Protein AF-A0A7C5BP68-F1 (afdb_monomer)

Radius of gyration: 33.27 Å; Cα contacts (8 Å, |Δi|>4): 444; chains: 1; bounding box: 84×77×88 Å

Solvent-accessible surface area (backbone atoms only — not comparable to full-atom values): 24774 Å² total; per-residue (Å²): 110,30,68,68,45,62,76,36,94,87,56,53,74,66,56,35,16,51,16,41,7,49,48,62,24,45,62,60,47,53,52,51,51,52,51,49,57,42,31,34,84,91,24,55,42,42,75,70,66,66,46,56,66,71,57,38,48,54,53,32,55,48,48,62,56,46,50,73,45,42,44,60,27,42,22,51,36,33,28,27,66,72,46,71,86,47,101,53,29,68,60,56,31,42,52,34,52,42,53,37,33,52,53,48,32,52,48,46,42,55,40,45,32,72,87,83,15,73,44,32,59,64,43,64,77,46,64,86,42,70,71,40,71,42,44,68,57,54,38,47,52,62,41,44,50,39,53,50,37,43,48,33,36,72,75,64,41,46,70,61,21,53,52,53,48,53,49,52,52,51,52,52,48,52,55,50,54,46,53,50,50,49,54,52,51,54,46,50,49,55,52,51,52,52,51,51,53,52,51,53,53,52,49,49,51,53,51,50,56,52,46,59,69,59,50,83,66,72,92,71,91,80,83,91,80,81,83,81,70,70,70,65,70,61,60,53,58,47,52,50,46,35,53,54,50,55,44,50,50,50,51,52,53,52,50,50,68,61,51,58,78,55,52,71,74,52,47,72,44,52,71,46,59,76,52,71,45,84,39,76,57,95,87,39,84,39,81,48,68,36,22,56,54,34,56,51,49,33,52,49,50,49,51,50,44,52,55,48,58,74,50,37,63,54,51,51,60,40,76,54,67,90,83,57,95,68,49,73,67,56,50,51,52,51,47,52,53,52,44,51,49,52,52,49,52,46,48,52,53,34,35,44,46,74,66,43,51,67,73,62,51,47,55,54,53,49,52,51,51,52,55,50,48,64,73,41,42,66,62,49,47,11,35,54,33,23,52,47,43,70,72,73,47,82,61,52,78,68,34,41,35,35,48,82,93,49,54,30,32,30,69,44,82,45,60,48,33,32,35,29,33,27,95,85,70,48,80,43,80,41,54,22,37,52,70,73,78,46,75,66,45,61,63,38,76,91,48,81,78,71,82,86,127

pLDDT: mean 77.69, std 13.09, range [37.34, 96.19]

Sequence (453 aa):
MGGLIVFNDQSTNFSHSVAHGLWSASVPLLLMQFFYQLFKPAGVVCNLFNWNEQRVQLIYRQLKWLRFIIIPGIFTIGTLVENASSKHSDSLGRISLIIIMMALLYALHSFSHPKKGLAKDFYQIEPDNWISRLRYIWYGILVSTPLLIIGFAIAGYYQSALELENKLIILLRLIFFSVLFHEIVMRGMILANRQLALQNARQKRKQHEQAEAKDNNISTNINPEEELILDIPKINEQNRKLLSATIIAILLVGSWLTLHDILPAFSIFNKVVLWQHMTLIDGKETLQAITLVNVFFSMIYLALMLVFTNNFSGLIDLLFVGRHSMTAGGRYALVQLTRYIVIAISFIAIANELGGSWSQVQWLVAALSVGLGFGLQEIFANMVSGIILLFERPIRVGDTVTIGDVSGKVCRIQMRATTITDWDQKELVVPNKTFITEKLVNWTLTDTITRMV

Structure (mmCIF, N/CA/C/O backbone):
data_AF-A0A7C5BP68-F1
#
_entry.id   AF-A0A7C5BP68-F1
#
loop_
_atom_site.group_PDB
_atom_site.id
_atom_site.type_symbol
_atom_site.label_atom_id
_atom_site.label_alt_id
_atom_site.label_comp_id
_atom_site.label_asym_id
_atom_site.label_entity_id
_atom_site.label_seq_id
_atom_site.pdbx_PDB_ins_code
_atom_site.Cartn_x
_atom_site.Cartn_y
_atom_site.Cartn_z
_atom_site.occupancy
_atom_site.B_iso_or_equiv
_atom_site.auth_seq_id
_atom_site.auth_comp_id
_atom_site.auth_asym_id
_atom_site.auth_atom_id
_atom_site.pdbx_PDB_model_num
ATOM 1 N N . MET A 1 1 ? 37.232 -6.284 -4.345 1.00 58.88 1 MET A N 1
ATOM 2 C CA . MET A 1 1 ? 38.107 -6.008 -5.504 1.00 58.88 1 MET A CA 1
ATOM 3 C C . MET A 1 1 ? 37.565 -4.873 -6.366 1.00 58.88 1 MET A C 1
ATOM 5 O O . MET A 1 1 ? 38.162 -3.816 -6.299 1.00 58.88 1 MET A O 1
ATOM 9 N N . GLY A 1 2 ? 36.429 -5.011 -7.071 1.00 60.31 2 GLY A N 1
ATOM 10 C CA . GLY A 1 2 ? 35.884 -3.936 -7.931 1.00 60.31 2 GLY A CA 1
ATOM 11 C C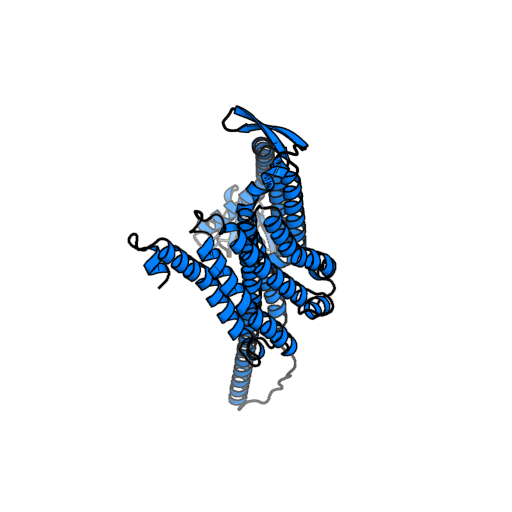 . GLY A 1 2 ? 35.693 -2.582 -7.228 1.00 60.31 2 GLY A C 1
ATOM 12 O O . GLY A 1 2 ? 36.267 -1.593 -7.657 1.00 60.31 2 GLY A O 1
ATOM 13 N N . GLY A 1 3 ? 35.008 -2.545 -6.078 1.00 62.12 3 GLY A N 1
ATOM 14 C CA . GLY A 1 3 ? 34.820 -1.291 -5.327 1.00 62.12 3 GLY A CA 1
ATOM 15 C C . GLY A 1 3 ? 36.128 -0.611 -4.895 1.00 62.12 3 GLY A C 1
ATOM 16 O O . GLY A 1 3 ? 36.232 0.602 -4.966 1.00 62.12 3 GLY A O 1
ATOM 17 N N . LEU A 1 4 ? 37.164 -1.379 -4.537 1.00 66.00 4 LEU A N 1
ATOM 18 C CA . LEU A 1 4 ? 38.468 -0.825 -4.135 1.00 66.00 4 LEU A CA 1
ATOM 19 C C . LEU A 1 4 ? 39.219 -0.150 -5.295 1.00 66.00 4 LEU A C 1
ATOM 21 O O . LEU A 1 4 ? 40.055 0.708 -5.047 1.00 66.00 4 LEU A O 1
ATOM 25 N N . ILE A 1 5 ? 38.936 -0.544 -6.540 1.00 63.34 5 ILE A N 1
ATOM 26 C CA . ILE A 1 5 ? 39.538 0.042 -7.746 1.00 63.34 5 ILE A CA 1
ATOM 27 C C . ILE A 1 5 ? 38.719 1.253 -8.216 1.00 63.34 5 ILE A C 1
ATOM 29 O O . ILE A 1 5 ? 39.304 2.240 -8.638 1.00 63.34 5 ILE A O 1
ATOM 33 N N . VAL A 1 6 ? 37.387 1.221 -8.072 1.00 62.41 6 VAL A N 1
ATOM 34 C CA . VAL A 1 6 ? 36.500 2.354 -8.409 1.00 62.41 6 VAL A CA 1
ATOM 35 C C . VAL A 1 6 ? 36.792 3.591 -7.551 1.00 62.41 6 VAL A C 1
ATOM 37 O O . VAL A 1 6 ? 36.757 4.696 -8.072 1.00 62.41 6 VAL A O 1
ATOM 40 N N . PHE A 1 7 ? 37.121 3.421 -6.266 1.00 65.69 7 PHE A N 1
ATOM 41 C CA . PHE A 1 7 ? 37.446 4.537 -5.361 1.00 65.69 7 PHE A CA 1
ATOM 42 C C . PHE A 1 7 ? 38.911 5.008 -5.428 1.00 65.69 7 PHE A C 1
ATOM 44 O O . PHE A 1 7 ? 39.315 5.836 -4.615 1.00 65.69 7 PHE A O 1
ATOM 51 N N . ASN A 1 8 ? 39.724 4.466 -6.340 1.00 69.31 8 ASN A N 1
ATOM 52 C CA . ASN A 1 8 ? 41.131 4.833 -6.472 1.00 69.31 8 ASN A CA 1
ATOM 53 C C . ASN A 1 8 ? 41.362 5.682 -7.732 1.00 69.31 8 ASN A C 1
ATOM 55 O O . ASN A 1 8 ? 41.485 5.133 -8.824 1.00 69.31 8 ASN A O 1
ATOM 59 N N . ASP A 1 9 ? 41.498 6.999 -7.555 1.00 60.62 9 ASP A N 1
ATOM 60 C CA . ASP A 1 9 ? 41.682 7.995 -8.630 1.00 60.62 9 ASP A CA 1
ATOM 61 C C . ASP A 1 9 ? 42.957 7.810 -9.482 1.00 60.62 9 ASP A C 1
ATOM 63 O O . ASP A 1 9 ? 43.126 8.477 -10.499 1.00 60.62 9 ASP A O 1
ATOM 67 N N . GLN A 1 10 ? 43.881 6.921 -9.094 1.00 65.06 10 GLN A N 1
ATOM 68 C CA . GLN A 1 10 ? 45.131 6.674 -9.831 1.00 65.06 10 GLN A CA 1
ATOM 69 C C . GLN A 1 10 ? 45.065 5.501 -10.825 1.00 65.06 10 GLN A C 1
ATOM 71 O O . GLN A 1 10 ? 46.088 5.134 -11.410 1.00 65.06 10 GLN A O 1
ATOM 76 N N . SER A 1 11 ? 43.906 4.861 -11.009 1.00 62.09 11 SER A N 1
ATOM 77 C CA . SER A 1 11 ? 43.798 3.677 -11.867 1.00 62.09 11 SER A CA 1
ATOM 78 C C . SER A 1 11 ? 43.494 4.033 -13.334 1.00 62.09 11 SER A C 1
ATOM 80 O O . SER A 1 11 ? 42.863 5.040 -13.637 1.00 62.09 11 SER A O 1
ATOM 82 N N . THR A 1 12 ? 43.986 3.233 -14.288 1.00 73.06 12 THR A N 1
ATOM 83 C CA . THR A 1 12 ? 43.762 3.505 -15.724 1.00 73.06 12 THR A CA 1
ATOM 84 C C . THR A 1 12 ? 42.272 3.417 -16.095 1.00 73.06 12 THR A C 1
ATOM 86 O O . THR A 1 12 ? 41.547 2.609 -15.516 1.00 73.06 12 THR A O 1
ATOM 89 N N . ASN A 1 13 ? 41.817 4.163 -17.113 1.00 72.38 13 ASN A N 1
ATOM 90 C CA . ASN A 1 13 ? 40.413 4.152 -17.581 1.00 72.38 13 ASN A CA 1
ATOM 91 C C . ASN A 1 13 ? 39.871 2.737 -17.872 1.00 72.38 13 ASN A C 1
ATOM 93 O O . ASN A 1 13 ? 38.697 2.445 -17.642 1.00 72.38 13 ASN A O 1
ATOM 97 N N . PHE A 1 14 ? 40.737 1.832 -18.344 1.00 76.44 14 PHE A N 1
ATOM 98 C CA . PHE A 1 14 ? 40.394 0.424 -18.548 1.00 76.44 14 PHE A CA 1
ATOM 99 C C . PHE A 1 14 ? 40.154 -0.314 -17.221 1.00 76.44 14 PHE A C 1
ATOM 101 O O . PHE A 1 14 ? 39.175 -1.048 -17.094 1.00 76.44 14 PHE A O 1
ATOM 108 N N . SER A 1 15 ? 41.010 -0.096 -16.220 1.00 78.19 15 SER A N 1
ATOM 109 C CA . SER A 1 15 ? 40.858 -0.677 -14.881 1.00 78.19 15 SER A CA 1
ATOM 110 C C . SER A 1 15 ? 39.573 -0.210 -14.194 1.00 78.19 15 SER A C 1
ATOM 112 O O . SER A 1 15 ? 38.884 -1.048 -13.612 1.00 78.19 15 SER A O 1
ATOM 114 N N . HIS A 1 16 ? 39.215 1.075 -14.313 1.00 77.56 16 HIS A N 1
ATOM 115 C CA . HIS A 1 16 ? 37.933 1.604 -13.825 1.00 77.56 16 HIS A CA 1
ATOM 116 C C . HIS A 1 16 ? 36.744 0.926 -14.510 1.00 77.56 16 HIS A C 1
ATOM 118 O O . HIS A 1 16 ? 35.902 0.343 -13.829 1.00 77.56 16 HIS A O 1
ATOM 124 N N . SER A 1 17 ? 36.761 0.860 -15.845 1.00 76.88 17 SER A N 1
ATOM 125 C CA . SER A 1 17 ? 35.699 0.219 -16.631 1.00 76.88 17 SER A CA 1
ATOM 126 C C . SER A 1 17 ? 35.488 -1.248 -16.227 1.00 76.88 17 SER A C 1
ATOM 128 O O . SER A 1 17 ? 34.365 -1.692 -15.982 1.00 76.88 17 SER A O 1
ATOM 130 N N . VAL A 1 18 ? 36.571 -2.023 -16.094 1.00 81.44 18 VAL A N 1
ATOM 131 C CA . VAL A 1 18 ? 36.510 -3.424 -15.638 1.00 81.44 18 VAL A CA 1
ATOM 132 C C . VAL A 1 18 ? 35.991 -3.519 -14.201 1.00 81.44 18 VAL A C 1
ATOM 134 O O . VAL A 1 18 ? 35.200 -4.412 -13.883 1.00 81.44 18 VAL A O 1
ATOM 137 N N . ALA A 1 19 ? 36.395 -2.599 -13.327 1.00 81.88 19 ALA A N 1
ATOM 138 C CA . ALA A 1 19 ? 35.939 -2.556 -11.946 1.00 81.88 19 ALA A CA 1
ATOM 139 C C . ALA A 1 19 ? 34.437 -2.242 -11.834 1.00 81.88 19 ALA A C 1
ATOM 141 O O . ALA A 1 19 ? 33.744 -2.898 -11.049 1.00 81.88 19 ALA A O 1
ATOM 142 N N . HIS A 1 20 ? 33.916 -1.329 -12.657 1.00 79.25 20 HIS A N 1
ATOM 143 C CA . HIS A 1 20 ? 32.491 -1.016 -12.748 1.00 79.25 20 HIS A CA 1
ATOM 144 C C . HIS A 1 20 ? 31.677 -2.183 -13.335 1.00 79.25 20 HIS A C 1
ATOM 146 O O . HIS A 1 20 ? 30.616 -2.538 -12.810 1.00 79.25 20 HIS A O 1
ATOM 152 N N . GLY A 1 21 ? 32.205 -2.880 -14.348 1.00 82.50 21 GLY A N 1
ATOM 153 C CA . GLY A 1 21 ? 31.634 -4.139 -14.843 1.00 82.50 21 GLY A CA 1
ATOM 154 C C . GLY A 1 21 ? 31.532 -5.215 -13.755 1.00 82.50 21 GLY A C 1
ATOM 155 O O . GLY A 1 21 ? 30.490 -5.850 -13.589 1.00 82.50 21 GLY A O 1
ATOM 156 N N . LEU A 1 22 ? 32.586 -5.399 -12.953 1.00 84.44 22 LEU A N 1
ATOM 157 C CA . LEU A 1 22 ? 32.566 -6.333 -11.818 1.00 84.44 22 LEU A CA 1
ATOM 158 C C . LEU A 1 22 ? 31.566 -5.907 -10.735 1.00 84.44 22 LEU A C 1
ATOM 160 O O . LEU A 1 22 ? 30.887 -6.757 -10.156 1.00 84.44 22 LEU A O 1
ATOM 164 N N . TRP A 1 23 ? 31.476 -4.607 -10.450 1.00 83.94 23 TRP A N 1
ATOM 165 C CA . TRP A 1 23 ? 30.552 -4.067 -9.456 1.00 83.94 23 TRP A CA 1
ATOM 166 C C . TRP A 1 23 ? 29.093 -4.263 -9.880 1.00 83.94 23 TRP A C 1
ATOM 168 O O . TRP A 1 23 ? 28.311 -4.850 -9.131 1.00 83.94 23 TRP A O 1
ATOM 178 N N . SER A 1 24 ? 28.744 -3.865 -11.102 1.00 79.88 24 SER A N 1
ATOM 179 C CA . SER A 1 24 ? 27.394 -4.011 -11.664 1.00 79.88 24 SER A CA 1
ATOM 180 C C . SER A 1 24 ? 26.941 -5.474 -11.765 1.00 79.88 24 SER A C 1
ATOM 182 O O . SER A 1 24 ? 25.778 -5.772 -11.493 1.00 79.88 24 SER A O 1
ATOM 184 N N . ALA A 1 25 ? 27.853 -6.409 -12.057 1.00 85.50 25 ALA A N 1
ATOM 185 C CA . ALA A 1 25 ? 27.549 -7.840 -12.116 1.00 85.50 25 ALA A CA 1
ATOM 186 C C . ALA A 1 25 ? 27.425 -8.519 -10.734 1.00 85.50 25 ALA A C 1
ATOM 188 O O . ALA A 1 25 ? 26.823 -9.590 -10.634 1.00 85.50 25 ALA A O 1
ATOM 189 N N . SER A 1 26 ? 27.948 -7.915 -9.661 1.00 85.44 26 SER A N 1
ATOM 190 C CA . SER A 1 26 ? 28.046 -8.552 -8.337 1.00 85.44 26 SER A CA 1
ATOM 191 C C . SER A 1 26 ? 26.689 -8.852 -7.683 1.00 85.44 26 SER A C 1
ATOM 193 O O . SER A 1 26 ? 26.429 -9.993 -7.292 1.00 85.44 26 SER A O 1
ATOM 195 N N . VAL A 1 27 ? 25.793 -7.862 -7.605 1.00 84.81 27 VAL A N 1
ATOM 196 C CA . VAL A 1 27 ? 24.452 -8.015 -7.012 1.00 84.81 27 VAL A CA 1
ATOM 197 C C . VAL A 1 27 ? 23.578 -8.979 -7.831 1.00 84.81 27 VAL A C 1
ATOM 199 O O . VAL A 1 27 ? 23.008 -9.899 -7.237 1.00 84.81 27 VAL A O 1
ATOM 202 N N . PRO A 1 28 ? 23.485 -8.865 -9.175 1.00 84.56 28 PRO A N 1
ATOM 203 C CA . PRO A 1 28 ? 22.807 -9.861 -10.003 1.00 84.56 28 PRO A CA 1
ATOM 204 C C . PRO A 1 28 ? 23.369 -11.276 -9.837 1.00 84.56 28 PRO A C 1
ATOM 206 O O . PRO A 1 28 ? 22.586 -12.222 -9.783 1.00 84.56 28 PRO A O 1
ATOM 209 N N . LEU A 1 29 ? 24.694 -11.435 -9.728 1.00 87.50 29 LEU A N 1
ATOM 210 C CA . LEU A 1 29 ? 25.336 -12.735 -9.522 1.00 87.50 29 LEU A CA 1
ATOM 211 C C . LEU A 1 29 ? 24.949 -13.338 -8.175 1.00 87.50 29 LEU A C 1
ATOM 213 O O . LEU A 1 29 ? 24.555 -14.503 -8.136 1.00 87.50 29 LEU A O 1
ATOM 217 N N . LEU A 1 30 ? 25.018 -12.558 -7.091 1.00 87.94 30 LEU A N 1
ATOM 218 C CA . LEU A 1 30 ? 24.631 -13.007 -5.752 1.00 87.94 30 LEU A CA 1
ATOM 219 C C . LEU A 1 30 ? 23.171 -13.465 -5.747 1.00 87.94 30 LEU A C 1
ATOM 221 O O . LEU A 1 30 ? 22.879 -14.581 -5.322 1.00 87.94 30 LEU A O 1
ATOM 225 N N . LEU A 1 31 ? 22.269 -12.644 -6.289 1.00 84.69 31 LEU A N 1
ATOM 226 C CA . LEU A 1 31 ? 20.847 -12.971 -6.378 1.00 84.69 31 LEU A CA 1
ATOM 227 C C . LEU A 1 31 ? 20.600 -14.225 -7.226 1.00 84.69 31 LEU A C 1
ATOM 229 O O . LEU A 1 31 ? 19.899 -15.134 -6.788 1.00 84.69 31 LEU A O 1
ATOM 233 N N . MET A 1 32 ? 21.218 -14.324 -8.405 1.00 84.94 32 MET A N 1
ATOM 234 C CA . MET A 1 32 ? 21.100 -15.509 -9.259 1.00 84.94 32 MET A CA 1
ATOM 235 C C . MET A 1 32 ? 21.636 -16.768 -8.580 1.00 84.94 32 MET A C 1
ATOM 237 O O . MET A 1 32 ? 21.024 -17.827 -8.691 1.00 84.94 32 MET A O 1
ATOM 241 N N . GLN A 1 33 ? 22.752 -16.670 -7.856 1.00 86.81 33 GLN A N 1
ATOM 242 C CA . GLN A 1 33 ? 23.334 -17.796 -7.132 1.00 86.81 33 GLN A CA 1
ATOM 243 C C . GLN A 1 33 ? 22.461 -18.216 -5.943 1.00 86.81 33 GLN A C 1
ATOM 245 O O . GLN A 1 33 ? 22.266 -19.413 -5.727 1.00 86.81 33 GLN A O 1
ATOM 250 N N . PHE A 1 34 ? 21.895 -17.250 -5.215 1.00 86.25 34 PHE A N 1
ATOM 251 C CA . PHE A 1 34 ? 20.920 -17.497 -4.157 1.00 86.25 34 PHE A CA 1
ATOM 252 C C . PHE A 1 34 ? 19.710 -18.264 -4.704 1.00 86.25 34 PHE A C 1
ATOM 254 O O . PHE A 1 34 ? 19.376 -19.328 -4.184 1.00 86.25 34 PHE A O 1
ATOM 261 N N . PHE A 1 35 ? 19.112 -17.805 -5.809 1.00 82.75 35 PHE A N 1
ATOM 262 C CA . PHE A 1 35 ? 17.966 -18.492 -6.410 1.00 82.75 35 PHE A CA 1
ATOM 263 C C . PHE A 1 35 ? 18.332 -19.857 -7.004 1.00 82.75 35 PHE A C 1
ATOM 265 O O . PHE A 1 35 ? 17.587 -20.822 -6.837 1.00 82.75 35 PHE A O 1
ATOM 272 N N . TYR A 1 36 ? 19.495 -19.981 -7.643 1.00 85.81 36 TYR A N 1
ATOM 273 C CA . TYR A 1 36 ? 19.984 -21.258 -8.163 1.00 85.81 36 TYR A CA 1
ATOM 274 C C . TYR A 1 36 ? 20.121 -22.313 -7.055 1.00 85.81 36 TYR A C 1
ATOM 276 O O . TYR A 1 36 ? 19.735 -23.467 -7.248 1.00 85.81 36 TYR A O 1
ATOM 284 N N . GLN A 1 37 ? 20.631 -21.917 -5.885 1.00 84.81 37 GLN A N 1
ATOM 285 C CA . GLN A 1 37 ? 20.755 -22.806 -4.732 1.00 84.81 37 GLN A CA 1
ATOM 286 C C . GLN A 1 37 ? 19.390 -23.123 -4.105 1.00 84.81 37 GLN A C 1
ATOM 288 O O . GLN A 1 37 ? 19.148 -24.260 -3.697 1.00 84.81 37 GLN A O 1
ATOM 293 N N . LEU A 1 38 ? 18.492 -22.137 -4.062 1.00 82.88 38 LEU A N 1
ATOM 294 C CA . LEU A 1 38 ? 17.148 -22.269 -3.508 1.00 82.88 38 LEU A CA 1
ATOM 295 C C . LEU A 1 38 ? 16.307 -23.305 -4.280 1.00 82.88 38 LEU A C 1
ATOM 297 O O . LEU A 1 38 ? 15.653 -24.147 -3.664 1.00 82.88 38 LEU A O 1
ATOM 301 N N . PHE A 1 39 ? 16.389 -23.300 -5.616 1.00 82.25 39 PHE A N 1
ATOM 302 C CA . PHE A 1 39 ? 15.659 -24.215 -6.507 1.00 82.25 39 PHE A CA 1
ATOM 303 C C . PHE A 1 39 ? 16.428 -25.482 -6.897 1.00 82.25 39 PHE A C 1
ATOM 305 O O . PHE A 1 39 ? 16.031 -26.175 -7.833 1.00 82.25 39 PHE A O 1
ATOM 312 N N . LYS A 1 40 ? 17.528 -25.821 -6.219 1.00 84.69 40 LYS A N 1
ATOM 313 C CA . LYS A 1 40 ? 18.227 -27.082 -6.493 1.00 84.69 40 LYS A CA 1
ATOM 314 C C . LYS A 1 40 ? 17.253 -28.269 -6.307 1.00 84.69 40 LYS A C 1
ATOM 316 O O . LYS A 1 40 ? 16.502 -28.266 -5.328 1.00 84.69 40 LYS A O 1
ATOM 321 N N . PRO A 1 41 ? 17.242 -29.280 -7.202 1.00 78.31 41 PRO A N 1
ATOM 322 C CA . PRO A 1 41 ? 16.427 -30.483 -7.017 1.00 78.31 41 PRO A CA 1
ATOM 323 C C . PRO A 1 41 ? 16.712 -31.130 -5.653 1.00 78.31 41 PRO A C 1
ATOM 325 O O . PRO A 1 41 ? 17.875 -31.191 -5.250 1.00 78.31 41 PRO A O 1
ATOM 328 N N . ALA A 1 42 ? 15.663 -31.551 -4.937 1.00 75.25 42 ALA A N 1
ATOM 329 C CA . ALA A 1 42 ? 15.723 -32.016 -3.540 1.00 75.25 42 ALA A CA 1
ATOM 330 C C . ALA A 1 42 ? 16.297 -30.994 -2.524 1.00 75.25 42 ALA A C 1
ATOM 332 O O . ALA A 1 42 ? 16.721 -31.352 -1.426 1.00 75.25 42 ALA A O 1
ATOM 333 N N . GLY A 1 43 ? 16.327 -29.710 -2.891 1.00 74.19 43 GLY A N 1
ATOM 334 C CA . GLY A 1 43 ? 16.796 -28.611 -2.052 1.00 74.19 43 GLY A CA 1
ATOM 335 C C . GLY A 1 43 ? 15.724 -28.041 -1.123 1.00 74.19 43 GLY A C 1
ATOM 336 O O . GLY A 1 43 ? 14.673 -28.639 -0.880 1.00 74.19 43 GLY A O 1
ATOM 337 N N . VAL A 1 44 ? 15.990 -26.830 -0.622 1.00 77.31 44 VAL A N 1
ATOM 338 C CA . VAL A 1 44 ? 15.149 -26.140 0.370 1.00 77.31 44 VAL A CA 1
ATOM 339 C C . VAL A 1 44 ? 13.706 -26.013 -0.112 1.00 77.31 44 VAL A C 1
ATOM 341 O O . VAL A 1 44 ? 12.794 -26.279 0.657 1.00 77.31 44 VAL A O 1
ATOM 344 N N . VAL A 1 45 ? 13.466 -25.682 -1.383 1.00 74.81 45 VAL A N 1
ATOM 345 C CA . VAL A 1 45 ? 12.096 -25.438 -1.867 1.00 74.81 45 VAL A CA 1
ATOM 346 C C . VAL A 1 45 ? 11.233 -26.702 -1.929 1.00 74.81 45 VAL A C 1
ATOM 348 O O . VAL A 1 45 ? 10.049 -26.646 -1.601 1.00 74.81 45 VAL A O 1
ATOM 351 N N . CYS A 1 46 ? 11.815 -27.853 -2.273 1.00 74.69 46 CYS A N 1
ATOM 352 C CA . CYS A 1 46 ? 11.076 -29.119 -2.277 1.00 74.69 46 CYS A CA 1
ATOM 353 C C . CYS A 1 46 ? 10.763 -29.569 -0.840 1.00 74.69 46 CYS A C 1
ATOM 355 O O . CYS A 1 46 ? 9.620 -29.893 -0.530 1.00 74.69 46 CYS A O 1
ATOM 357 N N . ASN A 1 47 ? 11.755 -29.507 0.056 1.00 72.94 47 ASN A N 1
ATOM 358 C CA . ASN A 1 47 ? 11.634 -30.054 1.412 1.00 72.94 47 ASN A CA 1
ATOM 359 C C . ASN A 1 47 ? 10.896 -29.112 2.381 1.00 72.94 47 ASN A C 1
ATOM 361 O O . ASN A 1 47 ? 10.134 -29.556 3.242 1.00 72.94 47 ASN A O 1
ATOM 365 N N . LEU A 1 48 ? 11.126 -27.801 2.263 1.00 72.00 48 LEU A N 1
ATOM 366 C CA . LEU A 1 48 ? 10.555 -26.791 3.154 1.00 72.00 48 LEU A CA 1
ATOM 367 C C . LEU A 1 48 ? 9.204 -26.272 2.659 1.00 72.00 48 LEU A C 1
ATOM 369 O O . LEU A 1 48 ? 8.333 -26.038 3.489 1.00 72.00 48 LEU A O 1
ATOM 373 N N . PHE A 1 49 ? 8.995 -26.108 1.348 1.00 67.75 49 PHE A N 1
ATOM 374 C CA . PHE A 1 49 ? 7.757 -25.524 0.805 1.00 67.75 49 PHE A CA 1
ATOM 375 C C . PHE A 1 49 ? 6.828 -26.542 0.127 1.00 67.75 49 PHE A C 1
ATOM 377 O O . PHE A 1 49 ? 5.727 -26.176 -0.267 1.00 67.75 49 PHE A O 1
ATOM 384 N N . ASN A 1 50 ? 7.207 -27.825 0.036 1.00 69.12 50 ASN A N 1
ATOM 385 C CA . ASN A 1 50 ? 6.426 -28.881 -0.635 1.00 69.12 50 ASN A CA 1
ATOM 386 C C . ASN A 1 50 ? 6.025 -28.518 -2.080 1.00 69.12 50 ASN A C 1
ATOM 388 O O . ASN A 1 50 ? 4.960 -28.909 -2.567 1.00 69.12 50 ASN A O 1
ATOM 392 N N . TRP A 1 51 ? 6.851 -27.739 -2.780 1.00 70.75 51 TRP A N 1
ATOM 393 C CA . TRP A 1 51 ? 6.603 -27.458 -4.190 1.00 70.75 51 TRP A CA 1
ATOM 394 C C . TRP A 1 51 ? 6.752 -28.739 -5.016 1.00 70.75 51 TRP A C 1
ATOM 396 O O . TRP A 1 51 ? 7.567 -29.602 -4.703 1.00 70.75 51 TRP A O 1
ATOM 406 N N . ASN A 1 52 ? 5.969 -28.852 -6.094 1.00 77.62 52 ASN A N 1
ATOM 407 C CA . ASN A 1 52 ? 6.052 -30.007 -6.997 1.00 77.62 52 ASN A CA 1
ATOM 408 C C . ASN A 1 52 ? 7.465 -30.070 -7.603 1.00 77.62 52 ASN A C 1
ATOM 410 O O . ASN A 1 52 ? 7.941 -29.070 -8.149 1.00 77.62 52 ASN A O 1
ATOM 414 N N . GLU A 1 53 ? 8.109 -31.234 -7.555 1.00 78.19 53 GLU A N 1
ATOM 415 C CA . GLU A 1 53 ? 9.452 -31.445 -8.103 1.00 78.19 53 GLU A CA 1
ATOM 416 C C . GLU A 1 53 ? 9.546 -31.053 -9.582 1.00 78.19 53 GLU A C 1
ATOM 418 O O . GLU A 1 53 ? 10.533 -30.447 -10.002 1.00 78.19 53 GLU A O 1
ATOM 423 N N . GLN A 1 54 ? 8.483 -31.293 -10.358 1.00 76.50 54 GLN A N 1
ATOM 424 C CA . GLN A 1 54 ? 8.414 -30.884 -11.763 1.00 76.50 54 GLN A CA 1
ATOM 425 C C . GLN A 1 54 ? 8.512 -29.356 -11.922 1.00 76.50 54 GLN A C 1
ATOM 427 O O . GLN A 1 54 ? 9.191 -28.867 -12.825 1.00 76.50 54 GLN A O 1
ATOM 432 N N . ARG A 1 55 ? 7.890 -28.583 -11.015 1.00 73.19 55 ARG A N 1
ATOM 433 C CA . ARG A 1 55 ? 7.941 -27.109 -11.018 1.00 73.19 55 ARG A CA 1
ATOM 434 C C . ARG A 1 55 ? 9.352 -26.615 -10.702 1.00 73.19 55 ARG A C 1
ATOM 436 O O . ARG A 1 55 ? 9.896 -25.773 -11.415 1.00 73.19 55 ARG A O 1
ATOM 443 N N . VAL A 1 56 ? 9.970 -27.185 -9.672 1.00 79.88 56 VAL A N 1
ATOM 444 C CA . VAL A 1 56 ? 11.323 -26.807 -9.244 1.00 79.88 56 VAL A CA 1
ATOM 445 C C . VAL A 1 56 ? 12.359 -27.136 -10.322 1.00 79.88 56 VAL A C 1
ATOM 447 O O . VAL A 1 56 ? 13.210 -26.300 -10.616 1.00 79.88 56 VAL A O 1
ATOM 450 N N . GLN A 1 57 ? 12.252 -28.290 -10.989 1.00 81.25 57 GLN A N 1
ATOM 451 C CA . GLN A 1 57 ? 13.159 -28.662 -12.081 1.00 81.25 57 GLN A CA 1
ATOM 452 C C . GLN A 1 57 ? 13.076 -27.715 -13.287 1.00 81.25 57 GLN A C 1
ATOM 454 O O . GLN A 1 57 ? 14.110 -27.372 -13.868 1.00 81.25 57 GLN A O 1
ATOM 459 N N . LEU A 1 58 ? 11.873 -27.263 -13.662 1.00 79.62 58 LEU A N 1
ATOM 460 C CA . LEU A 1 58 ? 11.702 -26.303 -14.757 1.00 79.62 58 LEU A CA 1
ATOM 461 C C . LEU A 1 58 ? 12.360 -24.954 -14.438 1.00 79.62 58 LEU A C 1
ATOM 463 O O . LEU A 1 58 ? 13.115 -24.445 -15.270 1.00 79.62 58 LEU A O 1
ATOM 467 N N . ILE A 1 59 ? 12.135 -24.421 -13.230 1.00 79.69 59 ILE A N 1
ATOM 468 C CA . ILE A 1 59 ? 12.760 -23.174 -12.754 1.00 79.69 59 ILE A CA 1
ATOM 469 C C . ILE A 1 59 ? 14.280 -23.330 -12.716 1.00 79.69 59 ILE A C 1
ATOM 471 O O . ILE A 1 59 ? 15.012 -22.519 -13.280 1.00 79.69 59 ILE A O 1
ATOM 475 N N . TYR A 1 60 ? 14.768 -24.411 -12.111 1.00 85.38 60 TYR A N 1
ATOM 476 C CA . TYR A 1 60 ? 16.193 -24.687 -11.987 1.00 85.38 60 TYR A CA 1
ATOM 477 C C . TYR A 1 60 ? 16.899 -24.742 -13.346 1.00 85.38 60 TYR A C 1
ATOM 479 O O . TYR A 1 60 ? 17.963 -24.144 -13.519 1.00 85.38 60 TYR A O 1
ATOM 487 N N . ARG A 1 61 ? 16.298 -25.410 -14.341 1.00 85.19 61 ARG A N 1
ATOM 488 C CA . ARG A 1 61 ? 16.854 -25.490 -15.699 1.00 85.19 61 ARG A CA 1
ATOM 489 C C . ARG A 1 61 ? 16.953 -24.113 -16.356 1.00 85.19 61 ARG A C 1
ATOM 491 O O . ARG A 1 61 ? 17.969 -23.829 -16.989 1.00 85.19 61 ARG A O 1
ATOM 498 N N . GLN A 1 62 ? 15.933 -23.271 -16.190 1.00 84.12 62 GLN A N 1
ATOM 499 C CA . GLN A 1 62 ? 15.945 -21.904 -16.711 1.00 84.12 62 GLN A CA 1
ATOM 500 C C . GLN A 1 62 ? 17.025 -21.060 -16.027 1.00 84.12 62 GLN A C 1
ATOM 502 O O . GLN A 1 62 ? 17.860 -20.486 -16.720 1.00 84.12 62 GLN A O 1
ATOM 507 N N . LEU A 1 63 ? 17.087 -21.052 -14.690 1.00 85.00 63 LEU A N 1
ATOM 508 C CA . LEU A 1 63 ? 18.096 -20.294 -13.940 1.00 85.00 63 LEU A CA 1
ATOM 509 C C . LEU A 1 63 ? 19.526 -20.736 -14.268 1.00 85.00 63 LEU A C 1
ATOM 511 O O . LEU A 1 63 ? 20.416 -19.895 -14.397 1.00 85.00 63 LEU A O 1
ATOM 515 N N . LYS A 1 64 ? 19.751 -22.048 -14.429 1.00 87.56 64 LYS A N 1
ATOM 516 C CA . LYS A 1 64 ? 21.074 -22.610 -14.724 1.00 87.56 64 LYS A CA 1
ATOM 517 C C . LYS A 1 64 ? 21.663 -22.024 -16.002 1.00 87.56 64 LYS A C 1
ATOM 519 O O . LYS A 1 64 ? 22.815 -21.607 -15.985 1.00 87.56 64 LYS A O 1
ATOM 524 N N . TRP A 1 65 ? 20.901 -22.011 -17.094 1.00 88.12 65 TRP A N 1
ATOM 525 C CA . TRP A 1 65 ? 21.377 -21.480 -18.374 1.00 88.12 65 TRP A CA 1
ATOM 526 C C . TRP A 1 65 ? 21.377 -19.948 -18.395 1.00 88.12 65 TRP A C 1
ATOM 528 O O . TRP A 1 65 ? 22.347 -19.338 -18.837 1.00 88.12 65 TRP A O 1
ATOM 538 N N . LEU A 1 66 ? 20.345 -19.322 -17.827 1.00 86.38 66 LEU A N 1
ATOM 539 C CA . LEU A 1 66 ? 20.180 -17.870 -17.803 1.00 86.38 66 LEU A CA 1
ATOM 540 C C . LEU A 1 66 ? 21.324 -17.162 -17.052 1.00 86.38 66 LEU A C 1
ATOM 542 O O . LEU A 1 66 ? 21.772 -16.104 -17.488 1.00 86.38 66 LEU A O 1
ATOM 546 N N . ARG A 1 67 ? 21.901 -17.782 -16.010 1.00 86.56 67 ARG A N 1
ATOM 547 C CA . ARG A 1 67 ? 23.114 -17.281 -15.331 1.00 86.56 67 ARG A CA 1
ATOM 548 C C . ARG A 1 67 ? 24.304 -17.107 -16.279 1.00 86.56 67 ARG A C 1
ATOM 550 O O . ARG A 1 67 ? 25.040 -16.134 -16.149 1.00 86.56 67 ARG A O 1
ATOM 557 N N . PHE A 1 68 ? 24.508 -18.037 -17.212 1.00 88.44 68 PHE A N 1
ATOM 558 C CA . PHE A 1 68 ? 25.642 -17.986 -18.142 1.00 88.44 68 PHE A CA 1
ATOM 559 C C . PHE A 1 68 ? 25.481 -16.923 -19.231 1.00 88.44 68 PHE A C 1
ATOM 561 O O . PHE A 1 68 ? 26.455 -16.617 -19.907 1.00 88.44 68 PHE A O 1
ATOM 568 N N . ILE A 1 69 ? 24.288 -16.343 -19.379 1.00 88.12 69 ILE A N 1
ATOM 569 C CA . ILE A 1 69 ? 24.023 -15.285 -20.357 1.00 88.12 69 ILE A CA 1
ATOM 570 C C . ILE A 1 69 ? 23.920 -13.925 -19.680 1.00 88.12 69 ILE A C 1
ATOM 572 O O . ILE A 1 69 ? 24.596 -12.986 -20.088 1.00 88.12 69 ILE A O 1
ATOM 576 N N . ILE A 1 70 ? 23.124 -13.820 -18.614 1.00 86.00 70 ILE A N 1
ATOM 577 C CA . ILE A 1 70 ? 22.870 -12.535 -17.957 1.00 86.00 70 ILE A CA 1
ATOM 578 C C . ILE A 1 70 ? 24.128 -11.998 -17.274 1.00 86.00 70 ILE A C 1
ATOM 580 O O . ILE A 1 70 ? 24.396 -10.807 -17.367 1.00 86.00 70 ILE A O 1
ATOM 584 N N . ILE A 1 71 ? 24.922 -12.842 -16.606 1.00 87.62 71 ILE A N 1
ATOM 585 C CA . ILE A 1 71 ? 26.082 -12.356 -15.845 1.00 87.62 71 ILE A CA 1
ATOM 586 C C . ILE A 1 71 ? 27.186 -11.806 -16.763 1.00 87.62 71 ILE A C 1
ATOM 588 O O . ILE A 1 71 ? 27.606 -10.670 -16.534 1.00 87.62 71 ILE A O 1
ATOM 592 N N . PRO A 1 72 ? 27.630 -12.519 -17.821 1.00 88.69 72 PRO A N 1
ATOM 593 C CA . PRO A 1 72 ? 28.564 -11.935 -18.783 1.00 88.69 72 PRO A CA 1
ATOM 594 C C . PRO A 1 72 ? 27.962 -10.733 -19.514 1.00 88.69 72 PRO A C 1
ATOM 596 O O . PRO A 1 72 ? 28.664 -9.756 -19.758 1.00 88.69 72 PRO A O 1
ATOM 599 N N . GLY A 1 73 ? 26.659 -10.772 -19.807 1.00 84.81 73 GLY A N 1
ATOM 600 C CA . GLY A 1 73 ? 25.950 -9.666 -20.436 1.00 84.81 73 GLY A CA 1
ATOM 601 C C . GLY A 1 73 ? 26.021 -8.375 -19.612 1.00 84.81 73 GLY A C 1
ATOM 602 O O . GLY A 1 73 ? 26.545 -7.370 -20.084 1.00 84.81 73 GLY A O 1
ATOM 603 N N . ILE A 1 74 ? 25.605 -8.421 -18.344 1.00 85.44 74 ILE A N 1
ATOM 604 C CA . ILE A 1 74 ? 25.673 -7.274 -17.424 1.00 85.44 74 ILE A CA 1
ATOM 605 C C . ILE A 1 74 ? 27.116 -6.804 -17.237 1.00 85.44 74 ILE A C 1
ATOM 607 O O . ILE A 1 74 ? 27.363 -5.603 -17.248 1.00 85.44 74 ILE A O 1
ATOM 611 N N . PHE A 1 75 ? 28.072 -7.730 -17.108 1.00 86.25 75 PHE A N 1
ATOM 612 C CA . PHE A 1 75 ? 29.487 -7.376 -17.010 1.00 86.25 75 PHE A CA 1
ATOM 613 C C . PHE A 1 75 ? 29.941 -6.569 -18.233 1.00 86.25 75 PHE A C 1
ATOM 615 O O . PHE A 1 75 ? 30.472 -5.474 -18.074 1.00 86.25 75 PHE A O 1
ATOM 622 N N . THR A 1 76 ? 29.676 -7.062 -19.449 1.00 84.31 76 THR A N 1
ATOM 623 C CA . THR A 1 76 ? 30.052 -6.350 -20.682 1.00 84.31 76 THR A CA 1
ATOM 624 C C . THR A 1 76 ? 29.402 -4.970 -20.760 1.00 84.31 76 THR A C 1
ATOM 626 O O . THR A 1 76 ? 30.117 -3.990 -20.957 1.00 84.31 76 THR A O 1
ATOM 629 N N . ILE A 1 77 ? 28.094 -4.859 -20.506 1.00 84.50 77 ILE A N 1
ATOM 630 C CA . ILE A 1 77 ? 27.381 -3.573 -20.459 1.00 84.50 77 ILE A CA 1
ATOM 631 C C . ILE A 1 77 ? 28.043 -2.633 -19.443 1.00 84.50 77 ILE A C 1
ATOM 633 O O . ILE A 1 77 ? 28.413 -1.515 -19.793 1.00 84.50 77 ILE A O 1
ATOM 637 N N . GLY A 1 78 ? 28.276 -3.102 -18.215 1.00 80.31 78 GLY A N 1
ATOM 638 C CA . GLY A 1 78 ? 28.885 -2.313 -17.148 1.00 80.31 78 GLY A CA 1
ATOM 639 C C . GLY A 1 78 ? 30.299 -1.830 -17.470 1.00 80.31 78 GLY A C 1
ATOM 640 O O . GLY A 1 78 ? 30.642 -0.716 -17.084 1.00 80.31 78 GLY A O 1
ATOM 641 N N . THR A 1 79 ? 31.090 -2.615 -18.213 1.00 78.81 79 THR A N 1
ATOM 642 C CA . THR A 1 79 ? 32.420 -2.192 -18.690 1.00 78.81 79 THR A CA 1
ATOM 643 C C . THR A 1 79 ? 32.378 -1.195 -19.850 1.00 78.81 79 THR A C 1
ATOM 645 O O . THR A 1 79 ? 33.295 -0.397 -20.010 1.00 78.81 79 THR A O 1
ATOM 648 N N . LEU A 1 80 ? 31.336 -1.238 -20.683 1.00 77.75 80 LEU A N 1
ATOM 649 C CA . LEU A 1 80 ? 31.241 -0.439 -21.909 1.00 77.75 80 LEU A CA 1
ATOM 650 C C . LEU A 1 80 ? 30.593 0.932 -21.677 1.00 77.75 80 LEU A C 1
ATOM 652 O O . LEU A 1 80 ? 30.865 1.856 -22.439 1.00 77.75 80 LEU A O 1
ATOM 656 N N . VAL A 1 81 ? 29.774 1.076 -20.630 1.00 69.69 81 VAL A N 1
ATOM 657 C CA . VAL A 1 81 ? 29.072 2.329 -20.295 1.00 69.69 81 VAL A CA 1
ATOM 658 C C . VAL A 1 81 ? 30.032 3.444 -19.855 1.00 69.69 81 VAL A C 1
ATOM 660 O O . VAL A 1 81 ? 29.813 4.599 -20.204 1.00 69.69 81 VAL A O 1
ATOM 663 N N . GLU A 1 82 ? 31.109 3.121 -19.135 1.00 65.75 82 GLU A N 1
ATOM 664 C CA . GLU A 1 82 ? 32.065 4.119 -18.620 1.00 65.75 82 GLU A CA 1
ATOM 665 C C . GLU A 1 82 ? 33.075 4.575 -19.691 1.00 65.75 82 GLU A C 1
ATOM 667 O O . GLU A 1 82 ? 33.553 5.707 -19.686 1.00 65.75 82 GLU A O 1
ATOM 672 N N . ASN A 1 83 ? 33.329 3.727 -20.692 1.00 61.97 83 ASN A N 1
ATOM 673 C CA . ASN A 1 83 ? 34.287 3.974 -21.771 1.00 61.97 83 ASN A CA 1
ATOM 674 C C . ASN A 1 83 ? 33.629 4.662 -22.992 1.00 61.97 83 ASN A C 1
ATOM 676 O O . ASN A 1 83 ? 33.865 4.294 -24.150 1.00 61.97 83 ASN A O 1
ATOM 680 N N . ALA A 1 84 ? 32.787 5.671 -22.731 1.00 54.31 84 ALA A N 1
ATOM 681 C CA . ALA A 1 84 ? 31.967 6.405 -23.709 1.00 54.31 84 ALA A CA 1
ATOM 682 C C . ALA A 1 84 ? 32.761 7.164 -24.803 1.00 54.31 84 ALA A C 1
ATOM 684 O O . ALA A 1 84 ? 32.179 7.821 -25.662 1.00 54.31 84 ALA A O 1
ATOM 685 N N . SER A 1 85 ? 34.093 7.082 -24.796 1.00 52.03 85 SER A N 1
ATOM 686 C CA . SER A 1 85 ? 35.002 7.714 -25.758 1.00 52.03 85 SER A CA 1
ATOM 687 C C . SER A 1 85 ? 35.329 6.845 -26.983 1.00 52.03 85 SER A C 1
ATOM 689 O O . SER A 1 85 ? 35.917 7.344 -27.944 1.00 52.03 85 SER A O 1
ATOM 691 N N . SER A 1 86 ? 34.939 5.563 -27.007 1.00 58.06 86 SER A N 1
ATOM 692 C CA . SER A 1 86 ? 35.143 4.697 -28.178 1.00 58.06 86 SER A CA 1
ATOM 693 C C . SER A 1 86 ? 33.916 4.697 -29.099 1.00 58.06 86 SER A C 1
ATOM 695 O O . SER A 1 86 ? 32.796 4.447 -28.670 1.00 58.06 86 SER A O 1
ATOM 697 N N . LYS A 1 87 ? 34.116 4.901 -30.407 1.00 58.34 87 LYS A N 1
ATOM 698 C CA . LYS A 1 87 ? 33.056 4.899 -31.444 1.00 58.34 87 LYS A CA 1
ATOM 699 C C . LYS A 1 87 ? 32.208 3.610 -31.506 1.00 58.34 87 LYS A C 1
ATOM 701 O O . LYS A 1 87 ? 31.280 3.539 -32.310 1.00 58.34 87 LYS A O 1
ATOM 706 N N . HIS A 1 88 ? 32.563 2.563 -30.758 1.00 63.09 88 HIS A N 1
ATOM 707 C CA . HIS A 1 88 ? 31.969 1.222 -30.820 1.00 63.09 88 HIS A CA 1
ATOM 708 C C . HIS A 1 88 ? 31.481 0.699 -29.455 1.00 63.09 88 HIS A C 1
ATOM 710 O O . HIS A 1 88 ? 30.963 -0.416 -29.395 1.00 63.09 88 HIS A O 1
ATOM 716 N N . SER A 1 89 ? 31.600 1.468 -28.365 1.00 67.38 89 SER A N 1
ATOM 717 C CA . SER A 1 89 ? 31.100 1.032 -27.050 1.00 67.38 89 SER A CA 1
ATOM 718 C C . SER A 1 89 ? 29.582 0.825 -27.060 1.00 67.38 89 SER A C 1
ATOM 720 O O . SER A 1 89 ? 29.080 -0.182 -26.556 1.00 67.38 89 SER A O 1
ATOM 722 N N . ASP A 1 90 ? 28.863 1.724 -27.731 1.00 71.12 90 ASP A N 1
ATOM 723 C CA . ASP A 1 90 ? 27.407 1.675 -27.855 1.00 71.12 90 ASP A CA 1
ATOM 724 C C . ASP A 1 90 ? 26.910 0.473 -28.666 1.00 71.12 90 ASP A C 1
ATOM 726 O O . ASP A 1 90 ? 25.867 -0.093 -28.348 1.00 71.12 90 ASP A O 1
ATOM 730 N N . SER A 1 91 ? 27.624 0.053 -29.715 1.00 80.69 91 SER A N 1
ATOM 731 C CA . SER A 1 91 ? 27.180 -1.061 -30.564 1.00 80.69 91 SER A CA 1
ATOM 732 C C . SER A 1 91 ? 27.359 -2.413 -29.873 1.00 80.69 91 SER A C 1
ATOM 734 O O . SER A 1 91 ? 26.444 -3.237 -29.896 1.00 80.69 91 SER A O 1
ATOM 736 N N . LEU A 1 92 ? 28.492 -2.625 -29.198 1.00 82.44 92 LEU A N 1
ATOM 737 C CA . LEU A 1 92 ? 28.752 -3.833 -28.406 1.00 82.44 92 LEU A CA 1
ATOM 738 C C . LEU A 1 92 ? 27.809 -3.943 -27.198 1.00 82.44 92 LEU A C 1
ATOM 740 O O . LEU A 1 92 ? 27.257 -5.017 -26.949 1.00 82.44 92 LEU A O 1
ATOM 744 N N . GLY A 1 93 ? 27.564 -2.832 -26.497 1.00 83.38 93 GLY A N 1
ATOM 745 C CA . GLY A 1 93 ? 26.610 -2.778 -25.389 1.00 83.38 93 GLY A CA 1
ATOM 746 C C . GLY A 1 93 ? 25.178 -3.119 -25.820 1.00 83.38 93 GLY A C 1
ATOM 747 O O . GLY A 1 93 ? 24.517 -3.937 -25.180 1.00 83.38 93 GLY A O 1
ATOM 748 N N . ARG A 1 94 ? 24.721 -2.588 -26.965 1.00 86.94 94 ARG A N 1
ATOM 749 C CA . ARG A 1 94 ? 23.400 -2.907 -27.544 1.00 86.94 94 ARG A CA 1
ATOM 750 C C . ARG A 1 94 ? 23.243 -4.385 -27.868 1.00 86.94 94 ARG A C 1
ATOM 752 O O . ARG A 1 94 ? 22.209 -4.963 -27.549 1.00 86.94 94 ARG A O 1
ATOM 759 N N . ILE A 1 95 ? 24.250 -5.002 -28.489 1.00 88.81 95 ILE A N 1
ATOM 760 C CA . ILE A 1 95 ? 24.214 -6.436 -28.811 1.00 88.81 95 ILE A CA 1
ATOM 761 C C . ILE A 1 95 ? 24.087 -7.255 -27.524 1.00 88.81 95 ILE A C 1
ATOM 763 O O . ILE A 1 95 ? 23.255 -8.159 -27.455 1.00 88.81 95 ILE A O 1
ATOM 767 N N . SER A 1 96 ? 24.860 -6.906 -26.493 1.00 88.81 96 SER A N 1
ATOM 768 C CA . SER A 1 96 ? 24.792 -7.572 -25.192 1.00 88.81 96 SER A CA 1
ATOM 769 C C . SER A 1 96 ? 23.405 -7.447 -24.553 1.00 88.81 96 SER A C 1
ATOM 771 O O . SER A 1 96 ? 22.803 -8.458 -24.188 1.00 88.81 96 SER A O 1
ATOM 773 N N . LEU A 1 97 ? 22.834 -6.239 -24.529 1.00 89.81 97 LEU A N 1
ATOM 774 C CA . LEU A 1 97 ? 21.475 -5.994 -24.038 1.00 89.81 97 LEU A CA 1
ATOM 775 C C . LEU A 1 97 ? 20.438 -6.819 -24.808 1.00 89.81 97 LEU A C 1
ATOM 777 O O . LEU A 1 97 ? 19.589 -7.467 -24.198 1.00 89.81 97 LEU A O 1
ATOM 781 N N . ILE A 1 98 ? 20.518 -6.860 -26.141 1.00 90.69 98 ILE A N 1
ATOM 782 C CA . ILE A 1 98 ? 19.591 -7.640 -26.974 1.00 90.69 98 ILE A CA 1
ATOM 783 C C . ILE A 1 98 ? 19.692 -9.137 -26.646 1.00 90.69 98 ILE A C 1
ATOM 785 O O . ILE A 1 98 ? 18.665 -9.802 -26.515 1.00 90.69 98 ILE A O 1
ATOM 789 N N . ILE A 1 99 ? 20.902 -9.670 -26.445 1.00 91.75 99 ILE A N 1
ATOM 790 C CA . ILE A 1 99 ? 21.112 -11.070 -26.042 1.00 91.75 99 ILE A CA 1
ATOM 791 C C . ILE A 1 99 ? 20.477 -11.351 -24.670 1.00 91.75 99 ILE A C 1
ATOM 793 O O . ILE A 1 99 ? 19.761 -12.346 -24.522 1.00 91.75 99 ILE A O 1
ATOM 797 N N . ILE A 1 100 ? 20.689 -10.472 -23.683 1.00 90.06 100 ILE A N 1
ATOM 798 C CA . ILE A 1 100 ? 20.084 -10.592 -22.346 1.00 90.06 100 ILE A CA 1
ATOM 799 C C . ILE A 1 100 ? 18.556 -10.566 -22.453 1.00 90.06 100 ILE A C 1
ATOM 801 O O . ILE A 1 100 ? 17.885 -11.429 -21.885 1.00 90.06 100 ILE A O 1
ATOM 805 N N . MET A 1 101 ? 17.996 -9.623 -23.214 1.00 92.31 101 MET A N 1
ATOM 806 C CA . MET A 1 101 ? 16.550 -9.477 -23.385 1.00 92.31 101 MET A CA 1
ATOM 807 C C . MET A 1 101 ? 15.923 -10.646 -24.142 1.00 92.31 101 MET A C 1
ATOM 809 O O . MET A 1 101 ? 14.835 -11.073 -23.771 1.00 92.31 101 MET A O 1
ATOM 813 N N . MET A 1 102 ? 16.598 -11.231 -25.135 1.00 91.38 102 MET A N 1
ATOM 814 C CA . MET A 1 102 ? 16.126 -12.455 -25.796 1.00 91.38 102 MET A CA 1
ATOM 815 C C . MET A 1 102 ? 16.119 -13.657 -24.842 1.00 91.38 102 MET A C 1
ATOM 817 O O . MET A 1 102 ? 15.157 -14.428 -24.822 1.00 91.38 102 MET A O 1
ATOM 821 N N . ALA A 1 103 ? 17.157 -13.810 -24.014 1.00 89.06 103 ALA A N 1
ATOM 822 C CA . ALA A 1 103 ? 17.201 -14.865 -23.004 1.00 89.06 103 ALA A CA 1
ATOM 823 C C . ALA A 1 103 ? 16.105 -14.682 -21.940 1.00 89.06 103 ALA A C 1
ATOM 825 O O . ALA A 1 103 ? 15.443 -15.649 -21.550 1.00 89.06 103 ALA A O 1
ATOM 826 N N . LEU A 1 104 ? 15.874 -13.438 -21.509 1.00 87.00 104 LEU A N 1
ATOM 827 C CA . LEU A 1 104 ? 14.830 -13.081 -20.555 1.00 87.00 104 LEU A CA 1
ATOM 828 C C . LEU A 1 104 ? 13.429 -13.272 -21.157 1.00 87.00 104 LEU A C 1
ATOM 830 O O . LEU A 1 104 ? 12.569 -13.850 -20.502 1.00 87.00 104 LEU A O 1
ATOM 834 N N . LEU A 1 105 ? 13.216 -12.899 -22.422 1.00 89.94 105 LEU A N 1
ATOM 835 C CA . LEU A 1 105 ? 11.985 -13.146 -23.179 1.00 89.94 105 LEU A CA 1
ATOM 836 C C . LEU A 1 105 ? 11.644 -14.638 -23.218 1.00 89.94 105 LEU A C 1
ATOM 838 O O . LEU A 1 105 ? 10.516 -15.020 -22.910 1.00 89.94 105 LEU A O 1
ATOM 842 N N . TYR A 1 106 ? 12.618 -15.490 -23.550 1.00 88.50 106 TYR A N 1
ATOM 843 C CA . TYR A 1 106 ? 12.426 -16.940 -23.570 1.00 88.50 106 TYR A CA 1
ATOM 844 C C . TYR A 1 106 ? 12.091 -17.497 -22.178 1.00 88.50 106 TYR A C 1
ATOM 846 O O . TYR A 1 106 ? 11.165 -18.302 -22.035 1.00 88.50 106 TYR A O 1
ATOM 854 N N . ALA A 1 107 ? 12.798 -17.047 -21.137 1.00 84.06 107 ALA A N 1
ATOM 855 C CA . ALA A 1 107 ? 12.533 -17.463 -19.762 1.00 84.06 107 ALA A CA 1
ATOM 856 C C . ALA A 1 107 ? 11.133 -17.038 -19.292 1.00 84.06 107 ALA A C 1
ATOM 858 O O . ALA A 1 107 ? 10.374 -17.869 -18.792 1.00 84.06 107 ALA A O 1
ATOM 859 N N . LEU A 1 108 ? 10.754 -15.778 -19.519 1.00 82.31 108 LEU A N 1
ATOM 860 C CA . LEU A 1 108 ? 9.450 -15.226 -19.153 1.00 82.31 108 LEU A CA 1
ATOM 861 C C . LEU A 1 108 ? 8.304 -15.869 -19.932 1.00 82.31 108 LEU A C 1
ATOM 863 O O . LEU A 1 108 ? 7.269 -16.184 -19.340 1.00 82.31 108 LEU A O 1
ATOM 867 N N . HIS A 1 109 ? 8.502 -16.129 -21.226 1.00 83.62 109 HIS A N 1
ATOM 868 C CA . HIS A 1 109 ? 7.573 -16.895 -22.048 1.00 83.62 109 HIS A CA 1
ATOM 869 C C . HIS A 1 109 ? 7.373 -18.296 -21.467 1.00 83.62 109 HIS A C 1
ATOM 871 O O . HIS A 1 109 ? 6.244 -18.703 -21.197 1.00 83.62 109 HIS A O 1
ATOM 877 N N . SER A 1 110 ? 8.463 -19.020 -21.206 1.00 78.38 110 SER A N 1
ATOM 878 C CA . SER A 1 110 ? 8.389 -20.378 -20.671 1.00 78.38 110 SER A CA 1
ATOM 879 C C . SER A 1 110 ? 7.811 -20.430 -19.250 1.00 78.38 110 SER A C 1
ATOM 881 O O . SER A 1 110 ? 7.188 -21.432 -18.900 1.00 78.38 110 SER A O 1
ATOM 883 N N . PHE A 1 111 ? 7.994 -19.388 -18.436 1.00 72.75 111 PHE A N 1
ATOM 884 C CA . PHE A 1 111 ? 7.423 -19.280 -17.091 1.00 72.75 111 PHE A CA 1
ATOM 885 C C . PHE A 1 111 ? 5.917 -18.969 -17.127 1.00 72.75 111 PHE A C 1
ATOM 887 O O . PHE A 1 111 ? 5.123 -19.646 -16.470 1.00 72.75 111 PHE A O 1
ATOM 894 N N . SER A 1 112 ? 5.522 -17.987 -17.942 1.00 68.56 112 SER A N 1
ATOM 895 C CA . SER A 1 112 ? 4.183 -17.380 -17.934 1.00 68.56 112 SER A CA 1
ATOM 896 C C . SER A 1 112 ? 3.195 -18.034 -18.903 1.00 68.56 112 SER A C 1
ATOM 898 O O . SER A 1 112 ? 2.025 -17.658 -18.932 1.00 68.56 112 SER A O 1
ATOM 900 N N . HIS A 1 113 ? 3.631 -18.998 -19.724 1.00 72.38 113 HIS A N 1
ATOM 901 C CA . HIS A 1 113 ? 2.768 -19.607 -20.734 1.00 72.38 113 HIS A CA 1
ATOM 902 C C . HIS A 1 113 ? 1.55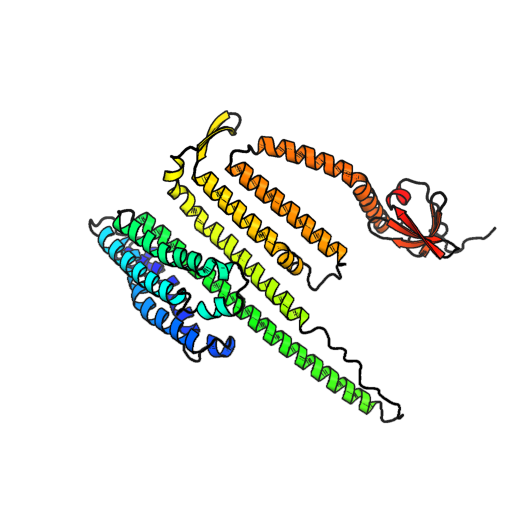1 -20.324 -20.100 1.00 72.38 113 HIS A C 1
ATOM 904 O O . HIS A 1 113 ? 1.727 -21.335 -19.411 1.00 72.38 113 HIS A O 1
ATOM 910 N N . PRO A 1 114 ? 0.302 -19.914 -20.398 1.00 61.12 114 PRO A N 1
ATOM 911 C CA . PRO A 1 114 ? -0.890 -20.339 -19.651 1.00 61.12 114 PRO A CA 1
ATOM 912 C C . PRO A 1 114 ? -1.252 -21.829 -19.786 1.00 61.12 114 PRO A C 1
ATOM 914 O O . PRO A 1 114 ? -2.034 -22.341 -18.992 1.00 61.12 114 PRO A O 1
ATOM 917 N N . LYS A 1 115 ? -0.703 -22.546 -20.780 1.00 60.06 115 LYS A N 1
ATOM 918 C CA . LYS A 1 115 ? -0.989 -23.981 -21.014 1.00 60.06 115 LYS A CA 1
ATOM 919 C C . LYS A 1 115 ? 0.160 -24.940 -20.675 1.00 60.06 115 LYS A C 1
ATOM 921 O O . LYS A 1 115 ? -0.077 -26.139 -20.561 1.00 60.06 115 LYS A O 1
ATOM 926 N N . LYS A 1 116 ? 1.398 -24.443 -20.577 1.00 60.25 116 LYS A N 1
ATOM 927 C CA . LYS A 1 116 ? 2.622 -25.272 -20.466 1.00 60.25 116 LYS A CA 1
ATOM 928 C C . LYS A 1 116 ? 3.621 -24.765 -19.414 1.00 60.25 116 LYS A C 1
ATOM 930 O O . LYS A 1 116 ? 4.574 -25.475 -19.118 1.00 60.25 116 LYS A O 1
ATOM 935 N N . GLY A 1 117 ? 3.428 -23.551 -18.898 1.00 59.69 117 GLY A N 1
ATOM 936 C CA . GLY A 1 117 ? 4.317 -22.907 -17.937 1.00 59.69 117 GLY A CA 1
ATOM 937 C C . GLY A 1 117 ? 3.922 -23.160 -16.484 1.00 59.69 117 GLY A C 1
ATOM 938 O O . GLY A 1 117 ? 2.896 -23.772 -16.187 1.00 59.69 117 GLY A O 1
ATOM 939 N N . LEU A 1 118 ? 4.740 -22.630 -15.577 1.00 58.81 118 LEU A N 1
ATOM 940 C CA . LEU A 1 118 ? 4.588 -22.731 -14.120 1.00 58.81 118 LEU A CA 1
ATOM 941 C C . LEU A 1 118 ? 3.292 -22.099 -13.597 1.00 58.81 118 LEU A C 1
ATOM 943 O O . LEU A 1 118 ? 2.776 -22.514 -12.562 1.00 58.81 118 LEU A O 1
ATOM 947 N N . ALA A 1 119 ? 2.738 -21.139 -14.338 1.00 58.16 119 ALA A N 1
ATOM 948 C CA . ALA A 1 119 ? 1.477 -20.486 -14.007 1.00 58.16 119 ALA A CA 1
ATOM 949 C C . ALA A 1 119 ? 0.231 -21.358 -14.273 1.00 58.16 119 ALA A C 1
ATOM 951 O O . ALA A 1 119 ? -0.858 -21.005 -13.824 1.00 58.16 119 ALA A O 1
ATOM 952 N N . LYS A 1 120 ? 0.361 -22.499 -14.974 1.00 62.88 120 LYS A N 1
ATOM 953 C CA . LYS A 1 120 ? -0.767 -23.396 -15.290 1.00 62.88 120 LYS A CA 1
ATOM 954 C C . LYS A 1 120 ? -1.520 -23.828 -14.029 1.00 62.88 120 LYS A C 1
ATOM 956 O O . LYS A 1 120 ? -2.741 -23.726 -13.998 1.00 62.88 120 LYS A O 1
ATOM 961 N N . ASP A 1 121 ? -0.792 -24.252 -13.000 1.00 57.22 121 ASP A N 1
ATOM 962 C CA . ASP A 1 121 ? -1.391 -24.740 -11.755 1.00 57.22 121 ASP A CA 1
ATOM 963 C C . ASP A 1 121 ? -2.033 -23.587 -10.966 1.00 57.22 121 ASP A C 1
ATOM 965 O O . ASP A 1 121 ? -3.134 -23.736 -10.448 1.00 57.22 121 ASP A O 1
ATOM 969 N N . PHE A 1 122 ? -1.415 -22.398 -10.959 1.00 59.50 122 PHE A N 1
ATOM 970 C CA . PHE A 1 122 ? -1.985 -21.199 -10.325 1.00 59.50 122 PHE A CA 1
ATOM 971 C C . PHE A 1 122 ? -3.332 -20.794 -10.938 1.00 59.50 122 PHE A C 1
ATOM 973 O O . PHE A 1 122 ? -4.259 -20.451 -10.211 1.00 59.50 122 PHE A O 1
ATOM 980 N N . TYR A 1 123 ? -3.469 -20.880 -12.264 1.00 58.41 123 TYR A N 1
ATOM 981 C CA . TYR A 1 123 ? -4.726 -20.570 -12.950 1.00 58.41 123 TYR A CA 1
ATOM 982 C C . TYR A 1 123 ? -5.793 -21.666 -12.824 1.00 58.41 123 TYR A C 1
ATOM 984 O O . TYR A 1 123 ? -6.956 -21.408 -13.131 1.00 58.41 123 TYR A O 1
ATOM 992 N N . GLN A 1 124 ? -5.412 -22.882 -12.424 1.00 60.44 124 GLN A N 1
ATOM 993 C CA . GLN A 1 124 ? -6.322 -24.023 -12.285 1.00 60.44 124 GLN A CA 1
ATOM 994 C C . GLN A 1 124 ? -6.846 -24.204 -10.856 1.00 60.44 124 GLN A C 1
ATOM 996 O O . GLN A 1 124 ? -7.939 -24.735 -10.694 1.00 60.44 124 GLN A O 1
ATOM 1001 N N . ILE A 1 125 ? -6.102 -23.751 -9.841 1.00 56.72 125 ILE A N 1
ATOM 1002 C CA . ILE A 1 125 ? -6.484 -23.894 -8.427 1.00 56.72 125 ILE A CA 1
ATOM 1003 C C . ILE A 1 125 ? -7.639 -22.946 -8.051 1.00 56.72 125 ILE A C 1
ATOM 1005 O O . ILE A 1 125 ? -8.545 -23.363 -7.338 1.00 56.72 125 ILE A O 1
ATOM 1009 N N . GLU A 1 126 ? -7.662 -21.713 -8.572 1.00 56.28 126 GLU A N 1
ATOM 1010 C CA . GLU A 1 126 ? -8.712 -20.712 -8.299 1.00 56.28 126 GLU A CA 1
ATOM 1011 C C . GLU A 1 126 ? -9.174 -20.018 -9.606 1.00 56.28 126 GLU A C 1
ATOM 1013 O O . GLU A 1 126 ? -8.641 -18.969 -9.997 1.00 56.28 126 GLU A O 1
ATOM 1018 N N . PRO A 1 127 ? -10.160 -20.597 -10.325 1.00 56.81 127 PRO A N 1
ATOM 1019 C CA . PRO A 1 127 ? -10.610 -20.096 -11.630 1.00 56.81 127 PRO A CA 1
ATOM 1020 C C . PRO A 1 127 ? -11.371 -18.759 -11.569 1.00 56.81 127 PRO A C 1
ATOM 1022 O O . PRO A 1 127 ? -11.389 -18.027 -12.560 1.00 56.81 127 PRO A O 1
ATOM 1025 N N . ASP A 1 128 ? -11.955 -18.405 -10.420 1.00 53.75 128 ASP A N 1
ATOM 1026 C CA . ASP A 1 128 ? -12.772 -17.192 -10.265 1.00 53.75 128 ASP A CA 1
ATOM 1027 C C . ASP A 1 128 ? -11.994 -15.918 -9.915 1.00 53.75 128 ASP A C 1
ATOM 1029 O O . ASP A 1 128 ? -12.564 -14.826 -9.883 1.00 53.75 128 ASP A O 1
ATOM 1033 N N . ASN A 1 129 ? -10.681 -16.016 -9.708 1.00 60.53 129 ASN A N 1
ATOM 1034 C CA . ASN A 1 129 ? -9.863 -14.854 -9.386 1.00 60.53 129 ASN A CA 1
ATOM 1035 C C . ASN A 1 129 ? -9.630 -13.969 -10.633 1.00 60.53 129 ASN A C 1
ATOM 1037 O O . ASN A 1 129 ? -9.350 -14.469 -11.728 1.00 60.53 129 ASN A O 1
ATOM 1041 N N . TRP A 1 130 ? -9.698 -12.639 -10.486 1.00 56.38 130 TRP A N 1
ATOM 1042 C CA . TRP A 1 130 ? -9.542 -11.666 -11.589 1.00 56.38 130 TRP A CA 1
ATOM 1043 C C . TRP A 1 130 ? -8.229 -11.869 -12.366 1.00 56.38 130 TRP A C 1
ATOM 1045 O O . TRP A 1 130 ? -8.183 -11.774 -13.593 1.00 56.38 130 TRP A O 1
ATOM 1055 N N . ILE A 1 131 ? -7.162 -12.223 -11.649 1.00 59.69 131 ILE A N 1
ATOM 1056 C CA . ILE A 1 131 ? -5.828 -12.492 -12.202 1.00 59.69 131 ILE A CA 1
ATOM 1057 C C . ILE A 1 131 ? -5.853 -13.691 -13.169 1.00 59.69 131 ILE A C 1
ATOM 1059 O O . ILE A 1 131 ? -5.176 -13.665 -14.199 1.00 59.69 131 ILE A O 1
ATOM 1063 N N . SER A 1 132 ? -6.680 -14.703 -12.887 1.00 63.31 132 SER A N 1
ATOM 1064 C CA . SER A 1 132 ? -6.863 -15.890 -13.731 1.00 63.31 132 SER A CA 1
ATOM 1065 C C . SER A 1 132 ? -7.678 -15.592 -14.989 1.00 63.31 132 SER A C 1
ATOM 1067 O O . SER A 1 132 ? -7.361 -16.106 -16.066 1.00 63.31 132 SER A O 1
ATOM 1069 N N . ARG A 1 133 ? -8.680 -14.708 -14.893 1.00 67.00 133 ARG A N 1
ATOM 1070 C CA . ARG A 1 133 ? -9.488 -14.272 -16.047 1.00 67.00 133 ARG A CA 1
ATOM 1071 C C . ARG A 1 133 ? -8.659 -13.464 -17.050 1.00 67.00 133 ARG A C 1
ATOM 1073 O O . ARG A 1 133 ? -8.770 -13.684 -18.253 1.00 67.00 133 ARG A O 1
ATOM 1080 N N . LEU A 1 134 ? -7.754 -12.610 -16.568 1.00 70.69 134 LEU A N 1
ATOM 1081 C CA . LEU A 1 134 ? -6.851 -11.809 -17.407 1.00 70.69 134 LEU A CA 1
ATOM 1082 C C . LEU A 1 134 ? -5.532 -12.518 -17.777 1.00 70.69 134 LEU A C 1
ATOM 1084 O O . LEU A 1 134 ? -4.593 -11.866 -18.232 1.00 70.69 134 LEU A O 1
ATOM 1088 N N . ARG A 1 135 ? -5.433 -13.849 -17.645 1.00 73.12 135 ARG A N 1
ATOM 1089 C CA . ARG A 1 135 ? -4.182 -14.605 -17.882 1.00 73.12 135 ARG A CA 1
ATOM 1090 C C . ARG A 1 135 ? -3.491 -14.304 -19.218 1.00 73.12 135 ARG A C 1
ATOM 1092 O O . ARG A 1 135 ? -2.268 -14.242 -19.279 1.00 73.12 135 ARG A O 1
ATOM 1099 N N . TYR A 1 136 ? -4.261 -14.096 -20.288 1.00 76.56 136 TYR A N 1
ATOM 1100 C CA . TYR A 1 136 ? -3.710 -13.799 -21.614 1.00 76.56 136 TYR A CA 1
ATOM 1101 C C . TYR A 1 136 ? -3.174 -12.368 -21.719 1.00 76.56 136 TYR A C 1
ATOM 1103 O O . TYR A 1 136 ? -2.177 -12.151 -22.400 1.00 76.56 136 TYR A O 1
ATOM 1111 N N . ILE A 1 137 ? -3.795 -11.420 -21.010 1.00 77.12 137 ILE A N 1
ATOM 1112 C CA . ILE A 1 137 ? -3.352 -10.023 -20.950 1.00 77.12 137 ILE A CA 1
ATOM 1113 C C . ILE A 1 137 ? -2.041 -9.940 -20.168 1.00 77.12 137 ILE A C 1
ATOM 1115 O O . ILE A 1 137 ? -1.075 -9.371 -20.665 1.00 77.12 137 ILE A O 1
ATOM 1119 N N . TRP A 1 138 ? -1.963 -10.590 -19.003 1.00 73.56 138 TRP A N 1
ATOM 1120 C CA . TRP A 1 138 ? -0.728 -10.654 -18.216 1.00 73.56 138 TRP A CA 1
ATOM 1121 C C . TRP A 1 138 ? 0.413 -11.308 -18.987 1.00 73.56 138 TRP A C 1
ATOM 1123 O O . TRP A 1 138 ? 1.503 -10.749 -19.050 1.00 73.56 138 TRP A O 1
ATOM 1133 N N . TYR A 1 139 ? 0.154 -12.446 -19.634 1.00 80.06 139 TYR A N 1
ATOM 1134 C CA . TYR A 1 139 ? 1.130 -13.093 -20.508 1.00 80.06 139 TYR A CA 1
ATOM 1135 C C . TYR A 1 139 ? 1.593 -12.161 -21.643 1.00 80.06 139 TYR A C 1
ATOM 1137 O O . TYR A 1 139 ? 2.792 -12.054 -21.893 1.00 80.06 139 TYR A O 1
ATOM 1145 N N . GLY A 1 140 ? 0.662 -11.451 -22.289 1.00 82.06 140 GLY A N 1
ATOM 1146 C CA . GLY A 1 140 ? 0.967 -10.473 -23.331 1.00 82.06 140 GLY A CA 1
ATOM 1147 C C . GLY A 1 140 ? 1.881 -9.355 -22.833 1.00 82.06 140 GLY A C 1
ATOM 1148 O O . GLY A 1 140 ? 2.924 -9.114 -23.431 1.00 82.06 140 GLY A O 1
ATOM 1149 N N . ILE A 1 141 ? 1.548 -8.734 -21.699 1.00 81.75 141 ILE A N 1
ATOM 1150 C CA . ILE A 1 141 ? 2.344 -7.664 -21.078 1.00 81.75 141 ILE A CA 1
ATOM 1151 C C . ILE A 1 141 ? 3.761 -8.161 -20.762 1.00 81.75 141 ILE A C 1
ATOM 1153 O O . ILE A 1 141 ? 4.752 -7.538 -21.149 1.00 81.75 141 ILE A O 1
ATOM 1157 N N . LEU A 1 142 ? 3.868 -9.320 -20.117 1.00 83.19 142 LEU A N 1
ATOM 1158 C CA . LEU A 1 142 ? 5.129 -9.866 -19.615 1.00 83.19 142 LEU A CA 1
ATOM 1159 C C . LEU A 1 142 ? 6.080 -10.292 -20.753 1.00 83.19 142 LEU A C 1
ATOM 1161 O O . LEU A 1 142 ? 7.293 -10.156 -20.638 1.00 83.19 142 LEU A O 1
ATOM 1165 N N . VAL A 1 143 ? 5.538 -10.751 -21.885 1.00 86.06 143 VAL A N 1
ATOM 1166 C CA . VAL A 1 143 ? 6.318 -11.084 -23.092 1.00 86.06 143 VAL A CA 1
ATOM 1167 C C . VAL A 1 143 ? 6.594 -9.846 -23.956 1.00 86.06 143 VAL A C 1
ATOM 1169 O O . VAL A 1 143 ? 7.656 -9.741 -24.563 1.00 86.06 143 VAL A O 1
ATOM 1172 N N . SER A 1 144 ? 5.676 -8.878 -24.004 1.00 85.56 144 SER A N 1
ATOM 1173 C CA . SER A 1 144 ? 5.860 -7.647 -24.786 1.00 85.56 144 SER A CA 1
ATOM 1174 C C . SER A 1 144 ? 6.929 -6.722 -24.205 1.00 85.56 144 SER A C 1
ATOM 1176 O O . SER A 1 144 ? 7.581 -5.999 -24.950 1.00 85.56 144 SER A O 1
ATOM 1178 N N . THR A 1 145 ? 7.147 -6.756 -22.889 1.00 86.50 145 THR A N 1
ATOM 1179 C CA . THR A 1 145 ? 8.053 -5.831 -22.195 1.00 86.50 145 THR A CA 1
ATOM 1180 C C . THR A 1 145 ? 9.516 -5.994 -22.632 1.00 86.50 145 THR A C 1
ATOM 1182 O O . THR A 1 145 ? 10.094 -4.999 -23.068 1.00 86.50 145 THR A O 1
ATOM 1185 N N . PRO A 1 146 ? 10.119 -7.202 -22.661 1.00 90.19 146 PRO A N 1
ATOM 1186 C CA . PRO A 1 146 ? 11.455 -7.385 -23.235 1.00 90.19 146 PRO A CA 1
ATOM 1187 C C . PRO A 1 146 ? 11.519 -7.046 -24.729 1.00 90.19 146 PRO A C 1
ATOM 1189 O O . PRO A 1 146 ? 12.527 -6.524 -25.198 1.00 90.19 146 PRO A O 1
ATOM 1192 N N . LEU A 1 147 ? 10.446 -7.317 -25.482 1.00 91.44 147 LEU A N 1
ATOM 1193 C CA . LEU A 1 147 ? 10.386 -7.020 -26.915 1.00 91.44 147 LEU A CA 1
ATOM 1194 C C . LEU A 1 147 ? 10.423 -5.509 -27.180 1.00 91.44 147 LEU A C 1
ATOM 1196 O O . LEU A 1 147 ? 11.131 -5.057 -28.077 1.00 91.44 147 LEU A O 1
ATOM 1200 N N . LEU A 1 148 ? 9.705 -4.726 -26.371 1.00 89.56 148 LEU A N 1
ATOM 1201 C CA . LEU A 1 148 ? 9.743 -3.268 -26.424 1.00 89.56 148 LEU A CA 1
ATOM 1202 C C . LEU A 1 148 ? 11.151 -2.749 -26.124 1.00 89.56 148 LEU A C 1
ATOM 1204 O O . LEU A 1 148 ? 11.655 -1.925 -26.881 1.00 89.56 148 LEU A O 1
ATOM 1208 N N . ILE A 1 149 ? 11.819 -3.273 -25.092 1.00 89.12 149 ILE A N 1
ATOM 1209 C CA . ILE A 1 149 ? 13.194 -2.878 -24.735 1.00 89.12 149 ILE A CA 1
ATOM 1210 C C . ILE A 1 149 ? 14.172 -3.164 -25.885 1.00 89.12 149 ILE A C 1
ATOM 1212 O O . ILE A 1 149 ? 14.981 -2.303 -26.235 1.00 89.12 149 ILE A O 1
ATOM 1216 N N . ILE A 1 150 ? 14.060 -4.332 -26.528 1.00 90.62 150 ILE A N 1
ATOM 1217 C CA . ILE A 1 150 ? 14.827 -4.657 -27.743 1.00 90.62 150 ILE A CA 1
ATOM 1218 C C . ILE A 1 150 ? 14.541 -3.631 -28.849 1.00 90.62 150 ILE A C 1
ATOM 1220 O O . ILE A 1 150 ? 15.471 -3.144 -29.490 1.00 90.62 150 ILE A O 1
ATOM 1224 N N . GLY A 1 151 ? 13.273 -3.260 -29.044 1.00 88.38 151 GLY A N 1
ATOM 1225 C CA . GLY A 1 151 ? 12.865 -2.227 -29.996 1.00 88.38 151 GLY A CA 1
ATOM 1226 C C . GLY A 1 151 ? 13.543 -0.877 -29.741 1.00 88.38 151 GLY A C 1
ATOM 1227 O O . GLY A 1 151 ? 14.089 -0.291 -30.674 1.00 88.38 151 GLY A O 1
ATOM 1228 N N . PHE A 1 152 ? 13.594 -0.420 -28.485 1.00 86.56 152 PHE A N 1
ATOM 1229 C CA . PHE A 1 152 ? 14.310 0.805 -28.101 1.00 86.56 152 PHE A CA 1
ATOM 1230 C C . PHE A 1 152 ? 15.813 0.713 -28.403 1.00 86.56 152 PHE A C 1
ATOM 1232 O O . PHE A 1 152 ? 16.388 1.658 -28.949 1.00 86.56 152 PHE A O 1
ATOM 1239 N N . ALA A 1 153 ? 16.444 -0.429 -28.114 1.00 87.44 153 ALA A N 1
ATOM 1240 C CA . ALA A 1 153 ? 17.863 -0.639 -28.393 1.00 87.44 153 ALA A CA 1
ATOM 1241 C C . ALA A 1 153 ? 18.181 -0.599 -29.901 1.00 87.44 153 ALA A C 1
ATOM 1243 O O . ALA A 1 153 ? 19.176 0.012 -30.302 1.00 87.44 153 ALA A O 1
ATOM 1244 N N . ILE A 1 154 ? 17.325 -1.198 -30.740 1.00 89.00 154 ILE A N 1
ATOM 1245 C CA . ILE A 1 154 ? 17.466 -1.201 -32.207 1.00 89.00 154 ILE A CA 1
ATOM 1246 C C . ILE A 1 154 ? 17.204 0.192 -32.792 1.00 89.00 154 ILE A C 1
ATOM 1248 O O . ILE A 1 154 ? 17.947 0.638 -33.663 1.00 89.00 154 ILE A O 1
ATOM 1252 N N . ALA A 1 155 ? 16.196 0.905 -32.284 1.00 86.38 155 ALA A N 1
ATOM 1253 C CA . ALA A 1 155 ? 15.840 2.256 -32.725 1.00 86.38 155 ALA A CA 1
ATOM 1254 C C . ALA A 1 155 ? 16.892 3.325 -32.367 1.00 86.38 155 ALA A C 1
ATOM 1256 O O . ALA A 1 155 ? 16.783 4.470 -32.796 1.00 86.38 155 ALA A O 1
ATOM 1257 N N . GLY A 1 156 ? 17.922 2.963 -31.598 1.00 83.62 156 GLY A N 1
ATOM 1258 C CA . GLY A 1 156 ? 19.028 3.847 -31.242 1.00 83.62 156 GLY A CA 1
ATOM 1259 C C . GLY A 1 156 ? 18.915 4.490 -29.862 1.00 83.62 156 GLY A C 1
ATOM 1260 O O . GLY A 1 156 ? 19.863 5.138 -29.425 1.00 83.62 156 GLY A O 1
ATOM 1261 N N . TYR A 1 157 ? 17.825 4.241 -29.136 1.00 84.31 157 TYR A N 1
ATOM 1262 C CA . TYR A 1 157 ? 17.587 4.727 -27.776 1.00 84.31 157 TYR A CA 1
ATOM 1263 C C . TYR A 1 157 ? 18.224 3.801 -26.726 1.00 84.31 157 TYR A C 1
ATOM 1265 O O . TYR A 1 157 ? 17.554 3.287 -25.831 1.00 84.31 157 TYR A O 1
ATOM 1273 N N . TYR A 1 158 ? 19.532 3.559 -26.844 1.00 85.06 158 TYR A N 1
ATOM 1274 C CA . TYR A 1 158 ? 20.246 2.587 -26.006 1.00 85.06 158 TYR A CA 1
ATOM 1275 C C . TYR A 1 158 ? 20.208 2.923 -24.509 1.00 85.06 158 TYR A C 1
ATOM 1277 O O . TYR A 1 158 ? 19.947 2.039 -23.699 1.00 85.06 158 TYR A O 1
ATOM 1285 N N . GLN A 1 159 ? 20.389 4.194 -24.139 1.00 82.50 159 GLN A N 1
ATOM 1286 C CA . GLN A 1 159 ? 20.324 4.618 -22.735 1.00 82.50 159 GLN A CA 1
ATOM 1287 C C . GLN A 1 159 ? 18.929 4.401 -22.133 1.00 82.50 159 GLN A C 1
ATOM 1289 O O . GLN A 1 159 ? 18.801 3.853 -21.042 1.00 82.50 159 GLN A O 1
ATOM 1294 N N . SER A 1 160 ? 17.871 4.724 -22.882 1.00 84.50 160 SER A N 1
ATOM 1295 C CA . SER A 1 160 ? 16.494 4.446 -22.456 1.00 84.50 160 SER A CA 1
ATOM 1296 C C . SER A 1 160 ? 16.235 2.942 -22.330 1.00 84.50 160 SER A C 1
ATOM 1298 O O . SER A 1 160 ? 15.569 2.509 -21.396 1.00 84.50 160 SER A O 1
ATOM 1300 N N . ALA A 1 161 ? 16.788 2.127 -23.236 1.00 87.19 161 ALA A N 1
ATOM 1301 C CA . ALA A 1 161 ? 16.677 0.674 -23.153 1.00 87.19 161 ALA A CA 1
ATOM 1302 C C . ALA A 1 161 ? 17.346 0.111 -21.884 1.00 87.19 161 ALA A C 1
ATOM 1304 O O . ALA A 1 161 ? 16.750 -0.744 -21.232 1.00 87.19 161 ALA A O 1
ATOM 1305 N N . LEU A 1 162 ? 18.528 0.613 -21.503 1.00 85.94 162 LEU A N 1
ATOM 1306 C CA . LEU A 1 162 ? 19.213 0.239 -20.256 1.00 85.94 162 LEU A CA 1
ATOM 1307 C C . LEU A 1 162 ? 18.409 0.627 -19.011 1.00 85.94 162 LEU A C 1
ATOM 1309 O O . LEU A 1 162 ? 18.328 -0.134 -18.044 1.00 85.94 162 LEU A O 1
ATOM 1313 N N . GLU A 1 163 ? 17.787 1.803 -19.027 1.00 84.38 163 GLU A N 1
ATOM 1314 C CA . GLU A 1 163 ? 16.953 2.250 -17.916 1.00 84.38 163 GLU A CA 1
ATOM 1315 C C . GLU A 1 163 ? 15.706 1.368 -17.763 1.00 84.38 163 GLU A C 1
ATOM 1317 O O . GLU A 1 163 ? 15.429 0.872 -16.667 1.00 84.38 163 GLU A O 1
ATOM 1322 N N . LEU A 1 164 ? 14.999 1.080 -18.863 1.00 87.12 164 LEU A N 1
ATOM 1323 C CA . LEU A 1 164 ? 13.856 0.163 -18.852 1.00 87.12 164 LEU A CA 1
ATOM 1324 C C . LEU A 1 164 ? 14.263 -1.263 -18.447 1.00 87.12 164 LEU A C 1
ATOM 1326 O O . LEU A 1 164 ? 13.528 -1.909 -17.697 1.00 87.12 164 LEU A O 1
ATOM 1330 N N . GLU A 1 165 ? 15.421 -1.753 -18.900 1.00 88.12 165 GLU A N 1
ATOM 1331 C CA . GLU A 1 165 ? 15.981 -3.040 -18.472 1.00 88.12 165 GLU A CA 1
ATOM 1332 C C . GLU A 1 165 ? 16.138 -3.082 -16.950 1.00 88.12 165 GLU A C 1
ATOM 1334 O O . GLU A 1 165 ? 15.629 -3.997 -16.295 1.00 88.12 165 GLU A O 1
ATOM 1339 N N . ASN A 1 166 ? 16.820 -2.092 -16.370 1.00 85.81 166 ASN A N 1
ATOM 1340 C CA . ASN A 1 166 ? 17.076 -2.058 -14.934 1.00 85.81 166 ASN A CA 1
ATOM 1341 C C . ASN A 1 166 ? 15.762 -2.074 -14.137 1.00 85.81 166 ASN A C 1
ATOM 1343 O O . ASN A 1 166 ? 15.617 -2.795 -13.147 1.00 85.81 166 ASN A O 1
ATOM 1347 N N . LYS A 1 167 ? 14.759 -1.335 -14.611 1.00 86.94 167 LYS A N 1
ATOM 1348 C CA . LYS A 1 167 ? 13.440 -1.243 -13.978 1.00 86.94 167 LYS A CA 1
ATOM 1349 C C . LYS A 1 167 ? 12.665 -2.558 -14.093 1.00 86.94 167 LYS A C 1
ATOM 1351 O O . LYS A 1 167 ? 12.116 -3.019 -13.092 1.00 86.94 167 LYS A O 1
ATOM 1356 N N . LEU A 1 168 ? 12.713 -3.231 -15.247 1.00 87.88 168 LEU A N 1
ATOM 1357 C CA . LEU A 1 168 ? 12.167 -4.582 -15.420 1.00 87.88 168 LEU A CA 1
ATOM 1358 C C . LEU A 1 168 ? 12.813 -5.573 -14.443 1.00 87.88 168 LEU A C 1
ATOM 1360 O O . LEU A 1 168 ? 12.115 -6.350 -13.790 1.00 87.88 168 LEU A O 1
ATOM 1364 N N . ILE A 1 169 ? 14.137 -5.522 -14.291 1.00 85.75 169 ILE A N 1
ATOM 1365 C CA . ILE A 1 169 ? 14.870 -6.383 -13.359 1.00 85.75 169 ILE A CA 1
ATOM 1366 C C . ILE A 1 169 ? 14.442 -6.118 -11.907 1.00 85.75 169 ILE A C 1
ATOM 1368 O O . ILE A 1 169 ? 14.232 -7.072 -11.152 1.00 85.75 169 ILE A O 1
ATOM 1372 N N . ILE A 1 170 ? 14.295 -4.854 -11.498 1.00 85.19 170 ILE A N 1
ATOM 1373 C CA . ILE A 1 170 ? 13.846 -4.498 -10.143 1.00 85.19 170 ILE A CA 1
ATOM 1374 C C . ILE A 1 170 ? 12.421 -5.009 -9.887 1.00 85.19 170 ILE A C 1
ATOM 1376 O O . ILE A 1 170 ? 12.182 -5.617 -8.843 1.00 85.19 170 ILE A O 1
ATOM 1380 N N . LEU A 1 171 ? 11.496 -4.847 -10.839 1.00 87.62 171 LEU A N 1
ATOM 1381 C CA . LEU A 1 171 ? 10.123 -5.356 -10.721 1.00 87.62 171 LEU A CA 1
ATOM 1382 C C . LEU A 1 171 ? 10.080 -6.882 -10.609 1.00 87.62 171 LEU A C 1
ATOM 1384 O O . LEU A 1 171 ? 9.389 -7.419 -9.744 1.00 87.62 171 LEU A O 1
ATOM 1388 N N . LEU A 1 172 ? 10.851 -7.593 -11.437 1.00 85.69 172 LEU A N 1
ATOM 1389 C CA . LEU A 1 172 ? 10.943 -9.053 -11.367 1.00 85.69 172 LEU A CA 1
ATOM 1390 C C . LEU A 1 172 ? 11.493 -9.516 -10.011 1.00 85.69 172 LEU A C 1
ATOM 1392 O O . LEU A 1 172 ? 10.972 -10.471 -9.433 1.00 85.69 172 LEU A O 1
ATOM 1396 N N . ARG A 1 173 ? 12.501 -8.820 -9.465 1.00 85.56 173 ARG A N 1
ATOM 1397 C CA . ARG A 1 173 ? 13.029 -9.086 -8.115 1.00 85.56 173 ARG A CA 1
ATOM 1398 C C . ARG A 1 173 ? 11.972 -8.834 -7.042 1.00 85.56 173 ARG A C 1
ATOM 1400 O O . ARG A 1 173 ? 11.808 -9.681 -6.171 1.00 85.56 173 ARG A O 1
ATOM 1407 N N . LEU A 1 174 ? 11.249 -7.717 -7.114 1.00 86.56 174 LEU A N 1
ATOM 1408 C CA . LEU A 1 174 ? 10.188 -7.365 -6.169 1.00 86.56 174 LEU A CA 1
ATOM 1409 C C . LEU A 1 174 ? 9.093 -8.440 -6.138 1.00 86.56 174 LEU A C 1
ATOM 1411 O O . LEU A 1 174 ? 8.751 -8.935 -5.065 1.00 86.56 174 LEU A O 1
ATOM 1415 N N . ILE A 1 175 ? 8.597 -8.847 -7.313 1.00 84.44 175 ILE A N 1
ATOM 1416 C CA . ILE A 1 175 ? 7.607 -9.924 -7.453 1.00 84.44 175 ILE A CA 1
ATOM 1417 C C . ILE A 1 175 ? 8.135 -11.204 -6.812 1.00 84.44 175 ILE A C 1
ATOM 1419 O O . ILE A 1 175 ? 7.461 -11.817 -5.985 1.00 84.44 175 ILE A O 1
ATOM 1423 N N . PHE A 1 176 ? 9.360 -11.588 -7.156 1.00 81.75 176 PHE A N 1
ATOM 1424 C CA . PHE A 1 176 ? 9.939 -12.833 -6.688 1.00 81.75 176 PHE A CA 1
ATOM 1425 C C . PHE A 1 176 ? 10.148 -12.859 -5.164 1.00 81.75 176 PHE A C 1
ATOM 1427 O O . PHE A 1 176 ? 9.756 -13.821 -4.503 1.00 81.75 176 PHE A O 1
ATOM 1434 N N . PHE A 1 177 ? 10.720 -11.800 -4.582 1.00 84.19 177 PHE A N 1
ATOM 1435 C CA . PHE A 1 177 ? 10.904 -11.699 -3.131 1.00 84.19 177 PHE A CA 1
ATOM 1436 C C . PHE A 1 177 ? 9.577 -11.656 -2.378 1.00 84.19 177 PHE A C 1
ATOM 1438 O O . PHE A 1 177 ? 9.472 -12.249 -1.307 1.00 84.19 177 PHE A O 1
ATOM 1445 N N . SER A 1 178 ? 8.556 -11.020 -2.951 1.00 81.81 178 SER A N 1
ATOM 1446 C CA . SER A 1 178 ? 7.216 -10.997 -2.369 1.00 81.81 178 SER A CA 1
ATOM 1447 C C . SER A 1 178 ? 6.578 -12.394 -2.343 1.00 81.81 178 SER A C 1
ATOM 1449 O O . SER A 1 178 ? 6.038 -12.812 -1.319 1.00 81.81 178 SER A O 1
ATOM 1451 N N . VAL A 1 179 ? 6.737 -13.181 -3.416 1.00 79.25 179 VAL A N 1
ATOM 1452 C CA . VAL A 1 179 ? 6.299 -14.590 -3.458 1.00 79.25 179 VAL A CA 1
ATOM 1453 C C . VAL A 1 179 ? 7.089 -15.459 -2.476 1.00 79.25 179 VAL A C 1
ATOM 1455 O O . VAL A 1 179 ? 6.507 -16.297 -1.797 1.00 79.25 179 VAL A O 1
ATOM 1458 N N . LEU A 1 180 ? 8.403 -15.268 -2.340 1.00 80.44 180 LEU A N 1
ATOM 1459 C CA . LEU A 1 180 ? 9.162 -15.999 -1.320 1.00 80.44 180 LEU A CA 1
ATOM 1460 C C . LEU A 1 180 ? 8.712 -15.651 0.096 1.00 80.44 180 LEU A C 1
ATOM 1462 O O . LEU A 1 180 ? 8.557 -16.545 0.925 1.00 80.44 180 LEU A O 1
ATOM 1466 N N . PHE A 1 181 ? 8.500 -14.366 0.372 1.00 79.00 181 PHE A N 1
ATOM 1467 C CA . PHE A 1 181 ? 7.998 -13.913 1.660 1.00 79.00 181 PHE A CA 1
ATOM 1468 C C . PHE A 1 181 ? 6.635 -14.546 1.964 1.00 79.00 181 PHE A C 1
ATOM 1470 O O . PHE A 1 181 ? 6.440 -15.059 3.066 1.00 79.00 181 PHE A O 1
ATOM 1477 N N . HIS A 1 182 ? 5.746 -14.616 0.964 1.00 80.25 182 HIS A N 1
ATOM 1478 C CA . HIS A 1 182 ? 4.478 -15.339 1.058 1.00 80.25 182 HIS A CA 1
ATOM 1479 C C . HIS A 1 182 ? 4.688 -16.779 1.542 1.00 80.25 182 HIS A C 1
ATOM 1481 O O . HIS A 1 182 ? 4.148 -17.190 2.567 1.00 80.25 182 HIS A O 1
ATOM 1487 N N . GLU A 1 183 ? 5.506 -17.550 0.827 1.00 74.31 183 GLU A N 1
ATOM 1488 C CA . GLU A 1 183 ? 5.716 -18.971 1.113 1.00 74.31 183 GLU A CA 1
ATOM 1489 C C . GLU A 1 183 ? 6.375 -19.204 2.481 1.00 74.31 183 GLU A C 1
ATOM 1491 O O . GLU A 1 183 ? 6.002 -20.133 3.203 1.00 74.31 183 GLU A O 1
ATOM 1496 N N . ILE A 1 184 ? 7.312 -18.336 2.879 1.00 77.81 184 ILE A N 1
ATOM 1497 C CA . ILE A 1 184 ? 7.978 -18.394 4.187 1.00 77.81 184 ILE A CA 1
ATOM 1498 C C . ILE A 1 184 ? 6.973 -18.186 5.314 1.00 77.81 184 ILE A C 1
ATOM 1500 O O . ILE A 1 184 ? 6.927 -18.993 6.246 1.00 77.81 184 ILE A O 1
ATOM 1504 N N . VAL A 1 185 ? 6.149 -17.141 5.233 1.00 72.88 185 VAL A N 1
ATOM 1505 C CA . VAL A 1 185 ? 5.170 -16.856 6.285 1.00 72.88 185 VAL A CA 1
ATOM 1506 C C . VAL A 1 185 ? 4.080 -17.924 6.305 1.00 72.88 185 VAL A C 1
ATOM 1508 O O . VAL A 1 185 ? 3.745 -18.419 7.380 1.00 72.88 185 VAL A O 1
ATOM 1511 N N . MET A 1 186 ? 3.593 -18.371 5.142 1.00 71.75 186 MET A N 1
ATOM 1512 C CA . MET A 1 186 ? 2.654 -19.495 5.048 1.00 71.75 186 MET A CA 1
ATOM 1513 C C . MET A 1 186 ? 3.186 -20.746 5.743 1.00 71.75 186 MET A C 1
ATOM 1515 O O . MET A 1 186 ? 2.482 -21.364 6.545 1.00 71.75 186 MET A O 1
ATOM 1519 N N . ARG A 1 187 ? 4.443 -21.119 5.481 1.00 73.44 187 ARG A N 1
ATOM 1520 C CA . ARG A 1 187 ? 5.058 -22.285 6.119 1.00 73.44 187 ARG A CA 1
ATOM 1521 C C . ARG A 1 187 ? 5.266 -22.069 7.616 1.00 73.44 187 ARG A C 1
ATOM 1523 O O . ARG A 1 187 ? 5.006 -22.991 8.389 1.00 73.44 187 ARG A O 1
ATOM 1530 N N . GLY A 1 188 ? 5.682 -20.870 8.023 1.00 70.50 188 GLY A N 1
ATOM 1531 C CA . GLY A 1 188 ? 5.799 -20.479 9.428 1.00 70.50 188 GLY A CA 1
ATOM 1532 C C . GLY A 1 188 ? 4.478 -20.647 10.180 1.00 70.50 188 GLY A C 1
ATOM 1533 O O . GLY A 1 188 ? 4.458 -21.247 11.253 1.00 70.50 188 GLY A O 1
ATOM 1534 N N . MET A 1 189 ? 3.362 -20.233 9.577 1.00 69.56 189 MET A N 1
ATOM 1535 C CA . MET A 1 189 ? 2.024 -20.404 10.151 1.00 69.56 189 MET A CA 1
ATOM 1536 C C . MET A 1 189 ? 1.610 -21.874 10.254 1.00 69.56 189 MET A C 1
ATOM 1538 O O . MET A 1 189 ? 1.096 -22.294 11.288 1.00 69.56 189 MET A O 1
ATOM 1542 N N . ILE A 1 190 ? 1.880 -22.689 9.229 1.00 72.00 190 ILE A N 1
ATOM 1543 C CA . ILE A 1 190 ? 1.600 -24.135 9.275 1.00 72.00 190 ILE A CA 1
ATOM 1544 C C . ILE A 1 190 ? 2.387 -24.808 10.411 1.00 72.00 190 ILE A C 1
ATOM 1546 O O . ILE A 1 190 ? 1.849 -25.659 11.122 1.00 72.00 190 ILE A O 1
ATOM 1550 N N . LEU A 1 191 ? 3.654 -24.430 10.601 1.00 76.19 191 LEU A N 1
ATOM 1551 C CA . LEU A 1 191 ? 4.497 -24.951 11.679 1.00 76.19 191 LEU A CA 1
ATOM 1552 C C . LEU A 1 191 ? 4.013 -24.492 13.061 1.00 76.19 191 LEU A C 1
ATOM 1554 O O . LEU A 1 191 ? 3.912 -25.324 13.962 1.00 76.19 191 LEU A O 1
ATOM 1558 N N . ALA A 1 192 ? 3.652 -23.215 13.213 1.00 70.62 192 ALA A N 1
ATOM 1559 C CA . ALA A 1 192 ? 3.093 -22.676 14.452 1.00 70.62 192 ALA A CA 1
ATOM 1560 C C . ALA A 1 192 ? 1.778 -23.377 14.832 1.00 70.62 192 ALA A C 1
ATOM 1562 O O . ALA A 1 192 ? 1.611 -23.810 15.971 1.00 70.62 192 ALA A O 1
ATOM 1563 N N . ASN A 1 193 ? 0.888 -23.602 13.861 1.00 70.31 193 ASN A N 1
ATOM 1564 C CA . ASN A 1 193 ? -0.360 -24.340 14.072 1.00 70.31 193 ASN A CA 1
ATOM 1565 C C . ASN A 1 193 ? -0.106 -25.786 14.519 1.00 70.31 193 ASN A C 1
ATOM 1567 O O . ASN A 1 193 ? -0.757 -26.272 15.444 1.00 70.31 193 ASN A O 1
ATOM 1571 N N . ARG A 1 194 ? 0.869 -26.477 13.911 1.00 75.19 194 ARG A N 1
ATOM 1572 C CA . ARG A 1 194 ? 1.266 -27.830 14.342 1.00 75.19 194 ARG A CA 1
ATOM 1573 C C . ARG A 1 194 ? 1.805 -27.840 15.773 1.00 75.19 194 ARG A C 1
ATOM 1575 O O . ARG A 1 194 ? 1.491 -28.756 16.528 1.00 75.19 194 ARG A O 1
ATOM 1582 N N . GLN A 1 195 ? 2.593 -26.838 16.159 1.00 75.94 195 GLN A N 1
ATOM 1583 C CA . GLN A 1 195 ? 3.117 -26.725 17.523 1.00 75.94 195 GLN A CA 1
ATOM 1584 C C . GLN A 1 195 ? 2.005 -26.476 18.548 1.00 75.94 195 GLN A C 1
ATOM 1586 O O . GLN A 1 195 ? 1.981 -27.152 19.576 1.00 75.94 195 GLN A O 1
ATOM 1591 N N . LEU A 1 196 ? 1.060 -25.580 18.251 1.00 74.69 196 LEU A N 1
ATOM 1592 C CA . LEU A 1 196 ? -0.106 -25.329 19.104 1.00 74.69 196 LEU A CA 1
ATOM 1593 C C . LEU A 1 196 ? -0.970 -26.586 19.263 1.00 74.69 196 LEU A C 1
ATOM 1595 O O . LEU A 1 196 ? -1.344 -26.941 20.379 1.00 74.69 196 LEU A O 1
ATOM 1599 N N . ALA A 1 197 ? -1.214 -27.325 18.176 1.00 73.62 197 ALA A N 1
ATOM 1600 C CA . ALA A 1 197 ? -1.946 -28.590 18.233 1.00 73.62 197 ALA A CA 1
ATOM 1601 C C . ALA A 1 197 ? -1.254 -29.623 19.144 1.00 73.62 197 ALA A C 1
ATOM 1603 O O . ALA A 1 197 ? -1.913 -30.285 19.948 1.00 73.62 197 ALA A O 1
ATOM 1604 N N . LEU A 1 198 ? 0.079 -29.727 19.076 1.00 78.19 198 LEU A N 1
ATOM 1605 C CA . LEU A 1 198 ? 0.859 -30.610 19.950 1.00 78.19 198 LEU A CA 1
ATOM 1606 C C . LEU A 1 198 ? 0.828 -30.165 21.419 1.00 78.19 198 LEU A C 1
ATOM 1608 O O . LEU A 1 198 ? 0.754 -31.013 22.309 1.00 78.19 198 LEU A O 1
ATOM 1612 N N . GLN A 1 199 ? 0.880 -28.859 21.692 1.00 75.75 199 GLN A N 1
ATOM 1613 C CA . GLN A 1 199 ? 0.769 -28.322 23.053 1.00 75.75 199 GLN A CA 1
ATOM 1614 C C . GLN A 1 199 ? -0.610 -28.612 23.655 1.00 75.75 199 GLN A C 1
ATOM 1616 O O . GLN A 1 199 ? -0.681 -29.125 24.774 1.00 75.75 199 GLN A O 1
ATOM 1621 N N . ASN A 1 200 ? -1.678 -28.401 22.885 1.00 75.75 200 ASN A N 1
ATOM 1622 C CA . ASN A 1 200 ? -3.046 -28.712 23.295 1.00 75.75 200 ASN A CA 1
ATOM 1623 C C . ASN A 1 200 ? -3.224 -30.217 23.563 1.00 75.75 200 ASN A C 1
ATOM 1625 O O . ASN A 1 200 ? -3.797 -30.602 24.579 1.00 75.75 200 ASN A O 1
ATOM 1629 N N . ALA A 1 201 ? -2.672 -31.088 22.709 1.00 75.81 201 ALA A N 1
ATOM 1630 C CA . ALA A 1 201 ? -2.709 -32.538 22.920 1.00 75.81 201 ALA A CA 1
ATOM 1631 C C . ALA A 1 201 ? -1.963 -32.971 24.199 1.00 75.81 201 ALA A C 1
ATOM 1633 O O . ALA A 1 201 ? -2.428 -33.851 24.922 1.00 75.81 201 ALA A O 1
ATOM 1634 N N . ARG A 1 202 ? -0.823 -32.338 24.518 1.00 78.69 202 ARG A N 1
ATOM 1635 C CA . ARG A 1 202 ? -0.087 -32.583 25.773 1.00 78.69 202 ARG A CA 1
ATOM 1636 C C . ARG A 1 202 ? -0.851 -32.090 27.001 1.00 78.69 202 ARG A C 1
ATOM 1638 O O . ARG A 1 202 ? -0.834 -32.775 28.018 1.00 78.69 202 ARG A O 1
ATOM 1645 N N . GLN A 1 203 ? -1.513 -30.935 26.921 1.00 77.75 203 GLN A N 1
ATOM 1646 C CA . GLN A 1 203 ? -2.369 -30.444 28.004 1.00 77.75 203 GLN A CA 1
ATOM 1647 C C . GLN A 1 203 ? -3.551 -31.383 28.256 1.00 77.75 203 GLN A C 1
ATOM 1649 O O . GLN A 1 203 ? -3.795 -31.709 29.412 1.00 77.75 203 GLN A O 1
ATOM 1654 N N . LYS A 1 204 ? -4.200 -31.899 27.201 1.00 75.06 204 LYS A N 1
ATOM 1655 C CA . LYS A 1 204 ? -5.249 -32.926 27.331 1.00 75.06 204 LYS A CA 1
ATOM 1656 C C . LYS A 1 204 ? -4.747 -34.175 28.057 1.00 75.06 204 LYS A C 1
ATOM 1658 O O . LYS A 1 204 ? -5.404 -34.628 28.983 1.00 75.06 204 LYS A O 1
ATOM 1663 N N . ARG A 1 205 ? -3.569 -34.701 27.692 1.00 76.75 205 ARG A N 1
ATOM 1664 C CA . ARG A 1 205 ? -2.977 -35.864 28.385 1.00 76.75 205 ARG A CA 1
ATOM 1665 C C . ARG A 1 205 ? -2.722 -35.587 29.865 1.00 76.75 205 ARG A C 1
ATOM 1667 O O . ARG A 1 205 ? -3.112 -36.393 30.691 1.00 76.75 205 ARG A O 1
ATOM 1674 N N . LYS A 1 206 ? -2.163 -34.420 30.206 1.00 81.12 206 LYS A N 1
ATOM 1675 C CA . LYS A 1 206 ? -1.953 -34.024 31.609 1.00 81.12 206 LYS A CA 1
ATOM 1676 C C . LYS A 1 206 ? -3.261 -33.844 32.379 1.00 81.12 206 LYS A C 1
ATOM 1678 O O . LYS A 1 206 ? -3.306 -34.177 33.554 1.00 81.12 206 LYS A O 1
ATOM 1683 N N . GLN A 1 207 ? -4.304 -33.309 31.744 1.00 75.75 207 GLN A N 1
ATOM 1684 C CA . GLN A 1 207 ? -5.632 -33.193 32.352 1.00 75.75 207 GLN A CA 1
ATOM 1685 C C . GLN A 1 207 ? -6.263 -34.569 32.582 1.00 75.75 207 GLN A C 1
ATOM 1687 O O . GLN A 1 207 ? -6.818 -34.780 33.650 1.00 75.75 207 GLN A O 1
ATOM 1692 N N . HIS A 1 208 ? -6.120 -35.504 31.638 1.00 70.62 208 HIS A N 1
ATOM 1693 C CA . HIS A 1 208 ? -6.548 -36.896 31.811 1.00 70.62 208 HIS A CA 1
ATOM 1694 C C . HIS A 1 208 ? -5.765 -37.609 32.920 1.00 70.62 208 HIS A C 1
ATOM 1696 O O . HIS A 1 208 ? -6.385 -38.177 33.804 1.00 70.62 208 HIS A O 1
ATOM 1702 N N . GLU A 1 209 ? -4.434 -37.504 32.953 1.00 74.75 209 GLU A N 1
ATOM 1703 C CA . GLU A 1 209 ? -3.600 -38.083 34.021 1.00 74.75 209 GLU A CA 1
ATOM 1704 C C . GLU A 1 209 ? -3.926 -37.474 35.400 1.00 74.75 209 GLU A C 1
ATOM 1706 O O . GLU A 1 209 ? -3.933 -38.174 36.408 1.00 74.75 209 GLU A O 1
ATOM 1711 N N . GLN A 1 210 ? -4.228 -36.170 35.468 1.00 69.00 210 GLN A N 1
ATOM 1712 C CA . GLN A 1 210 ? -4.659 -35.503 36.704 1.00 69.00 210 GLN A CA 1
ATOM 1713 C C . GLN A 1 210 ? -6.099 -35.839 37.100 1.00 69.00 210 GLN A C 1
ATOM 1715 O O . GLN A 1 210 ? -6.401 -35.831 38.293 1.00 69.00 210 GLN A O 1
ATOM 1720 N N . ALA A 1 211 ? -6.980 -36.095 36.132 1.00 66.50 211 ALA A N 1
ATOM 1721 C CA . ALA A 1 211 ? -8.331 -36.576 36.379 1.00 66.50 211 ALA A CA 1
ATOM 1722 C C . ALA A 1 211 ? -8.275 -38.010 36.914 1.00 66.50 211 ALA A C 1
ATOM 1724 O O . ALA A 1 211 ? -8.767 -38.235 38.007 1.00 66.50 211 ALA A O 1
ATOM 1725 N N . GLU A 1 212 ? -7.557 -38.924 36.256 1.00 64.50 212 GLU A N 1
ATOM 1726 C CA . GLU A 1 212 ? -7.345 -40.307 36.714 1.00 64.50 212 GLU A CA 1
ATOM 1727 C C . GLU A 1 212 ? -6.652 -40.374 38.087 1.00 64.50 212 GLU A C 1
ATOM 1729 O O . GLU A 1 212 ? -7.029 -41.179 38.933 1.00 64.50 212 GLU A O 1
ATOM 1734 N N . ALA A 1 213 ? -5.693 -39.484 38.372 1.00 64.25 213 ALA A N 1
ATOM 1735 C CA . ALA A 1 213 ? -5.067 -39.399 39.695 1.00 64.25 213 ALA A CA 1
ATOM 1736 C C . ALA A 1 213 ? -6.003 -38.845 40.790 1.00 64.25 213 ALA A C 1
ATOM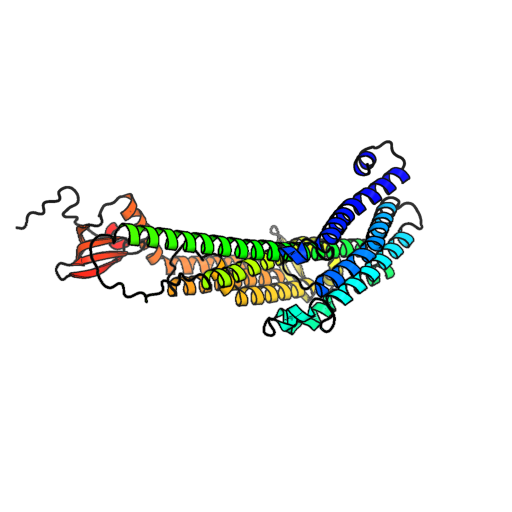 1738 O O . ALA A 1 213 ? -5.798 -39.135 41.970 1.00 64.25 213 ALA A O 1
ATOM 1739 N N . LYS A 1 214 ? -7.014 -38.044 40.424 1.00 56.44 214 LYS A N 1
ATOM 1740 C CA . LYS A 1 214 ? -8.056 -37.555 41.343 1.00 56.44 214 LYS A CA 1
ATOM 1741 C C . LYS A 1 214 ? -9.224 -38.537 41.490 1.00 56.44 214 LYS A C 1
ATOM 1743 O O . LYS A 1 214 ? -9.865 -38.519 42.535 1.00 56.44 214 LYS A O 1
ATOM 1748 N N . ASP A 1 215 ? -9.447 -39.405 40.504 1.00 48.69 215 ASP A N 1
ATOM 1749 C CA . ASP A 1 215 ? -10.571 -40.351 40.435 1.00 48.69 215 ASP A CA 1
ATOM 1750 C C . ASP A 1 215 ? -10.330 -41.678 41.177 1.00 48.69 215 ASP A C 1
ATOM 1752 O O . ASP A 1 215 ? -11.165 -42.578 41.161 1.00 48.69 215 ASP A O 1
ATOM 1756 N N . ASN A 1 216 ? -9.232 -41.791 41.936 1.00 52.53 216 ASN A N 1
ATOM 1757 C CA . ASN A 1 216 ? -9.064 -42.869 42.921 1.00 52.53 216 ASN A CA 1
ATOM 1758 C C . ASN A 1 216 ? -10.060 -42.788 44.097 1.00 52.53 216 ASN A C 1
ATOM 1760 O O . ASN A 1 216 ? -10.004 -43.625 44.993 1.00 52.53 216 ASN A O 1
ATOM 1764 N N . ASN A 1 217 ? -10.980 -41.820 44.103 1.00 48.44 217 ASN A N 1
ATOM 1765 C CA . ASN A 1 217 ? -12.176 -41.839 44.931 1.00 48.44 217 ASN A CA 1
ATOM 1766 C C . ASN A 1 217 ? -13.358 -41.228 44.162 1.00 48.44 217 ASN A C 1
ATOM 1768 O O . ASN A 1 217 ? -13.403 -40.017 43.972 1.00 48.44 217 ASN A O 1
ATOM 1772 N N . ILE A 1 218 ? -14.355 -42.081 43.896 1.00 42.66 218 ILE A N 1
ATOM 1773 C CA . ILE A 1 218 ? -15.736 -41.803 43.454 1.00 42.66 218 ILE A CA 1
ATOM 1774 C C . ILE A 1 218 ? -15.980 -41.949 41.945 1.00 42.66 218 ILE A C 1
ATOM 1776 O O . ILE A 1 218 ? -15.820 -41.039 41.146 1.00 42.66 218 ILE A O 1
ATOM 1780 N N . SER A 1 219 ? -16.557 -43.104 41.611 1.00 48.00 219 SER A N 1
ATOM 1781 C CA . SER A 1 219 ? -17.306 -43.359 40.387 1.00 48.00 219 SER A CA 1
ATOM 1782 C C . SER A 1 219 ? -18.394 -42.305 40.156 1.00 48.00 219 SER A C 1
ATOM 1784 O O . SER A 1 219 ? -19.398 -42.300 40.870 1.00 48.00 219 SER A O 1
ATOM 1786 N N . THR A 1 220 ? -18.264 -41.493 39.107 1.00 37.34 220 THR A N 1
ATOM 1787 C CA . THR A 1 220 ? -19.424 -40.822 38.504 1.00 37.34 220 THR A CA 1
ATOM 1788 C C . THR A 1 220 ? -19.222 -40.573 37.013 1.00 37.34 220 THR A C 1
ATOM 1790 O O . THR A 1 220 ? -18.249 -39.955 36.601 1.00 37.34 220 THR A O 1
ATOM 1793 N N . ASN A 1 221 ? -20.186 -41.076 36.234 1.00 46.00 221 ASN A N 1
ATOM 1794 C CA . ASN A 1 221 ? -20.470 -40.817 34.820 1.00 46.00 221 ASN A CA 1
ATOM 1795 C C . ASN A 1 221 ? -19.786 -39.577 34.225 1.00 46.00 221 ASN A C 1
ATOM 1797 O O . ASN A 1 221 ? -20.200 -38.446 34.480 1.00 46.00 221 ASN A O 1
ATOM 1801 N N . ILE A 1 222 ? -18.833 -39.809 33.326 1.00 40.72 222 ILE A N 1
ATOM 1802 C CA . ILE A 1 222 ? -18.330 -38.789 32.410 1.00 40.72 222 ILE A CA 1
ATOM 1803 C C . ILE A 1 222 ? -18.981 -39.065 31.058 1.00 40.72 222 ILE A C 1
ATOM 1805 O O . ILE A 1 222 ? -18.675 -40.064 30.413 1.00 40.72 222 ILE A O 1
ATOM 1809 N N . ASN A 1 223 ? -19.901 -38.191 30.655 1.00 42.09 223 ASN A N 1
ATOM 1810 C CA . ASN A 1 223 ? -20.437 -38.144 29.300 1.00 42.09 223 ASN A CA 1
ATOM 1811 C C . ASN A 1 223 ? -19.384 -37.445 28.413 1.00 42.09 223 ASN A C 1
ATOM 1813 O O . ASN A 1 223 ? -19.144 -36.254 28.624 1.00 42.09 223 ASN A O 1
ATOM 1817 N N . PRO A 1 224 ? -18.694 -38.134 27.487 1.00 46.78 224 PRO A N 1
ATOM 1818 C CA . PRO A 1 224 ? -17.531 -37.582 26.808 1.00 46.78 224 PRO A CA 1
ATOM 1819 C C . PRO A 1 224 ? -17.893 -37.051 25.419 1.00 46.78 224 PRO A C 1
ATOM 1821 O O . PRO A 1 224 ? -17.238 -37.395 24.447 1.00 46.78 224 PRO A O 1
ATOM 1824 N N . GLU A 1 225 ? -18.924 -36.218 25.296 1.00 43.59 225 GLU A N 1
ATOM 1825 C CA . GLU A 1 225 ? -19.275 -35.603 24.009 1.00 43.59 225 GLU A CA 1
ATOM 1826 C C . GLU A 1 225 ? -19.762 -34.167 24.208 1.00 43.59 225 GLU A C 1
ATOM 1828 O O . GLU A 1 225 ? -20.946 -33.868 24.147 1.00 43.59 225 GLU A O 1
ATOM 1833 N N . GLU A 1 226 ? -18.823 -33.251 24.430 1.00 40.56 226 GLU A N 1
ATOM 1834 C CA . GLU A 1 226 ? -18.965 -31.887 23.919 1.00 40.56 226 GLU A CA 1
ATOM 1835 C C . GLU A 1 226 ? -17.573 -31.390 23.531 1.00 40.56 226 GLU A C 1
ATOM 1837 O O . GLU A 1 226 ? -16.788 -30.831 24.300 1.00 40.56 226 GLU A O 1
ATOM 1842 N N . GLU A 1 227 ? -17.232 -31.746 22.297 1.00 44.03 227 GLU A N 1
ATOM 1843 C CA . GLU A 1 227 ? -16.085 -31.283 21.543 1.00 44.03 227 GLU A CA 1
ATOM 1844 C C . GLU A 1 227 ? -15.976 -29.751 21.606 1.00 44.03 227 GLU A C 1
ATOM 1846 O O . GLU A 1 227 ? -16.536 -29.022 20.788 1.00 44.03 227 GLU A O 1
ATOM 1851 N N . LEU A 1 228 ? -15.148 -29.237 22.519 1.00 46.72 228 LEU A N 1
ATOM 1852 C CA . LEU A 1 228 ? -14.506 -27.943 22.316 1.00 46.72 228 LEU A CA 1
ATOM 1853 C C . LEU A 1 228 ? -13.451 -28.126 21.211 1.00 46.72 228 LEU A C 1
ATOM 1855 O O . LEU A 1 228 ? -12.240 -28.179 21.457 1.00 46.72 228 LEU A O 1
ATOM 1859 N N . ILE A 1 229 ? -13.922 -28.273 19.968 1.00 44.94 229 ILE A N 1
ATOM 1860 C CA . ILE A 1 229 ? -13.143 -27.960 18.775 1.00 44.94 229 ILE A CA 1
ATOM 1861 C C . ILE A 1 229 ? -12.902 -26.458 18.872 1.00 44.94 229 ILE A C 1
ATOM 1863 O O . ILE A 1 229 ? -13.693 -25.634 18.421 1.00 44.94 229 ILE A O 1
ATOM 1867 N N . LEU A 1 230 ? -11.807 -26.085 19.534 1.00 46.47 230 LEU A N 1
ATOM 1868 C CA . LEU A 1 230 ? -11.245 -24.758 19.374 1.00 46.47 230 LEU A CA 1
ATOM 1869 C C . LEU A 1 230 ? -11.115 -24.535 17.858 1.00 46.47 230 LEU A C 1
ATOM 1871 O O . LEU A 1 230 ? -10.565 -25.390 17.165 1.00 46.47 230 LEU A O 1
ATOM 1875 N N . ASP A 1 231 ? -11.667 -23.424 17.378 1.00 48.94 231 ASP A N 1
ATOM 1876 C CA . ASP A 1 231 ? -11.811 -22.949 15.992 1.00 48.94 231 ASP A CA 1
ATOM 1877 C C . ASP A 1 231 ? -10.447 -22.799 15.244 1.00 48.94 231 ASP A C 1
ATOM 1879 O O . ASP A 1 231 ? -10.101 -21.753 14.696 1.00 48.94 231 ASP A O 1
ATOM 1883 N N . ILE A 1 232 ? -9.613 -23.842 15.216 1.00 49.75 232 ILE A N 1
ATOM 1884 C CA . ILE A 1 232 ? -8.289 -23.881 14.574 1.00 49.75 232 ILE A CA 1
ATOM 1885 C C . ILE A 1 232 ? -8.368 -23.705 13.036 1.00 49.75 232 ILE A C 1
ATOM 1887 O O . ILE A 1 232 ? -7.439 -23.112 12.478 1.00 49.75 232 ILE A O 1
ATOM 1891 N N . PRO A 1 233 ? -9.442 -24.107 12.312 1.00 50.59 233 PRO A N 1
ATOM 1892 C CA . PRO A 1 233 ? -9.539 -23.836 10.875 1.00 50.59 233 PRO A CA 1
ATOM 1893 C C . PRO A 1 233 ? -9.729 -22.346 10.537 1.00 50.59 233 PRO A C 1
ATOM 1895 O O . PRO A 1 233 ? -9.166 -21.877 9.546 1.00 50.59 233 PRO A O 1
ATOM 1898 N N . LYS A 1 234 ? -10.465 -21.574 11.358 1.00 48.50 234 LYS A N 1
ATOM 1899 C CA . LYS A 1 234 ? -10.807 -20.167 11.051 1.00 48.50 234 LYS A CA 1
ATOM 1900 C C . LYS A 1 234 ? -9.608 -19.220 11.116 1.00 48.50 234 LYS A C 1
ATOM 1902 O O . LYS A 1 234 ? -9.508 -18.310 10.294 1.00 48.50 234 LYS A O 1
ATOM 1907 N N . ILE A 1 235 ? -8.660 -19.465 12.026 1.00 51.91 235 ILE A N 1
ATOM 1908 C CA . ILE A 1 235 ? -7.416 -18.677 12.133 1.00 51.91 235 ILE A CA 1
ATOM 1909 C C . ILE A 1 235 ? -6.583 -18.796 10.843 1.00 51.91 235 ILE A C 1
ATOM 1911 O O . ILE A 1 235 ? -5.902 -17.852 10.446 1.00 51.91 235 ILE A O 1
ATOM 1915 N N . ASN A 1 236 ? -6.659 -19.931 10.144 1.00 57.31 236 ASN A N 1
ATOM 1916 C CA . ASN A 1 236 ? -5.816 -20.201 8.985 1.00 57.31 236 ASN A CA 1
ATOM 1917 C C . ASN A 1 236 ? -6.315 -19.509 7.702 1.00 57.31 236 ASN A C 1
ATOM 1919 O O . ASN A 1 236 ? -5.509 -18.981 6.940 1.00 57.31 236 ASN A O 1
ATOM 1923 N N . GLU A 1 237 ? -7.628 -19.454 7.458 1.00 60.62 237 GLU A N 1
ATOM 1924 C CA . GLU A 1 237 ? -8.174 -18.762 6.277 1.00 60.62 237 GLU A CA 1
ATOM 1925 C C . GLU A 1 237 ? -8.014 -17.247 6.364 1.00 60.62 237 GLU A C 1
ATOM 1927 O O . GLU A 1 237 ? -7.662 -16.588 5.381 1.00 60.62 237 GLU A O 1
ATOM 1932 N N . GLN A 1 238 ? -8.238 -16.697 7.555 1.00 53.12 238 GLN A N 1
ATOM 1933 C CA . GLN A 1 238 ? -8.132 -15.269 7.787 1.00 53.12 238 GLN A CA 1
ATOM 1934 C C . GLN A 1 238 ? -6.683 -14.802 7.624 1.00 53.12 238 GLN A C 1
ATOM 1936 O O . GLN A 1 238 ? -6.432 -13.902 6.827 1.00 53.12 238 GLN A O 1
ATOM 1941 N N . ASN A 1 239 ? -5.725 -15.507 8.241 1.00 58.44 239 ASN A N 1
ATOM 1942 C CA . ASN A 1 239 ? -4.287 -15.247 8.115 1.00 58.44 239 ASN A CA 1
ATOM 1943 C C . ASN A 1 239 ? -3.757 -15.326 6.672 1.00 58.44 239 ASN A C 1
ATOM 1945 O O . ASN A 1 239 ? -2.894 -14.537 6.283 1.00 58.44 239 ASN A O 1
ATOM 1949 N N . ARG A 1 240 ? -4.302 -16.225 5.842 1.00 65.31 240 ARG A N 1
ATOM 1950 C CA . ARG A 1 240 ? -3.965 -16.299 4.409 1.00 65.31 240 ARG A CA 1
ATOM 1951 C C . ARG A 1 240 ? -4.392 -15.049 3.649 1.00 65.31 240 ARG A C 1
ATOM 1953 O O . ARG A 1 240 ? -3.615 -14.520 2.854 1.00 65.31 240 ARG A O 1
ATOM 1960 N N . LYS A 1 241 ? -5.600 -14.548 3.922 1.00 63.78 241 LYS A N 1
ATOM 1961 C CA . LYS A 1 241 ? -6.074 -13.284 3.343 1.00 63.78 241 LYS A CA 1
ATOM 1962 C C . LYS A 1 241 ? -5.182 -12.120 3.788 1.00 63.78 241 LYS A C 1
ATOM 1964 O O . LYS A 1 241 ? -4.795 -11.327 2.929 1.00 63.78 241 LYS A O 1
ATOM 1969 N N . LEU A 1 242 ? -4.741 -12.094 5.057 1.00 60.12 242 LEU A N 1
ATOM 1970 C CA . LEU A 1 242 ? -3.802 -11.075 5.568 1.00 60.12 242 LEU A CA 1
ATOM 1971 C C . LEU A 1 242 ? -2.525 -10.995 4.742 1.00 60.12 242 LEU A C 1
ATOM 1973 O O . LEU A 1 242 ? -2.069 -9.939 4.294 1.00 60.12 242 LEU A O 1
ATOM 1977 N N . LEU A 1 243 ? -1.942 -12.169 4.560 1.00 66.50 243 LEU A N 1
ATOM 1978 C CA . LEU A 1 243 ? -0.667 -12.329 3.912 1.00 66.50 243 LEU A CA 1
ATOM 1979 C C . LEU A 1 243 ? -0.742 -11.903 2.443 1.00 66.50 243 LEU A C 1
ATOM 1981 O O . LEU A 1 243 ? 0.112 -11.169 1.955 1.00 66.50 243 LEU A O 1
ATOM 1985 N N . SER A 1 244 ? -1.806 -12.311 1.749 1.00 67.81 244 SER A N 1
ATOM 1986 C CA . SER A 1 244 ? -2.003 -11.949 0.346 1.00 67.81 244 SER A CA 1
ATOM 1987 C C . SER A 1 244 ? -2.127 -10.434 0.147 1.00 67.81 244 SER A C 1
ATOM 1989 O O . SER A 1 244 ? -1.542 -9.878 -0.780 1.00 67.81 244 SER A O 1
ATOM 1991 N N . ALA A 1 245 ? -2.825 -9.740 1.046 1.00 66.25 245 ALA A N 1
ATOM 1992 C CA . ALA A 1 245 ? -3.096 -8.321 0.885 1.00 66.25 245 ALA A CA 1
ATOM 1993 C C . ALA A 1 245 ? -1.888 -7.439 1.235 1.00 66.25 245 ALA A C 1
ATOM 1995 O O . ALA A 1 245 ? -1.625 -6.453 0.548 1.00 66.25 245 ALA A O 1
ATOM 1996 N N . THR A 1 246 ? -1.118 -7.819 2.259 1.00 66.19 246 THR A N 1
ATOM 1997 C CA . THR A 1 246 ? 0.165 -7.163 2.574 1.00 66.19 246 THR A CA 1
ATOM 1998 C C . THR A 1 246 ? 1.151 -7.296 1.416 1.00 66.19 246 THR A C 1
ATOM 2000 O O . THR A 1 246 ? 1.812 -6.327 1.053 1.00 66.19 246 THR A O 1
ATOM 2003 N N . ILE A 1 247 ? 1.180 -8.454 0.761 1.00 75.38 247 ILE A N 1
ATOM 2004 C CA . ILE A 1 247 ? 1.974 -8.676 -0.450 1.00 75.38 247 ILE A CA 1
ATOM 2005 C C . ILE A 1 247 ? 1.508 -7.812 -1.615 1.00 75.38 247 ILE A C 1
ATOM 2007 O O . ILE A 1 247 ? 2.341 -7.166 -2.249 1.00 75.38 247 ILE A O 1
ATOM 2011 N N . ILE A 1 248 ? 0.200 -7.737 -1.871 1.00 71.94 248 ILE A N 1
ATOM 2012 C CA . ILE A 1 248 ? -0.350 -6.856 -2.909 1.00 71.94 248 ILE A CA 1
ATOM 2013 C C . ILE A 1 248 ? 0.026 -5.395 -2.629 1.00 71.94 248 ILE A C 1
ATOM 2015 O O . ILE A 1 248 ? 0.465 -4.701 -3.541 1.00 71.94 248 ILE A O 1
ATOM 2019 N N . ALA A 1 249 ? -0.074 -4.934 -1.379 1.00 69.00 249 ALA A N 1
ATOM 2020 C CA . ALA A 1 249 ? 0.316 -3.577 -1.002 1.00 69.00 249 ALA A CA 1
ATOM 2021 C C . ALA A 1 249 ? 1.814 -3.313 -1.243 1.00 69.00 249 ALA A C 1
ATOM 2023 O O . ALA A 1 249 ? 2.163 -2.300 -1.846 1.00 69.00 249 ALA A O 1
ATOM 2024 N N . ILE A 1 250 ? 2.694 -4.242 -0.848 1.00 77.62 250 ILE A N 1
ATOM 2025 C CA . ILE A 1 250 ? 4.142 -4.153 -1.107 1.00 77.62 250 ILE A CA 1
ATOM 2026 C C . ILE A 1 250 ? 4.426 -4.102 -2.612 1.00 77.62 250 ILE A C 1
ATOM 2028 O O . ILE A 1 250 ? 5.257 -3.309 -3.051 1.00 77.62 250 ILE A O 1
ATOM 2032 N N . LEU A 1 251 ? 3.732 -4.917 -3.410 1.00 82.25 251 LEU A N 1
ATOM 2033 C CA . LEU A 1 251 ? 3.889 -4.930 -4.864 1.00 82.25 251 LEU A CA 1
ATOM 2034 C C . LEU A 1 251 ? 3.428 -3.619 -5.499 1.00 82.25 251 LEU A C 1
ATOM 2036 O O . LEU A 1 251 ? 4.127 -3.095 -6.359 1.00 82.25 251 LEU A O 1
ATOM 2040 N N . LEU A 1 252 ? 2.294 -3.070 -5.062 1.00 78.06 252 LEU A N 1
ATOM 2041 C CA . LEU A 1 252 ? 1.765 -1.807 -5.573 1.00 78.06 252 LEU A CA 1
ATOM 2042 C C . LEU A 1 252 ? 2.679 -0.630 -5.229 1.00 78.06 252 LEU A C 1
ATOM 2044 O O . LEU A 1 252 ? 3.074 0.115 -6.123 1.00 78.06 252 LEU A O 1
ATOM 2048 N N . VAL A 1 253 ? 3.058 -0.493 -3.957 1.00 76.56 253 VAL A N 1
ATOM 2049 C CA . VAL A 1 253 ? 3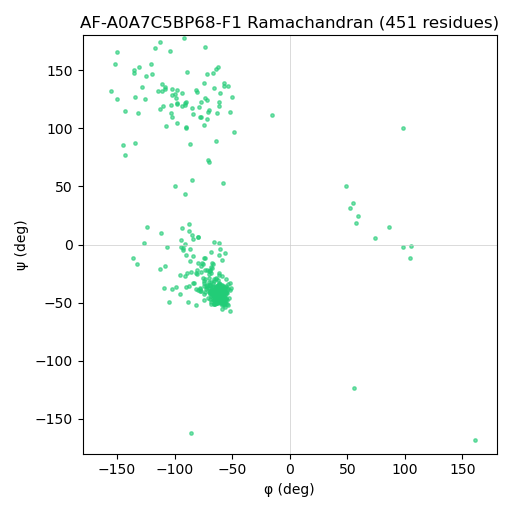.941 0.587 -3.49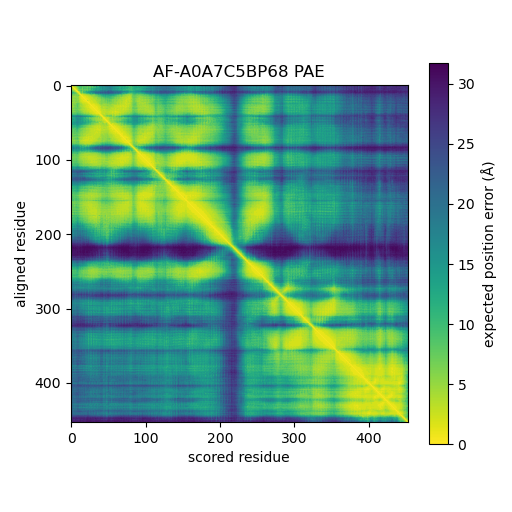4 1.00 76.56 253 VAL A CA 1
ATOM 2050 C C . VAL A 1 253 ? 5.327 0.452 -4.117 1.00 76.56 253 VAL A C 1
ATOM 2052 O O . VAL A 1 253 ? 5.870 1.428 -4.625 1.00 76.56 253 VAL A O 1
ATOM 2055 N N . GLY A 1 254 ? 5.891 -0.758 -4.138 1.00 80.38 254 GLY A N 1
ATOM 2056 C CA . GLY A 1 254 ? 7.189 -1.007 -4.758 1.00 80.38 254 GLY A CA 1
ATOM 2057 C C . GLY A 1 254 ? 7.169 -0.727 -6.261 1.00 80.38 254 GLY A C 1
ATOM 2058 O O . GLY A 1 254 ? 8.058 -0.048 -6.766 1.00 80.38 254 GLY A O 1
ATOM 2059 N N . SER A 1 255 ? 6.126 -1.164 -6.973 1.00 82.25 255 SER A N 1
ATOM 2060 C CA . SER A 1 255 ? 5.961 -0.846 -8.393 1.00 82.25 255 SER A CA 1
ATOM 2061 C C . SER A 1 255 ? 5.854 0.664 -8.611 1.00 82.25 255 SER A C 1
ATOM 2063 O O . SER A 1 255 ? 6.550 1.190 -9.474 1.00 82.25 255 SER A O 1
ATOM 2065 N N . TRP A 1 256 ? 5.058 1.375 -7.806 1.00 79.31 256 TRP A N 1
ATOM 2066 C CA . TRP A 1 256 ? 4.927 2.833 -7.882 1.00 79.31 256 TRP A CA 1
ATOM 2067 C C . TRP A 1 256 ? 6.274 3.548 -7.717 1.00 79.31 256 TRP A C 1
ATOM 2069 O O . TRP A 1 256 ? 6.671 4.318 -8.589 1.00 79.31 256 TRP A O 1
ATOM 2079 N N . LEU A 1 257 ? 7.014 3.228 -6.649 1.00 79.44 257 LEU A N 1
ATOM 2080 C CA . LEU A 1 257 ? 8.327 3.817 -6.369 1.00 79.44 257 LEU A CA 1
ATOM 2081 C C . LEU A 1 257 ? 9.324 3.578 -7.507 1.00 79.44 257 LEU A C 1
ATOM 2083 O O . LEU A 1 257 ? 10.141 4.440 -7.807 1.00 79.44 257 LEU A O 1
ATOM 2087 N N . THR A 1 258 ? 9.262 2.416 -8.158 1.00 83.25 258 THR A N 1
ATOM 2088 C CA . THR A 1 258 ? 10.193 2.090 -9.247 1.00 83.25 258 THR A CA 1
ATOM 2089 C C . THR A 1 258 ? 9.845 2.773 -10.564 1.00 83.25 258 THR A C 1
ATOM 2091 O O . THR A 1 258 ? 10.758 3.226 -11.256 1.00 83.25 258 THR A O 1
ATOM 2094 N N . LEU A 1 259 ? 8.556 2.851 -10.916 1.00 79.88 259 LEU A N 1
ATOM 2095 C CA . LEU A 1 259 ? 8.101 3.411 -12.190 1.00 79.88 259 LEU A CA 1
ATOM 2096 C 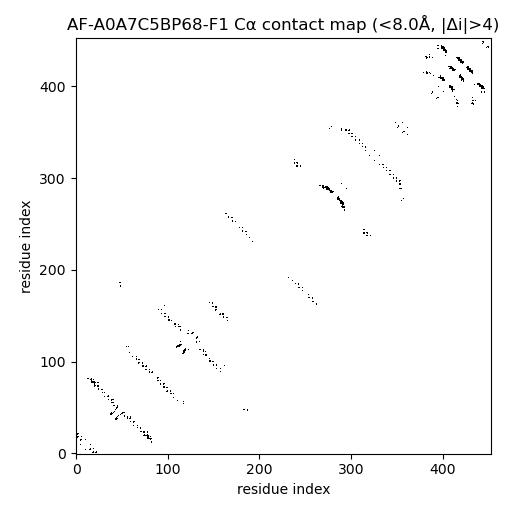C . LEU A 1 259 ? 8.133 4.941 -12.213 1.00 79.88 259 LEU A C 1
ATOM 2098 O O . LEU A 1 259 ? 8.236 5.498 -13.304 1.00 79.88 259 LEU A O 1
ATOM 2102 N N . HIS A 1 260 ? 8.079 5.598 -11.048 1.00 75.38 260 HIS A N 1
ATOM 2103 C CA . HIS A 1 260 ? 8.042 7.057 -10.934 1.00 75.38 260 HIS A CA 1
ATOM 2104 C C . HIS A 1 260 ? 9.162 7.762 -11.726 1.00 75.38 260 HIS A C 1
ATOM 2106 O O . HIS A 1 260 ? 8.914 8.764 -12.393 1.00 75.38 260 HIS A O 1
ATOM 2112 N N . ASP A 1 261 ? 10.374 7.205 -11.737 1.00 70.81 261 ASP A N 1
ATOM 2113 C CA . ASP A 1 261 ? 11.530 7.855 -12.377 1.00 70.81 261 ASP A CA 1
ATOM 2114 C C . ASP A 1 261 ? 11.495 7.819 -13.914 1.00 70.81 261 ASP A C 1
ATOM 2116 O O . ASP A 1 261 ? 12.122 8.651 -14.559 1.00 70.81 261 ASP A O 1
ATOM 2120 N N . ILE A 1 262 ? 10.751 6.883 -14.518 1.00 74.31 262 ILE A N 1
ATOM 2121 C CA . ILE A 1 262 ? 10.645 6.750 -15.986 1.00 74.31 262 ILE A CA 1
ATOM 2122 C C . ILE A 1 262 ? 9.527 7.655 -16.529 1.00 74.31 262 ILE A C 1
ATOM 2124 O O . ILE A 1 262 ? 9.435 7.902 -17.731 1.00 74.31 262 ILE A O 1
ATOM 2128 N N . LEU A 1 263 ? 8.658 8.177 -15.657 1.00 66.62 263 LEU A N 1
ATOM 2129 C CA . LEU A 1 263 ? 7.499 8.978 -16.055 1.00 66.62 263 LEU A CA 1
ATOM 2130 C C . LEU A 1 263 ? 7.865 10.222 -16.885 1.00 66.62 263 LEU A C 1
ATOM 2132 O O . LEU A 1 263 ? 7.194 10.460 -17.893 1.00 66.62 263 LEU A O 1
ATOM 2136 N N . PRO A 1 264 ? 8.944 10.974 -16.580 1.00 66.94 264 PRO A N 1
ATOM 2137 C CA . PRO A 1 264 ? 9.365 12.103 -17.409 1.00 66.94 264 PRO A CA 1
ATOM 2138 C C . PRO A 1 264 ? 9.748 11.708 -18.846 1.00 66.94 264 PRO A C 1
ATOM 2140 O O . PRO A 1 264 ? 9.602 12.515 -19.768 1.00 66.94 264 PRO A O 1
ATOM 2143 N N . ALA A 1 265 ? 10.190 10.466 -19.077 1.00 64.81 265 ALA A N 1
ATOM 2144 C CA . ALA A 1 265 ? 10.550 9.974 -20.409 1.00 64.81 265 ALA A CA 1
ATOM 2145 C C . ALA A 1 265 ? 9.325 9.803 -21.330 1.00 64.81 265 ALA A C 1
ATOM 2147 O O . ALA A 1 265 ? 9.452 9.879 -22.552 1.00 64.81 265 ALA A O 1
ATOM 2148 N N . PHE A 1 266 ? 8.119 9.669 -20.765 1.00 66.50 266 PHE A N 1
ATOM 2149 C CA . PHE A 1 266 ? 6.860 9.675 -21.519 1.00 66.50 266 PHE A CA 1
ATOM 2150 C C . PHE A 1 266 ? 6.386 11.085 -21.906 1.00 66.50 266 PHE A C 1
ATOM 2152 O O . PHE A 1 266 ? 5.325 11.229 -22.513 1.00 66.50 266 PHE A O 1
ATOM 2159 N N . SER A 1 267 ? 7.184 12.129 -21.653 1.00 65.00 267 SER A N 1
ATOM 2160 C CA . SER A 1 267 ? 6.866 13.519 -22.016 1.00 65.00 267 SER A CA 1
ATOM 2161 C C . SER A 1 267 ? 6.636 13.767 -23.512 1.00 65.00 267 SER A C 1
ATOM 2163 O O . SER A 1 267 ? 6.071 14.793 -23.885 1.00 65.00 267 SER A O 1
ATOM 2165 N N . ILE A 1 268 ? 6.985 12.826 -24.396 1.00 64.25 268 ILE A N 1
ATOM 2166 C CA . ILE A 1 268 ? 6.574 12.872 -25.810 1.00 64.25 268 ILE A CA 1
ATOM 2167 C C . ILE A 1 268 ? 5.043 12.891 -25.924 1.00 64.25 268 ILE A C 1
ATOM 2169 O O . ILE A 1 268 ? 4.499 13.633 -26.739 1.00 64.25 268 ILE A O 1
ATOM 2173 N N . PHE A 1 269 ? 4.346 12.144 -25.069 1.00 64.00 269 PHE A N 1
ATOM 2174 C CA . PHE A 1 269 ? 2.888 12.162 -24.989 1.00 64.00 269 PHE A CA 1
ATOM 2175 C C . PHE A 1 269 ? 2.352 13.420 -24.290 1.00 64.00 269 PHE A C 1
ATOM 2177 O O . PHE A 1 269 ? 1.197 13.776 -24.516 1.00 64.00 269 PHE A O 1
ATOM 2184 N N . ASN A 1 270 ? 3.193 14.164 -23.553 1.00 65.06 270 ASN A N 1
ATOM 2185 C CA . ASN A 1 270 ? 2.825 15.491 -23.041 1.00 65.06 270 ASN A CA 1
ATOM 2186 C C . ASN A 1 270 ? 2.644 16.520 -24.170 1.00 65.06 270 ASN A C 1
ATOM 2188 O O . ASN A 1 270 ? 2.029 17.561 -23.964 1.00 65.06 270 ASN A O 1
ATOM 2192 N N . LYS A 1 271 ? 3.153 16.241 -25.380 1.00 68.44 271 LYS A N 1
ATOM 2193 C CA . LYS A 1 271 ? 2.919 17.088 -26.560 1.00 68.44 271 LYS A CA 1
ATOM 2194 C C . LYS A 1 271 ? 1.482 16.985 -27.076 1.00 68.44 271 LYS A C 1
ATOM 2196 O O . LYS A 1 271 ? 1.024 17.896 -27.760 1.00 68.44 271 LYS A O 1
ATOM 2201 N N . VAL A 1 272 ? 0.773 15.897 -26.761 1.00 78.69 272 VAL A N 1
ATOM 2202 C CA . VAL A 1 272 ? -0.644 15.733 -27.105 1.00 78.69 272 VAL A CA 1
ATOM 2203 C C . VAL A 1 272 ? -1.474 16.370 -25.998 1.00 78.69 272 VAL A C 1
ATOM 2205 O O . VAL A 1 272 ? -1.863 15.717 -25.028 1.00 78.69 272 VAL A O 1
ATOM 2208 N N . VAL A 1 273 ? -1.697 17.674 -26.138 1.00 80.88 273 VAL A N 1
ATOM 2209 C CA . VAL A 1 273 ? -2.555 18.451 -25.242 1.00 80.88 273 VAL A CA 1
ATOM 2210 C C . VAL A 1 273 ? -4.012 18.175 -25.597 1.00 80.88 273 VAL A C 1
ATOM 2212 O O . VAL A 1 273 ? -4.419 18.375 -26.738 1.00 80.88 273 VAL A O 1
ATOM 2215 N N . LEU A 1 274 ? -4.787 17.706 -24.624 1.00 82.38 274 LEU A N 1
ATOM 2216 C CA . LEU A 1 274 ? -6.217 17.450 -24.779 1.00 82.38 274 LEU A CA 1
ATOM 2217 C C . LEU A 1 274 ? -7.027 18.712 -24.462 1.00 82.38 274 LEU A C 1
ATOM 2219 O O . LEU A 1 274 ? -7.870 19.119 -25.255 1.00 82.38 274 LEU A O 1
ATOM 2223 N N . TRP A 1 275 ? -6.745 19.353 -23.324 1.00 84.88 275 TRP A N 1
ATOM 2224 C CA . TRP A 1 275 ? -7.289 20.664 -22.959 1.00 84.88 275 TRP A CA 1
ATOM 2225 C C . TRP A 1 275 ? -6.306 21.434 -22.077 1.00 84.88 275 TRP A C 1
ATOM 2227 O O . TRP A 1 275 ? -5.330 20.881 -21.571 1.00 84.88 275 TRP A O 1
ATOM 2237 N N . GLN A 1 276 ? -6.544 22.732 -21.913 1.00 82.12 276 GLN A N 1
ATOM 2238 C CA . GLN A 1 276 ? -5.766 23.606 -21.037 1.00 82.12 276 GLN A CA 1
ATOM 2239 C C . GLN A 1 276 ? -6.686 24.193 -19.976 1.00 82.12 276 GLN A C 1
ATOM 2241 O O . GLN A 1 276 ? -7.862 24.446 -20.238 1.00 82.12 276 GLN A O 1
ATOM 2246 N N . HIS A 1 277 ? -6.146 24.416 -18.786 1.00 76.12 277 HIS A N 1
ATOM 2247 C CA . HIS A 1 277 ? -6.860 25.090 -17.713 1.00 76.12 277 HIS A CA 1
ATOM 2248 C C . HIS A 1 277 ? -5.949 26.118 -17.049 1.00 76.12 277 HIS A C 1
ATOM 2250 O O . HIS A 1 277 ? -4.724 25.974 -17.038 1.00 76.12 277 HIS A O 1
ATOM 2256 N N . MET A 1 278 ? -6.564 27.182 -16.538 1.00 72.38 278 MET A N 1
ATOM 2257 C CA . MET A 1 278 ? -5.852 28.210 -15.792 1.00 72.38 278 MET A CA 1
ATOM 2258 C C . MET A 1 278 ? -5.603 27.699 -14.379 1.00 72.38 278 MET A C 1
ATOM 2260 O O . MET A 1 278 ? -6.548 27.438 -13.632 1.00 72.38 278 MET A O 1
ATOM 2264 N N . THR A 1 279 ? -4.333 27.569 -14.015 1.00 72.19 279 THR A N 1
ATOM 2265 C CA . THR A 1 279 ? -3.921 27.251 -12.650 1.00 72.19 279 THR A CA 1
ATOM 2266 C C . THR A 1 279 ? -3.229 28.442 -12.028 1.00 72.19 279 THR A C 1
ATOM 2268 O O . THR A 1 279 ? -2.413 29.104 -12.664 1.00 72.19 279 THR A O 1
ATOM 2271 N N . LEU A 1 280 ? -3.543 28.703 -10.763 1.00 71.50 280 LEU A N 1
ATOM 2272 C CA . LEU A 1 280 ? -2.854 29.709 -9.971 1.00 71.50 280 LEU A CA 1
ATOM 2273 C C . LEU A 1 280 ? -1.678 29.020 -9.268 1.00 71.50 280 LEU A C 1
ATOM 2275 O O . LEU A 1 280 ? -1.874 28.333 -8.266 1.00 71.50 280 LEU A O 1
ATOM 2279 N N . ILE A 1 281 ? -0.469 29.166 -9.809 1.00 68.94 281 ILE A N 1
ATOM 2280 C CA . ILE A 1 281 ? 0.765 28.659 -9.192 1.00 68.94 281 ILE A CA 1
ATOM 2281 C C . ILE A 1 281 ? 1.553 29.882 -8.723 1.00 68.94 281 ILE A C 1
ATOM 2283 O O . ILE A 1 281 ? 1.885 30.748 -9.530 1.00 68.94 281 ILE A O 1
ATOM 2287 N N . ASP A 1 282 ? 1.810 29.992 -7.416 1.00 66.00 282 ASP A N 1
ATOM 2288 C CA . ASP A 1 282 ? 2.546 31.127 -6.825 1.00 66.00 282 ASP A CA 1
ATOM 2289 C C . ASP A 1 282 ? 1.949 32.515 -7.157 1.00 66.00 282 ASP A C 1
ATOM 2291 O O . ASP A 1 282 ? 2.650 33.503 -7.376 1.00 66.00 282 ASP A O 1
ATOM 2295 N N . GLY A 1 283 ? 0.616 32.604 -7.233 1.00 68.44 283 GLY A N 1
ATOM 2296 C CA . GLY A 1 283 ? -0.080 33.863 -7.526 1.00 68.44 283 GLY A CA 1
ATOM 2297 C C . GLY A 1 283 ? 0.001 34.319 -8.988 1.00 68.44 283 GLY A C 1
ATOM 2298 O O . GLY A 1 283 ? -0.483 35.404 -9.302 1.00 68.44 283 GLY A O 1
ATOM 2299 N N . LYS A 1 284 ? 0.579 33.511 -9.888 1.00 70.62 284 LYS A N 1
ATOM 2300 C CA . LYS A 1 284 ? 0.580 33.755 -11.336 1.00 70.62 284 LYS A CA 1
ATOM 2301 C C . LYS A 1 284 ? -0.348 32.772 -12.036 1.00 70.62 284 LYS A C 1
ATOM 2303 O O . LYS A 1 284 ? -0.307 31.571 -11.776 1.00 70.62 284 LYS A O 1
ATOM 2308 N N . GLU A 1 285 ? -1.169 33.296 -12.939 1.00 76.19 285 GLU A N 1
ATOM 2309 C CA . GLU A 1 285 ? -1.994 32.482 -13.826 1.00 76.19 285 GLU A CA 1
ATOM 2310 C C . GLU A 1 285 ? -1.089 31.817 -14.863 1.00 76.19 285 GLU A C 1
ATOM 2312 O O . GLU A 1 285 ? -0.528 32.468 -15.747 1.00 76.19 285 GLU A O 1
ATOM 2317 N N . THR A 1 286 ? -0.902 30.511 -14.719 1.00 74.81 286 THR A N 1
ATOM 2318 C CA . THR A 1 286 ? -0.175 29.688 -15.678 1.00 74.81 286 THR A CA 1
ATOM 2319 C C . THR A 1 286 ? -1.159 28.761 -16.379 1.00 74.81 286 THR A C 1
ATOM 2321 O O . THR A 1 286 ? -2.004 28.114 -15.758 1.00 74.81 286 THR A O 1
ATOM 2324 N N . LEU A 1 287 ? -1.063 28.714 -17.709 1.00 76.75 287 LEU A N 1
ATOM 2325 C CA . LEU A 1 287 ? -1.810 27.771 -18.535 1.00 76.75 287 LEU A CA 1
ATOM 2326 C C . LEU A 1 287 ? -1.174 26.391 -18.393 1.00 76.75 287 LEU A C 1
ATOM 2328 O O . LEU A 1 287 ? -0.134 26.118 -18.996 1.00 76.75 287 LEU A O 1
ATOM 2332 N N . GLN A 1 288 ? -1.799 25.520 -17.604 1.00 78.88 288 GLN A N 1
ATOM 2333 C CA . GLN A 1 288 ? -1.364 24.138 -17.481 1.00 78.88 288 GLN A CA 1
ATOM 2334 C C . GLN A 1 288 ? -2.149 23.265 -18.464 1.00 78.88 288 GLN A C 1
ATOM 2336 O O . GLN A 1 288 ? -3.382 23.169 -18.435 1.00 78.88 288 GLN A O 1
ATOM 2341 N N . ALA A 1 289 ? -1.409 22.643 -19.377 1.00 80.81 289 ALA A N 1
ATOM 2342 C CA . ALA A 1 289 ? -1.941 21.718 -20.361 1.00 80.81 289 ALA A CA 1
ATOM 2343 C C . ALA A 1 289 ? -2.138 20.332 -19.745 1.00 80.81 289 ALA A C 1
ATOM 2345 O O . ALA A 1 289 ? -1.232 19.797 -19.108 1.00 80.81 289 ALA A O 1
ATOM 2346 N N . ILE A 1 290 ? -3.305 19.744 -19.983 1.00 83.06 290 ILE A N 1
ATOM 2347 C CA . ILE A 1 290 ? -3.606 18.367 -19.612 1.00 83.06 290 ILE A CA 1
ATOM 2348 C C . ILE A 1 290 ? -3.450 17.503 -20.833 1.00 83.06 290 ILE A C 1
ATOM 2350 O O . ILE A 1 290 ? -3.951 17.800 -21.920 1.00 83.06 290 ILE A O 1
ATOM 2354 N N . THR A 1 291 ? -2.691 16.440 -20.643 1.00 85.19 291 THR A N 1
ATOM 2355 C CA . THR A 1 291 ? -2.141 15.655 -21.733 1.00 85.19 291 THR A CA 1
ATOM 2356 C C . THR A 1 291 ? -2.688 14.238 -21.700 1.00 85.19 291 THR A C 1
ATOM 2358 O O . THR A 1 291 ? -3.307 13.806 -20.724 1.00 85.19 291 THR A O 1
ATOM 2361 N N . LEU A 1 292 ? -2.435 13.478 -22.765 1.00 82.19 292 LEU A N 1
ATOM 2362 C CA . LEU A 1 292 ? -2.812 12.063 -22.828 1.00 82.19 292 LEU A CA 1
ATOM 2363 C C . LEU A 1 292 ? -2.234 11.246 -21.653 1.00 82.19 292 LEU A C 1
ATOM 2365 O O . LEU A 1 292 ? -2.850 10.283 -21.200 1.00 82.19 292 LEU A O 1
ATOM 2369 N N . VAL A 1 293 ? -1.078 11.664 -21.128 1.00 79.38 293 VAL A N 1
ATOM 2370 C CA . VAL A 1 293 ? -0.417 11.048 -19.969 1.00 79.38 293 VAL A CA 1
ATOM 2371 C C . VAL A 1 293 ? -1.251 11.207 -18.699 1.00 79.38 293 VAL A C 1
ATOM 2373 O O . VAL A 1 293 ? -1.453 10.230 -17.982 1.00 79.38 293 VAL A O 1
ATOM 2376 N N . ASN A 1 294 ? -1.811 12.392 -18.454 1.00 81.62 294 ASN A N 1
ATOM 2377 C CA . ASN A 1 294 ? -2.679 12.635 -17.299 1.00 81.62 294 ASN A CA 1
ATOM 2378 C C . ASN A 1 294 ? -3.947 11.771 -17.349 1.00 81.62 294 ASN A C 1
ATOM 2380 O O . ASN A 1 294 ? -4.368 11.206 -16.340 1.00 81.62 294 ASN A O 1
ATOM 2384 N N . VAL A 1 295 ? -4.534 11.594 -18.538 1.00 84.50 295 VAL A N 1
ATOM 2385 C CA . VAL A 1 295 ? -5.695 10.707 -18.725 1.00 84.50 295 VAL A CA 1
ATOM 2386 C C . VAL A 1 295 ? -5.323 9.245 -18.482 1.00 84.50 295 VAL A C 1
ATOM 2388 O O . VAL A 1 295 ? -6.069 8.516 -17.827 1.00 84.50 295 VAL A O 1
ATOM 2391 N N . PHE A 1 296 ? -4.153 8.810 -18.950 1.00 81.88 296 PHE A N 1
ATOM 2392 C CA . PHE A 1 296 ? -3.649 7.467 -18.676 1.00 81.88 296 PHE A CA 1
ATOM 2393 C C . PHE A 1 296 ? -3.459 7.219 -17.170 1.00 81.88 296 PHE A C 1
ATOM 2395 O O . PHE A 1 296 ? -3.911 6.193 -16.659 1.00 81.88 296 PHE A O 1
ATOM 2402 N N . PHE A 1 297 ? -2.887 8.175 -16.432 1.00 76.31 297 PHE A N 1
ATOM 2403 C CA . PHE A 1 297 ? -2.775 8.079 -14.972 1.00 76.31 297 PHE A CA 1
ATOM 2404 C C . PHE A 1 297 ? -4.125 8.083 -14.273 1.00 76.31 297 PHE A C 1
ATOM 2406 O O . PHE A 1 297 ? -4.349 7.269 -13.380 1.00 76.31 297 PHE A O 1
ATOM 2413 N N . SER A 1 298 ? -5.055 8.918 -14.730 1.00 84.88 298 SER A N 1
ATOM 2414 C CA . SER A 1 298 ? -6.431 8.928 -14.231 1.00 84.88 298 SER A CA 1
ATOM 2415 C C . SER A 1 298 ? -7.072 7.542 -14.362 1.00 84.88 298 SER A C 1
ATOM 2417 O O . SER A 1 298 ? -7.722 7.058 -13.435 1.00 84.88 298 SER A O 1
ATOM 2419 N N . MET A 1 299 ? -6.825 6.854 -15.481 1.00 83.88 299 MET A N 1
ATOM 2420 C CA . MET A 1 299 ? -7.299 5.490 -15.715 1.00 83.88 299 MET A CA 1
ATOM 2421 C C . MET A 1 299 ? -6.613 4.465 -14.802 1.00 83.88 299 MET A C 1
ATOM 2423 O O . MET A 1 299 ? -7.279 3.563 -14.294 1.00 83.88 299 MET A O 1
ATOM 2427 N N . ILE A 1 300 ? -5.308 4.614 -14.543 1.00 79.12 300 ILE A N 1
ATOM 2428 C CA . ILE A 1 300 ? -4.572 3.777 -13.583 1.00 79.12 300 ILE A CA 1
ATOM 2429 C C . ILE A 1 300 ? -5.110 3.973 -12.165 1.00 79.12 300 ILE A C 1
ATOM 2431 O O . ILE A 1 300 ? -5.388 2.985 -11.487 1.00 79.12 300 ILE A O 1
ATOM 2435 N N . TYR A 1 301 ? -5.289 5.214 -11.710 1.00 82.38 301 TYR A N 1
ATOM 2436 C CA . TYR A 1 301 ? -5.843 5.511 -10.389 1.00 82.38 301 TYR A CA 1
ATOM 2437 C C . TYR A 1 301 ? -7.259 4.962 -10.240 1.00 82.38 301 TYR A C 1
ATOM 2439 O O . TYR A 1 301 ? -7.575 4.378 -9.206 1.00 82.38 301 TYR A O 1
ATOM 2447 N N . LEU A 1 302 ? -8.086 5.056 -11.284 1.00 85.50 302 LEU A N 1
ATOM 2448 C CA . LEU A 1 302 ? -9.423 4.467 -11.304 1.00 85.50 302 LEU A CA 1
ATOM 2449 C C . LEU A 1 302 ? -9.366 2.934 -11.232 1.00 85.50 302 LEU A C 1
ATOM 2451 O O . LEU A 1 302 ? -10.080 2.325 -10.436 1.00 85.50 302 LEU A O 1
ATOM 2455 N N . ALA A 1 303 ? -8.488 2.290 -12.002 1.00 78.94 303 ALA A N 1
ATOM 2456 C CA . ALA A 1 303 ? -8.295 0.843 -11.929 1.00 78.94 303 ALA A CA 1
ATOM 2457 C C . ALA A 1 303 ? -7.818 0.407 -10.533 1.00 78.94 303 ALA A C 1
ATOM 2459 O O . ALA A 1 303 ? -8.354 -0.544 -9.961 1.00 78.94 303 ALA A O 1
ATOM 2460 N N . LEU A 1 304 ? -6.858 1.133 -9.954 1.00 77.25 304 LEU A N 1
ATOM 2461 C CA . LEU A 1 304 ? -6.338 0.884 -8.614 1.00 77.25 304 LEU A CA 1
ATOM 2462 C C . LEU A 1 304 ? -7.426 1.054 -7.549 1.00 77.25 304 LEU A C 1
ATOM 2464 O O . LEU A 1 304 ? -7.571 0.194 -6.685 1.00 77.25 304 LEU A O 1
ATOM 2468 N N . MET A 1 305 ? -8.226 2.115 -7.644 1.00 84.38 305 MET A N 1
ATOM 2469 C CA . MET A 1 305 ? -9.373 2.381 -6.777 1.00 84.38 305 MET A CA 1
ATOM 2470 C C . MET A 1 305 ? -10.388 1.236 -6.825 1.00 84.38 305 MET A C 1
ATOM 2472 O O . MET A 1 305 ? -10.833 0.779 -5.770 1.00 84.38 305 MET A O 1
ATOM 2476 N N . LEU A 1 306 ? -10.750 0.753 -8.020 1.00 81.25 306 LEU A N 1
ATOM 2477 C CA . LEU A 1 306 ? -11.687 -0.363 -8.186 1.00 81.25 306 LEU A CA 1
ATOM 2478 C C . LEU A 1 306 ? -11.133 -1.650 -7.572 1.00 81.25 306 LEU A C 1
ATOM 2480 O O . LEU A 1 306 ? -11.838 -2.335 -6.831 1.00 81.25 306 LEU A O 1
ATOM 2484 N N . VAL A 1 307 ? -9.859 -1.958 -7.831 1.00 72.75 307 VAL A N 1
ATOM 2485 C CA . VAL A 1 307 ? -9.180 -3.119 -7.243 1.00 72.75 307 VAL A CA 1
ATOM 2486 C C . VAL A 1 307 ? -9.142 -3.005 -5.722 1.00 72.75 307 VAL A C 1
ATOM 2488 O O . VAL A 1 307 ? -9.483 -3.966 -5.035 1.00 72.75 307 VAL A O 1
ATOM 2491 N N . PHE A 1 308 ? -8.768 -1.847 -5.181 1.00 73.25 308 PHE A N 1
ATOM 2492 C CA . PHE A 1 308 ? -8.669 -1.646 -3.741 1.00 73.25 308 PHE A CA 1
ATOM 2493 C C . PHE A 1 308 ? -10.042 -1.754 -3.083 1.00 73.25 308 PHE A C 1
ATOM 2495 O O . PHE A 1 308 ? -10.210 -2.552 -2.173 1.00 73.25 308 PHE A O 1
ATOM 2502 N N . THR A 1 309 ? -11.042 -1.036 -3.600 1.00 79.00 309 THR A N 1
ATOM 2503 C CA . THR A 1 309 ? -12.414 -1.000 -3.073 1.00 79.00 309 THR A CA 1
ATOM 2504 C C . THR A 1 309 ? -13.080 -2.374 -3.077 1.00 79.00 309 THR A C 1
ATOM 2506 O O . THR A 1 309 ? -13.726 -2.743 -2.097 1.00 79.00 309 THR A O 1
ATOM 2509 N N . ASN A 1 310 ? -12.900 -3.153 -4.147 1.00 71.94 310 ASN A N 1
ATOM 2510 C CA . ASN A 1 310 ? -13.505 -4.481 -4.258 1.00 71.94 310 ASN A CA 1
ATOM 2511 C C . ASN A 1 310 ? -12.818 -5.517 -3.359 1.00 71.94 310 ASN A C 1
ATOM 2513 O O . ASN A 1 310 ? -13.475 -6.430 -2.868 1.00 71.94 310 ASN A O 1
ATOM 2517 N N . ASN A 1 311 ? -11.519 -5.359 -3.095 1.00 65.62 311 ASN A N 1
ATOM 2518 C CA . ASN A 1 311 ? -10.763 -6.260 -2.220 1.00 65.62 311 ASN A CA 1
ATOM 2519 C C . ASN A 1 311 ? -10.685 -5.762 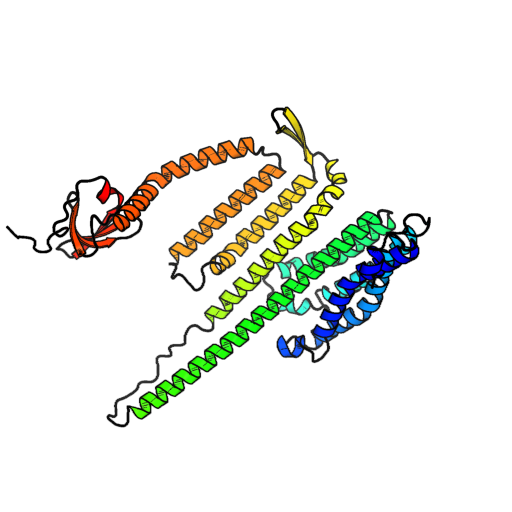-0.763 1.00 65.62 311 ASN A C 1
ATOM 2521 O O . ASN A 1 311 ? -10.148 -6.451 0.107 1.00 65.62 311 ASN A O 1
ATOM 2525 N N . PHE A 1 312 ? -11.255 -4.589 -0.471 1.00 69.50 312 PHE A N 1
ATOM 2526 C CA . PHE A 1 312 ? -11.088 -3.882 0.796 1.00 69.50 312 PHE A CA 1
ATOM 2527 C C . PHE A 1 312 ? -11.704 -4.600 2.002 1.00 69.50 312 PHE A C 1
ATOM 2529 O O . PHE A 1 312 ? -11.152 -4.553 3.100 1.00 69.50 312 PHE A O 1
ATOM 2536 N N . SER A 1 313 ? -12.814 -5.322 1.812 1.00 61.88 313 SER A N 1
ATOM 2537 C CA . SER A 1 313 ? -13.406 -6.132 2.888 1.00 61.88 313 SER A CA 1
ATOM 2538 C C . SER A 1 313 ? -12.388 -7.124 3.457 1.00 61.88 313 SER A C 1
ATOM 2540 O O . SER A 1 313 ? -12.342 -7.318 4.666 1.00 61.88 313 SER A O 1
ATOM 2542 N N . GLY A 1 314 ? -11.518 -7.688 2.610 1.00 62.75 314 GLY A N 1
ATOM 2543 C CA . GLY A 1 314 ? -10.433 -8.564 3.051 1.00 62.75 314 GLY A CA 1
ATOM 2544 C C . GLY A 1 314 ? -9.324 -7.842 3.828 1.00 62.75 314 GLY A C 1
ATOM 2545 O O . GLY A 1 314 ? -8.636 -8.489 4.608 1.00 62.75 314 GLY A O 1
ATOM 2546 N N . LEU A 1 315 ? -9.165 -6.521 3.650 1.00 57.91 315 LEU A N 1
ATOM 2547 C CA . LEU A 1 315 ? -8.161 -5.676 4.317 1.00 57.91 315 LEU A CA 1
ATOM 2548 C C . LEU A 1 315 ? -8.583 -5.215 5.727 1.00 57.91 315 LEU A C 1
ATOM 2550 O O . LEU A 1 315 ? -7.753 -5.082 6.623 1.00 57.91 315 LEU A O 1
ATOM 2554 N N . ILE A 1 316 ? -9.872 -4.980 5.968 1.00 64.75 316 ILE A N 1
ATOM 2555 C CA . ILE A 1 316 ? -10.378 -4.662 7.321 1.00 64.75 316 ILE A CA 1
ATOM 2556 C C . ILE A 1 316 ? -10.497 -5.915 8.170 1.00 64.75 316 ILE A C 1
ATOM 2558 O O . ILE A 1 316 ? -10.092 -5.924 9.334 1.00 64.75 316 ILE A O 1
ATOM 2562 N N . ASP A 1 317 ? -10.919 -7.004 7.533 1.00 60.44 317 ASP A N 1
ATOM 2563 C CA . ASP A 1 317 ? -10.740 -8.351 8.057 1.00 60.44 317 ASP A CA 1
ATOM 2564 C C . ASP A 1 317 ? -9.266 -8.689 8.243 1.00 60.44 317 ASP A C 1
ATOM 2566 O O . ASP A 1 317 ? -8.976 -9.775 8.718 1.00 60.44 317 ASP A O 1
ATOM 2570 N N . LEU A 1 318 ? -8.345 -7.802 7.851 1.00 50.38 318 LEU A N 1
ATOM 2571 C CA . LEU A 1 318 ? -6.924 -7.955 8.067 1.00 50.38 318 LEU A CA 1
ATOM 2572 C C . LEU A 1 318 ? -6.343 -7.133 9.201 1.00 50.38 318 LEU A C 1
ATOM 2574 O O . LEU A 1 318 ? -5.508 -7.633 9.950 1.00 50.38 318 LEU A O 1
ATOM 2578 N N . LEU A 1 319 ? -6.813 -5.906 9.377 1.00 54.19 319 LEU A N 1
ATOM 2579 C CA . LEU A 1 319 ? -6.314 -5.008 10.416 1.00 54.19 319 LEU A CA 1
ATOM 2580 C C . LEU A 1 319 ? -6.920 -5.278 11.803 1.00 54.19 319 LEU A C 1
ATOM 2582 O O . LEU A 1 319 ? -6.295 -4.957 12.809 1.00 54.19 319 LEU A O 1
ATOM 2586 N N . PHE A 1 320 ? -8.117 -5.873 11.876 1.00 60.72 320 PHE A N 1
ATOM 2587 C CA . PHE A 1 320 ? -8.894 -5.968 13.125 1.00 60.72 320 PHE A CA 1
ATOM 2588 C C . PHE A 1 320 ? -9.027 -7.389 13.687 1.00 60.72 320 PHE A C 1
ATOM 2590 O O . PHE A 1 320 ? -9.779 -7.628 14.633 1.00 60.72 320 PHE A O 1
ATOM 2597 N N . VAL A 1 321 ? -8.282 -8.345 13.137 1.00 49.94 321 VAL A N 1
ATOM 2598 C CA . VAL A 1 321 ? -8.382 -9.752 13.529 1.00 49.94 321 VAL A CA 1
ATOM 2599 C C . VAL A 1 321 ? -7.438 -10.081 14.659 1.00 49.94 321 VAL A C 1
ATOM 2601 O O . VAL A 1 321 ? -6.225 -9.940 14.550 1.00 49.94 321 VAL A O 1
ATOM 2604 N N . GLY A 1 322 ? -8.025 -10.572 15.746 1.00 55.94 322 GLY A N 1
ATOM 2605 C CA . GLY A 1 322 ? -7.301 -11.239 16.821 1.00 55.94 322 GLY A CA 1
ATOM 2606 C C . GLY A 1 322 ? -7.125 -10.434 18.106 1.00 55.94 322 GLY A C 1
ATOM 2607 O O . GLY A 1 322 ? -6.560 -10.979 19.049 1.00 55.94 322 GLY A O 1
ATOM 2608 N N . ARG A 1 323 ? -7.593 -9.178 18.199 1.00 49.16 323 ARG A N 1
ATOM 2609 C CA . ARG A 1 323 ? -7.439 -8.389 19.446 1.00 49.16 323 ARG A CA 1
ATOM 2610 C C . ARG A 1 323 ? -8.689 -7.670 19.956 1.00 49.16 323 ARG A C 1
ATOM 2612 O O . ARG A 1 323 ? -8.727 -7.346 21.137 1.00 49.16 323 ARG A O 1
ATOM 2619 N N . HIS A 1 324 ? -9.725 -7.487 19.134 1.00 54.56 324 HIS A N 1
ATOM 2620 C CA . HIS A 1 324 ? -10.973 -6.850 19.562 1.00 54.56 324 HIS A CA 1
ATOM 2621 C C . HIS A 1 324 ? -12.192 -7.634 19.067 1.00 54.56 324 HIS A C 1
ATOM 2623 O O . HIS A 1 324 ? -12.324 -7.902 17.875 1.00 54.56 324 HIS A O 1
ATOM 2629 N N . SER A 1 325 ? -13.095 -7.993 19.984 1.00 58.69 325 SER A N 1
ATOM 2630 C CA . SER A 1 325 ? -14.416 -8.564 19.695 1.00 58.69 325 SER A CA 1
ATOM 2631 C C . SER A 1 325 ? -15.319 -7.495 19.072 1.00 58.69 325 SER A C 1
ATOM 2633 O O . SER A 1 325 ? -16.230 -6.957 19.698 1.00 58.69 325 SER A O 1
ATOM 2635 N N . MET A 1 326 ? -15.027 -7.123 17.827 1.00 67.06 326 MET A N 1
ATOM 2636 C CA . MET A 1 326 ? -15.817 -6.133 17.109 1.00 67.06 326 MET A CA 1
ATOM 2637 C C . MET A 1 326 ? -17.146 -6.764 16.692 1.00 67.06 326 MET A C 1
ATOM 2639 O O . MET A 1 326 ? -17.177 -7.825 16.068 1.00 67.06 326 MET A O 1
ATOM 2643 N N . THR A 1 327 ? -18.256 -6.123 17.052 1.00 76.94 327 THR A N 1
ATOM 2644 C CA . THR A 1 327 ? -19.592 -6.584 16.661 1.00 76.94 327 THR A CA 1
ATOM 2645 C C . THR A 1 327 ? -19.738 -6.554 15.136 1.00 76.94 327 THR A C 1
ATOM 2647 O O . THR A 1 327 ? -19.099 -5.745 14.457 1.00 76.94 327 THR A O 1
ATOM 2650 N N . ALA A 1 328 ? -20.602 -7.409 14.576 1.00 75.44 328 ALA A N 1
ATOM 2651 C CA . ALA A 1 328 ? -20.840 -7.462 13.128 1.00 75.44 328 ALA A CA 1
ATOM 2652 C C . ALA A 1 328 ? -21.219 -6.083 12.545 1.00 75.44 328 ALA A C 1
ATOM 2654 O O . ALA A 1 328 ? -20.728 -5.702 11.482 1.00 75.44 328 ALA A O 1
ATOM 2655 N N . GLY A 1 329 ? -22.008 -5.298 13.289 1.00 78.81 329 GLY A N 1
ATOM 2656 C CA . GLY A 1 329 ? -22.361 -3.924 12.923 1.00 78.81 329 GLY A CA 1
ATOM 2657 C C . GLY A 1 329 ? -21.166 -2.963 12.918 1.00 78.81 329 GLY A C 1
ATOM 2658 O O . GLY A 1 329 ? -21.014 -2.191 11.974 1.00 78.81 329 GLY A O 1
ATOM 2659 N N . GLY A 1 330 ? -20.276 -3.039 13.917 1.00 80.62 330 GLY A N 1
ATOM 2660 C CA . GLY A 1 330 ? -19.063 -2.213 13.965 1.00 80.62 330 GLY A CA 1
ATOM 2661 C C . GLY A 1 330 ? -18.096 -2.520 12.820 1.00 80.62 330 GLY A C 1
ATOM 2662 O O . GLY A 1 330 ? -17.548 -1.607 12.205 1.00 80.62 330 GLY A O 1
ATOM 2663 N N . ARG A 1 331 ? -17.948 -3.802 12.469 1.00 76.56 331 ARG A N 1
ATOM 2664 C CA . ARG A 1 331 ? -17.143 -4.238 11.318 1.00 76.56 331 ARG A CA 1
ATOM 2665 C C . ARG A 1 331 ? -17.706 -3.723 9.999 1.00 76.56 331 ARG A C 1
ATOM 2667 O O . ARG A 1 331 ? -16.951 -3.175 9.201 1.00 76.56 331 ARG A O 1
ATOM 2674 N N . TYR A 1 332 ? -19.014 -3.853 9.788 1.00 80.56 332 TYR A N 1
ATOM 2675 C CA . TYR A 1 332 ? -19.665 -3.327 8.590 1.00 80.56 332 TYR A CA 1
ATOM 2676 C C . TYR A 1 332 ? -19.485 -1.807 8.464 1.00 80.56 332 TYR A C 1
ATOM 2678 O O . TYR A 1 332 ? -19.070 -1.319 7.413 1.00 80.56 332 TYR A O 1
ATOM 2686 N N . ALA A 1 333 ? -19.718 -1.066 9.552 1.00 84.19 333 ALA A N 1
ATOM 2687 C CA . ALA A 1 333 ? -19.545 0.384 9.573 1.00 84.19 333 ALA A CA 1
ATOM 2688 C C . ALA A 1 333 ? -18.103 0.798 9.239 1.00 84.19 333 ALA A C 1
ATOM 2690 O O . ALA A 1 333 ? -17.894 1.714 8.448 1.00 84.19 333 ALA A O 1
ATOM 2691 N N . LEU A 1 334 ? -17.111 0.093 9.786 1.00 82.56 334 LEU A N 1
ATOM 2692 C CA . LEU A 1 334 ? -15.700 0.361 9.526 1.00 82.56 334 LEU A CA 1
ATOM 2693 C C . LEU A 1 334 ? -15.317 0.107 8.059 1.00 82.56 334 LEU A C 1
ATOM 2695 O O . LEU A 1 334 ? -14.692 0.965 7.437 1.00 82.56 334 LEU A O 1
ATOM 2699 N N . VAL A 1 335 ? -15.727 -1.035 7.488 1.00 81.62 335 VAL A N 1
ATOM 2700 C CA . VAL A 1 335 ? -15.508 -1.346 6.062 1.00 81.62 335 VAL A CA 1
ATOM 2701 C C . VAL A 1 335 ? -16.092 -0.246 5.182 1.00 81.62 335 VAL A C 1
ATOM 2703 O O . VAL A 1 335 ? -15.425 0.228 4.262 1.00 81.62 335 VAL A O 1
ATOM 2706 N N . GLN A 1 336 ? -17.315 0.189 5.483 1.00 86.12 336 GLN A N 1
ATOM 2707 C CA . GLN A 1 336 ? -17.997 1.203 4.693 1.00 86.12 336 GLN A CA 1
ATOM 2708 C C . GLN A 1 336 ? -17.340 2.584 4.828 1.00 86.12 336 GLN A C 1
ATOM 2710 O O . GLN A 1 336 ? -17.139 3.263 3.822 1.00 86.12 336 GLN A O 1
ATOM 2715 N N . LEU A 1 337 ? -16.949 2.982 6.043 1.00 87.38 337 LEU A N 1
ATOM 2716 C CA . LEU A 1 337 ? -16.265 4.252 6.288 1.00 87.38 337 LEU A CA 1
ATOM 2717 C C . LEU A 1 337 ? -14.940 4.329 5.537 1.00 87.38 337 LEU A C 1
ATOM 2719 O O . LEU A 1 337 ? -14.691 5.299 4.822 1.00 87.38 337 LEU A O 1
ATOM 2723 N N . THR A 1 338 ? -14.094 3.306 5.645 1.00 83.00 338 THR A N 1
ATOM 2724 C CA . THR A 1 338 ? -12.809 3.350 4.947 1.00 83.00 338 THR A CA 1
ATOM 2725 C C . THR A 1 338 ? -12.978 3.229 3.435 1.00 83.00 338 THR A C 1
ATOM 2727 O O . THR A 1 338 ? -12.246 3.886 2.700 1.00 83.00 338 THR A O 1
ATOM 2730 N N . ARG A 1 339 ? -13.983 2.486 2.948 1.00 85.00 339 ARG A N 1
ATOM 2731 C CA . ARG A 1 339 ? -14.344 2.487 1.525 1.00 85.00 339 ARG A CA 1
ATOM 2732 C C . ARG A 1 339 ? -14.654 3.902 1.034 1.00 85.00 339 ARG A C 1
ATOM 2734 O O . ARG A 1 339 ? -14.125 4.301 0.002 1.00 85.00 339 ARG A O 1
ATOM 2741 N N . TYR A 1 340 ? -15.452 4.674 1.770 1.00 89.38 340 TYR A N 1
ATOM 2742 C CA . TYR A 1 340 ? -15.734 6.066 1.407 1.00 89.38 340 TYR A CA 1
ATOM 2743 C C . TYR A 1 340 ? -14.490 6.953 1.438 1.00 89.38 340 TYR A C 1
ATOM 2745 O O . TYR A 1 340 ? -14.314 7.764 0.533 1.00 89.38 340 TYR A O 1
ATOM 2753 N N . ILE A 1 341 ? -13.596 6.763 2.412 1.00 87.69 341 ILE A N 1
ATOM 2754 C CA . ILE A 1 341 ? -12.327 7.502 2.485 1.00 87.69 341 ILE A CA 1
ATOM 2755 C C . ILE A 1 341 ? -11.450 7.210 1.262 1.00 87.69 341 ILE A C 1
ATOM 2757 O O . ILE A 1 341 ? -10.958 8.140 0.629 1.00 87.69 341 ILE A O 1
ATOM 2761 N N . VAL A 1 342 ? -11.280 5.938 0.890 1.00 86.00 342 VAL A N 1
ATOM 2762 C CA . VAL A 1 342 ? -10.492 5.554 -0.294 1.00 86.00 342 VAL A CA 1
ATOM 2763 C C . VAL A 1 342 ? -11.097 6.156 -1.556 1.00 86.00 342 VAL A C 1
ATOM 2765 O O . VAL A 1 342 ? -10.372 6.750 -2.347 1.00 86.00 342 VAL A O 1
ATOM 2768 N N . ILE A 1 343 ? -12.418 6.041 -1.725 1.00 89.81 343 ILE A N 1
ATOM 2769 C CA . ILE A 1 343 ? -13.129 6.616 -2.871 1.00 89.81 343 ILE A CA 1
ATOM 2770 C C . ILE A 1 343 ? -12.893 8.128 -2.939 1.00 89.81 343 ILE A C 1
ATOM 2772 O O . ILE A 1 343 ? -12.579 8.636 -4.011 1.00 89.81 343 ILE A O 1
ATOM 2776 N N . ALA A 1 344 ? -12.989 8.834 -1.811 1.00 88.12 344 ALA A N 1
ATOM 2777 C CA . ALA A 1 344 ? -12.755 10.272 -1.749 1.00 88.12 344 ALA A CA 1
ATOM 2778 C C . ALA A 1 344 ? -11.308 10.641 -2.118 1.00 88.12 344 ALA A C 1
ATOM 2780 O O . ALA A 1 344 ? -11.098 11.530 -2.939 1.00 88.12 344 ALA A O 1
ATOM 2781 N N . ILE A 1 345 ? -10.310 9.935 -1.577 1.00 87.50 345 ILE A N 1
ATOM 2782 C CA . ILE A 1 345 ? -8.890 10.177 -1.887 1.00 87.50 345 ILE A CA 1
ATOM 2783 C C . ILE A 1 345 ? -8.603 9.904 -3.367 1.00 87.50 345 ILE A C 1
ATOM 2785 O O . ILE A 1 345 ? -7.972 10.722 -4.032 1.00 87.50 345 ILE A O 1
ATOM 2789 N N . SER A 1 346 ? -9.081 8.777 -3.904 1.00 88.44 346 SER A N 1
ATOM 2790 C CA . SER A 1 346 ? -8.913 8.442 -5.321 1.00 88.44 346 SER A CA 1
ATOM 2791 C C . SER A 1 346 ? -9.611 9.450 -6.229 1.00 88.44 346 SER A C 1
ATOM 2793 O O . SER A 1 346 ? -9.039 9.846 -7.239 1.00 88.44 346 SER A O 1
ATOM 2795 N N . PHE A 1 347 ? -10.808 9.909 -5.859 1.00 88.94 347 PHE A N 1
ATOM 2796 C CA . PHE A 1 347 ? -11.517 10.956 -6.588 1.00 88.94 347 PHE A CA 1
ATOM 2797 C C . PHE A 1 347 ? -10.715 12.260 -6.625 1.00 88.94 347 PHE A C 1
ATOM 2799 O O . PHE A 1 347 ? -10.546 12.828 -7.697 1.00 88.94 347 PHE A O 1
ATOM 2806 N N . ILE A 1 348 ? -10.166 12.699 -5.488 1.00 86.38 348 ILE A N 1
ATOM 2807 C CA . ILE A 1 348 ? -9.318 13.898 -5.413 1.00 86.38 348 ILE A CA 1
ATOM 2808 C C . ILE A 1 348 ? -8.059 13.736 -6.277 1.00 86.38 348 ILE A C 1
ATOM 2810 O O . ILE A 1 348 ? -7.697 14.660 -7.001 1.00 86.38 348 ILE A O 1
ATOM 2814 N N . ALA A 1 349 ? -7.410 12.569 -6.237 1.00 85.81 349 ALA A N 1
ATOM 2815 C CA . ALA A 1 349 ? -6.223 12.291 -7.047 1.00 85.81 349 ALA A CA 1
ATOM 2816 C C . ALA A 1 349 ? -6.527 12.329 -8.555 1.00 85.81 349 ALA A C 1
ATOM 2818 O O . ALA A 1 349 ? -5.794 12.958 -9.314 1.00 85.81 349 ALA A O 1
ATOM 2819 N N . ILE A 1 350 ? -7.634 11.712 -8.984 1.00 87.81 350 ILE A N 1
ATOM 2820 C CA . ILE A 1 350 ? -8.092 11.738 -10.382 1.00 87.81 350 ILE A CA 1
ATOM 2821 C C . ILE A 1 350 ? -8.479 13.161 -10.799 1.00 87.81 350 ILE A C 1
ATOM 2823 O O . ILE A 1 350 ? -8.108 13.604 -11.881 1.00 87.81 350 ILE A O 1
ATOM 2827 N N . ALA A 1 351 ? -9.200 13.889 -9.944 1.00 86.19 351 ALA A N 1
ATOM 2828 C CA . ALA A 1 351 ? -9.583 15.267 -10.217 1.00 86.19 351 ALA A CA 1
ATOM 2829 C C . ALA A 1 351 ? -8.347 16.153 -10.417 1.00 86.19 351 ALA A C 1
ATOM 2831 O O . ALA A 1 351 ? -8.327 16.926 -11.365 1.00 86.19 351 ALA A O 1
ATOM 2832 N N . ASN A 1 352 ? -7.308 15.997 -9.592 1.00 83.19 352 ASN A N 1
ATOM 2833 C CA . ASN A 1 352 ? -6.054 16.741 -9.723 1.00 83.19 352 ASN A CA 1
ATOM 2834 C C . ASN A 1 352 ? -5.352 16.455 -11.066 1.00 83.19 352 ASN A C 1
ATOM 2836 O O . ASN A 1 352 ? -5.006 17.386 -11.786 1.00 83.19 352 ASN A O 1
ATOM 2840 N N . GLU A 1 353 ? -5.243 15.183 -11.470 1.00 83.69 353 GLU A N 1
ATOM 2841 C CA . GLU A 1 353 ? -4.673 14.832 -12.785 1.00 83.69 353 GLU A CA 1
ATOM 2842 C C . GLU A 1 353 ? -5.462 15.421 -13.961 1.00 83.69 353 GLU A C 1
ATOM 2844 O O . GLU A 1 353 ? -4.884 15.797 -14.979 1.00 83.69 353 GLU A O 1
ATOM 2849 N N . LEU A 1 354 ? -6.785 15.524 -13.830 1.00 86.19 354 LEU A N 1
ATOM 2850 C CA . LEU A 1 354 ? -7.676 16.072 -14.855 1.00 86.19 354 LEU A CA 1
ATOM 2851 C C . LEU A 1 354 ? -7.851 17.600 -14.763 1.00 86.19 354 LEU A C 1
ATOM 2853 O O . LEU A 1 354 ? -8.721 18.155 -15.437 1.00 86.19 354 LEU A O 1
ATOM 2857 N N . GLY A 1 355 ? -7.036 18.297 -13.968 1.00 78.12 355 GLY A N 1
ATOM 2858 C CA . GLY A 1 355 ? -7.050 19.763 -13.886 1.00 78.12 355 GLY A CA 1
ATOM 2859 C C . GLY A 1 355 ? -8.038 20.374 -12.921 1.00 78.12 355 GLY A C 1
ATOM 2860 O O . GLY A 1 355 ? -8.332 21.566 -12.999 1.00 78.12 355 GLY A O 1
ATOM 2861 N N . GLY A 1 356 ? -8.583 19.576 -12.014 1.00 78.81 356 GLY A N 1
ATOM 2862 C CA . GLY A 1 356 ? -9.213 20.105 -10.822 1.00 78.81 356 GLY A CA 1
ATOM 2863 C C . GLY A 1 356 ? -8.150 20.831 -10.010 1.00 78.81 356 GLY A C 1
ATOM 2864 O O . GLY A 1 356 ? -7.227 20.205 -9.488 1.00 78.81 356 GLY A O 1
ATOM 2865 N N . SER A 1 357 ? -8.265 22.154 -9.891 1.00 72.50 357 SER A N 1
ATOM 2866 C CA . SER A 1 357 ? -7.317 22.891 -9.069 1.00 72.50 357 SER A CA 1
ATOM 2867 C C . SER A 1 357 ? -7.495 22.475 -7.609 1.00 72.50 357 SER A C 1
ATOM 2869 O O . SER A 1 357 ? -8.613 22.408 -7.086 1.00 72.50 357 SER A O 1
ATOM 2871 N N . TRP A 1 358 ? -6.384 22.225 -6.913 1.00 74.44 358 TRP A N 1
ATOM 2872 C CA . TRP A 1 358 ? -6.424 21.942 -5.476 1.00 74.44 358 TRP A CA 1
ATOM 2873 C C . TRP A 1 358 ? -7.170 23.045 -4.710 1.00 74.44 358 TRP A C 1
ATOM 2875 O O . TRP A 1 358 ? -7.918 22.748 -3.785 1.00 74.44 358 TRP A O 1
ATOM 2885 N N . SER A 1 359 ? -7.069 24.298 -5.166 1.00 76.00 359 SER A N 1
ATOM 2886 C CA . SER A 1 359 ? -7.810 25.436 -4.613 1.00 76.00 359 SER A CA 1
ATOM 2887 C C . SER A 1 359 ? -9.335 25.290 -4.694 1.00 76.00 359 SER A C 1
ATOM 2889 O O . SER A 1 359 ? -10.029 25.658 -3.750 1.00 76.00 359 SER A O 1
ATOM 2891 N N . GLN A 1 360 ? -9.886 24.729 -5.774 1.00 77.00 360 GLN A N 1
ATOM 2892 C CA . GLN A 1 360 ? -11.329 24.486 -5.896 1.00 77.00 360 GLN A CA 1
ATOM 2893 C C . GLN A 1 360 ? -11.770 23.318 -5.010 1.00 77.00 360 GLN A C 1
ATOM 2895 O O . GLN A 1 360 ? -12.795 23.396 -4.329 1.00 77.00 360 GLN A O 1
ATOM 2900 N N . VAL A 1 361 ? -10.965 22.253 -4.965 1.00 80.06 361 VAL A N 1
ATOM 2901 C CA . VAL A 1 361 ? -11.220 21.093 -4.100 1.00 80.06 361 VAL A CA 1
ATOM 2902 C C . VAL A 1 361 ? -11.154 21.487 -2.621 1.00 80.06 361 VAL A C 1
ATOM 2904 O O . VAL A 1 361 ? -11.970 21.014 -1.834 1.00 80.06 361 VAL A O 1
ATOM 2907 N N . GLN A 1 362 ? -10.252 22.394 -2.237 1.00 83.81 362 GLN A N 1
ATOM 2908 C CA . GLN A 1 362 ? -10.135 22.904 -0.867 1.00 83.81 362 GLN A CA 1
ATOM 2909 C C . GLN A 1 362 ? -11.440 23.519 -0.360 1.00 83.81 362 GLN A C 1
ATOM 2911 O O . GLN A 1 362 ? -11.850 23.204 0.754 1.00 83.81 362 GLN A O 1
ATOM 2916 N N . TRP A 1 363 ? -12.118 24.343 -1.165 1.00 84.38 363 TRP A N 1
ATOM 2917 C CA . TRP A 1 363 ? -13.403 24.933 -0.774 1.00 84.38 363 TRP A CA 1
ATOM 2918 C C . TRP A 1 363 ? -14.489 23.878 -0.571 1.00 84.38 363 TRP A C 1
ATOM 2920 O O . TRP A 1 363 ? -15.227 23.938 0.413 1.00 84.38 363 TRP A O 1
ATOM 2930 N N . LEU A 1 364 ? -14.553 22.877 -1.455 1.00 84.62 364 LEU A N 1
ATOM 2931 C CA . LEU A 1 364 ? -15.489 21.761 -1.320 1.00 84.62 364 LEU A CA 1
ATOM 2932 C C . LEU A 1 364 ? -15.213 20.954 -0.043 1.00 84.62 364 LEU A C 1
ATOM 2934 O O . LEU A 1 364 ? -16.128 20.687 0.734 1.00 84.62 364 LEU A O 1
ATOM 2938 N N . VAL A 1 365 ? -13.949 20.597 0.197 1.00 87.19 365 VAL A N 1
ATOM 2939 C CA . VAL A 1 365 ? -13.522 19.854 1.390 1.00 87.19 365 VAL A CA 1
ATOM 2940 C C . VAL A 1 365 ? -13.785 20.667 2.657 1.00 87.19 365 VAL A C 1
ATOM 2942 O O . VAL A 1 365 ? -14.273 20.105 3.636 1.00 87.19 365 VAL A O 1
ATOM 2945 N N . ALA A 1 366 ? -13.530 21.977 2.647 1.00 89.88 366 ALA A N 1
ATOM 2946 C CA . ALA A 1 366 ? -13.804 22.860 3.776 1.00 89.88 366 ALA A CA 1
ATOM 2947 C C . ALA A 1 366 ? -15.305 22.918 4.094 1.00 89.88 366 ALA A C 1
ATOM 2949 O O . ALA A 1 366 ? -15.695 22.670 5.234 1.00 89.88 366 ALA A O 1
ATOM 2950 N N . ALA A 1 367 ? -16.156 23.157 3.091 1.00 91.56 367 ALA A N 1
ATOM 2951 C CA . ALA A 1 367 ? -17.607 23.204 3.269 1.00 91.56 367 ALA A CA 1
ATOM 2952 C C . ALA A 1 367 ? -18.175 21.865 3.772 1.00 91.56 367 ALA A C 1
ATOM 2954 O O . ALA A 1 367 ? -18.964 21.844 4.719 1.00 91.56 367 ALA A O 1
ATOM 2955 N N . LEU A 1 368 ? -17.730 20.740 3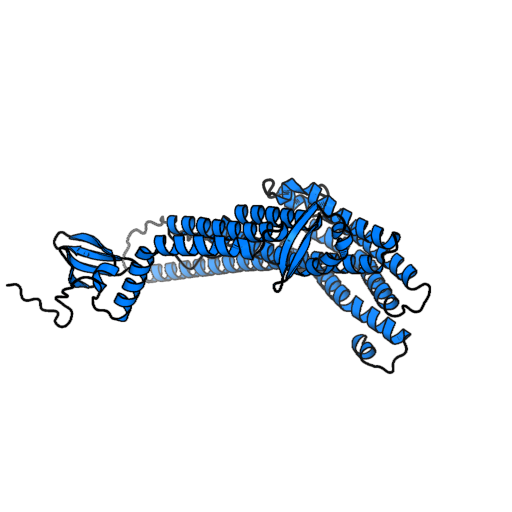.197 1.00 90.75 368 LEU A N 1
ATOM 2956 C CA . LEU A 1 368 ? -18.115 19.399 3.648 1.00 90.75 368 LEU A CA 1
ATOM 2957 C C . LEU A 1 368 ? -17.655 19.123 5.081 1.00 90.75 368 LEU A C 1
ATOM 2959 O O . LEU A 1 368 ? -18.417 18.566 5.867 1.00 90.75 368 LEU A O 1
ATOM 2963 N N . SER A 1 369 ? -16.435 19.529 5.437 1.00 91.00 369 SER A N 1
ATOM 2964 C CA . SER A 1 369 ? -15.885 19.333 6.784 1.00 91.00 369 SER A CA 1
ATOM 2965 C C . SER A 1 369 ? -16.664 20.130 7.828 1.00 91.00 369 SER A C 1
ATOM 2967 O O . SER A 1 369 ? -16.984 19.597 8.888 1.00 91.00 369 SER A O 1
ATOM 2969 N N . VAL A 1 370 ? -17.028 21.378 7.517 1.00 94.44 370 VAL A N 1
ATOM 2970 C CA . VAL A 1 370 ? -17.874 22.210 8.383 1.00 94.44 370 VAL A CA 1
ATOM 2971 C C . VAL A 1 370 ? -19.266 21.591 8.536 1.00 94.44 370 VAL A C 1
ATOM 2973 O O . VAL A 1 370 ? -19.739 21.430 9.659 1.00 94.44 370 VAL A O 1
ATOM 2976 N N . GLY A 1 371 ? -19.901 21.170 7.435 1.00 94.44 371 GLY A N 1
ATOM 2977 C CA . GLY A 1 371 ? -21.212 20.511 7.474 1.00 94.44 371 GLY A CA 1
ATOM 2978 C C . GLY A 1 371 ? -21.207 19.210 8.285 1.00 94.44 371 GLY A C 1
ATOM 2979 O O . GLY A 1 371 ? -22.092 18.993 9.114 1.00 94.44 371 GLY A O 1
ATOM 2980 N N . LEU A 1 372 ? -20.178 18.375 8.111 1.00 92.56 372 LEU A N 1
ATOM 2981 C CA . LEU A 1 372 ? -19.969 17.170 8.919 1.00 92.56 372 LEU A CA 1
ATOM 2982 C C . LEU A 1 372 ? -19.736 17.507 10.395 1.00 92.56 372 LEU A C 1
ATOM 2984 O O . LEU A 1 372 ? -20.280 16.824 11.258 1.00 92.56 372 LEU A O 1
ATOM 2988 N N . GLY A 1 373 ? -18.973 18.561 10.692 1.00 93.00 373 GLY A N 1
ATOM 2989 C CA . GLY A 1 373 ? -18.734 19.033 12.056 1.00 93.00 373 GLY A CA 1
ATOM 2990 C C . GLY A 1 373 ? -20.027 19.410 12.778 1.00 93.00 373 GLY A C 1
ATOM 2991 O O . GLY A 1 373 ? -20.256 18.951 13.895 1.00 93.00 373 GLY A O 1
ATOM 2992 N N . PHE A 1 374 ? -20.911 20.160 12.115 1.00 93.38 374 PHE A N 1
ATOM 2993 C CA . PHE A 1 374 ? -22.237 20.475 12.655 1.00 93.38 374 PHE A CA 1
ATOM 2994 C C . PHE A 1 374 ? -23.108 19.222 12.828 1.00 93.38 374 PHE A C 1
ATOM 2996 O O . PHE A 1 374 ? -23.748 19.061 13.864 1.00 93.38 374 PHE A O 1
ATOM 3003 N N . GLY A 1 375 ? -23.094 18.293 11.865 1.00 92.56 375 GLY A N 1
ATOM 3004 C CA . GLY A 1 375 ? -23.856 17.041 11.964 1.00 92.56 375 GLY A CA 1
ATOM 3005 C C . GLY A 1 375 ? -23.375 16.101 13.078 1.00 92.56 375 GLY A C 1
ATOM 3006 O O . GLY A 1 375 ? -24.175 15.380 13.672 1.00 92.56 375 GLY A O 1
ATOM 3007 N N . LEU A 1 376 ? -22.075 16.113 13.390 1.00 93.62 376 LEU A N 1
ATOM 3008 C CA . LEU A 1 376 ? -21.458 15.277 14.427 1.00 93.62 376 LEU A CA 1
ATOM 3009 C C . LEU A 1 376 ? -21.372 15.964 15.797 1.00 93.62 376 LEU A C 1
ATOM 3011 O O . LEU A 1 376 ? -20.940 15.325 16.761 1.00 93.62 376 LEU A O 1
ATOM 3015 N N . GLN A 1 377 ? -21.790 17.228 15.907 1.00 94.62 377 GLN A N 1
ATOM 3016 C CA . GLN A 1 377 ? -21.618 18.054 17.103 1.00 94.62 377 GLN A CA 1
ATOM 3017 C C . GLN A 1 377 ? -22.146 17.369 18.373 1.00 94.62 377 GLN A C 1
ATOM 3019 O O . GLN A 1 377 ? -21.448 17.320 19.385 1.00 94.62 377 GLN A O 1
ATOM 3024 N N . GLU A 1 378 ? -23.344 16.785 18.316 1.00 92.12 378 GLU A N 1
ATOM 3025 C CA . GLU A 1 378 ? -23.971 16.155 19.484 1.00 92.12 378 GLU A CA 1
ATOM 3026 C C . GLU A 1 378 ? -23.280 14.843 19.885 1.00 92.12 378 GLU A C 1
ATOM 3028 O O . GLU A 1 378 ? -23.134 14.538 21.070 1.00 92.12 378 GLU A O 1
ATOM 3033 N N . ILE A 1 379 ? -22.787 14.072 18.910 1.00 92.50 379 ILE A N 1
ATOM 3034 C CA . ILE A 1 379 ? -22.002 12.857 19.177 1.00 92.50 379 ILE A CA 1
ATOM 3035 C C . ILE A 1 379 ? -20.695 13.240 19.873 1.00 92.50 379 ILE A C 1
ATOM 3037 O O . ILE A 1 379 ? -20.304 12.606 20.855 1.00 92.50 379 ILE A O 1
ATOM 3041 N N . PHE A 1 380 ? -20.043 14.295 19.384 1.00 93.38 380 PHE A N 1
ATOM 3042 C CA . PHE A 1 380 ? -18.782 14.772 19.930 1.00 93.38 380 PHE A CA 1
ATOM 3043 C C . PHE A 1 380 ? -18.948 15.324 21.348 1.00 93.38 380 PHE A C 1
ATOM 3045 O O . PHE A 1 380 ? -18.168 14.969 22.230 1.00 93.38 380 PHE A O 1
ATOM 3052 N N . ALA A 1 381 ? -20.002 16.108 21.597 1.00 94.94 381 ALA A N 1
ATOM 3053 C CA . ALA A 1 381 ? -20.331 16.614 22.928 1.00 94.94 381 ALA A CA 1
ATOM 3054 C C . ALA A 1 381 ? -20.507 15.467 23.935 1.00 94.94 381 ALA A C 1
ATOM 3056 O O . ALA A 1 381 ? -19.867 15.461 24.982 1.00 94.94 381 ALA A O 1
ATOM 3057 N N . ASN A 1 382 ? -21.287 14.442 23.581 1.00 96.06 382 ASN A N 1
ATOM 3058 C CA . ASN A 1 382 ? -21.476 13.264 24.428 1.00 96.06 382 ASN A CA 1
ATOM 3059 C C . ASN A 1 382 ? -20.176 12.482 24.674 1.00 96.06 382 ASN A C 1
ATOM 3061 O O . ASN A 1 382 ? -19.951 11.998 25.783 1.00 96.06 382 ASN A O 1
ATOM 3065 N N . MET A 1 383 ? -19.309 12.369 23.664 1.00 95.12 383 MET A N 1
ATOM 3066 C CA . MET A 1 383 ? -18.016 11.696 23.803 1.00 95.12 383 MET A CA 1
ATOM 3067 C C . MET A 1 383 ? -17.086 12.436 24.770 1.00 95.12 383 MET A C 1
ATOM 3069 O O . MET A 1 383 ? -16.516 11.820 25.670 1.00 95.12 383 MET A O 1
ATOM 3073 N N . VAL A 1 384 ? -16.954 13.756 24.605 1.00 95.25 384 VAL A N 1
ATOM 3074 C CA . VAL A 1 384 ? -16.126 14.606 25.473 1.00 95.25 384 VAL A CA 1
ATOM 3075 C C . VAL A 1 384 ? -16.666 14.594 26.901 1.00 95.25 384 VAL A C 1
ATOM 3077 O O . VAL A 1 384 ? -15.896 14.367 27.831 1.00 95.25 384 VAL A O 1
ATOM 3080 N N . SER A 1 385 ? -17.982 14.729 27.087 1.00 95.75 385 SER A N 1
ATOM 3081 C CA . SER A 1 385 ? -18.606 14.607 28.407 1.00 95.75 385 SER A CA 1
ATOM 3082 C C . SER A 1 385 ? -18.354 13.238 29.038 1.00 95.75 385 SER A C 1
ATOM 3084 O O . SER A 1 385 ? -18.040 13.169 30.218 1.00 95.75 385 SER A O 1
ATOM 3086 N N . GLY A 1 386 ? -18.395 12.149 28.262 1.00 94.25 386 GLY A N 1
ATOM 3087 C CA . GLY A 1 386 ? -18.047 10.813 28.755 1.00 94.25 386 GLY A CA 1
ATOM 3088 C C . GLY A 1 386 ? -16.611 10.712 29.273 1.00 94.25 386 GLY A C 1
ATOM 3089 O O . GLY A 1 386 ? -16.379 10.137 30.333 1.00 94.25 386 GLY A O 1
ATOM 3090 N N . ILE A 1 387 ? -15.650 11.307 28.559 1.00 94.38 387 ILE A N 1
ATOM 3091 C CA . ILE A 1 387 ? -14.247 11.369 28.993 1.00 94.38 387 ILE A CA 1
ATOM 3092 C C . ILE A 1 387 ? -14.122 12.174 30.295 1.00 94.38 387 ILE A C 1
ATOM 3094 O O . ILE A 1 387 ? -13.472 11.707 31.229 1.00 94.38 387 ILE A O 1
ATOM 3098 N N . ILE A 1 388 ? -14.781 13.334 30.387 1.00 94.00 388 ILE A N 1
ATOM 3099 C CA . ILE A 1 388 ? -14.799 14.170 31.599 1.00 94.00 388 ILE A CA 1
ATOM 3100 C C . ILE A 1 388 ? -15.344 13.377 32.794 1.00 94.00 388 ILE A C 1
ATOM 3102 O O . ILE A 1 388 ? -14.693 13.325 33.835 1.00 94.00 388 ILE A O 1
ATOM 3106 N N . LEU A 1 389 ? -16.473 12.675 32.632 1.00 93.94 389 LEU A N 1
ATOM 3107 C CA . LEU A 1 389 ? -17.054 11.837 33.688 1.00 93.94 389 LEU A CA 1
ATOM 3108 C C . LEU A 1 389 ? -16.078 10.760 34.190 1.00 93.94 389 LEU A C 1
ATOM 3110 O O . LEU A 1 389 ? -16.027 10.488 35.387 1.00 93.94 389 LEU A O 1
ATOM 3114 N N . LEU A 1 390 ? -15.285 10.154 33.301 1.00 90.88 390 LEU A N 1
ATOM 3115 C CA . LEU A 1 390 ? -14.308 9.123 33.673 1.00 90.88 390 LEU A CA 1
ATOM 3116 C C . LEU A 1 390 ? -13.089 9.688 34.419 1.00 90.88 390 LEU A C 1
ATOM 3118 O O . LEU A 1 390 ? -12.558 9.015 35.312 1.00 90.88 390 LEU A O 1
ATOM 3122 N N . PHE A 1 391 ? -12.641 10.893 34.054 1.00 92.88 391 PHE A N 1
ATOM 3123 C CA . PHE A 1 391 ? -11.482 11.549 34.663 1.00 92.88 391 PHE A CA 1
ATOM 3124 C C . PHE A 1 391 ? -11.824 12.241 35.984 1.00 92.88 391 PHE A C 1
ATOM 3126 O O . PHE A 1 391 ? -11.168 11.979 36.989 1.00 92.88 391 PHE A O 1
ATOM 3133 N N . GLU A 1 392 ? -12.851 13.089 35.996 1.00 92.31 392 GLU A N 1
ATOM 3134 C CA . GLU A 1 392 ? -13.241 13.874 37.175 1.00 92.31 392 GLU A CA 1
ATOM 3135 C C . GLU A 1 392 ? -14.077 13.061 38.169 1.00 92.31 392 GLU A C 1
ATOM 3137 O O . GLU A 1 392 ? -14.114 13.376 39.357 1.00 92.31 392 GLU A O 1
ATOM 3142 N N . ARG A 1 393 ? -14.712 11.975 37.702 1.00 90.62 393 ARG A N 1
ATOM 3143 C CA . ARG A 1 393 ? -15.530 11.048 38.503 1.00 90.62 393 ARG A CA 1
ATOM 3144 C C . ARG A 1 393 ? -16.578 11.738 39.402 1.00 90.62 393 ARG A C 1
ATOM 3146 O O . ARG A 1 393 ? -16.659 11.383 40.582 1.00 90.62 393 ARG A O 1
ATOM 3153 N N . PRO A 1 394 ? -17.420 12.657 38.880 1.00 90.44 394 PRO A N 1
ATOM 3154 C CA . PRO A 1 394 ? -18.535 13.234 39.645 1.00 90.44 394 PRO A CA 1
ATOM 3155 C C . PRO A 1 394 ? -19.630 12.198 39.969 1.00 90.44 394 PRO A C 1
ATOM 3157 O O . PRO A 1 394 ? -20.424 12.381 40.891 1.00 90.44 394 PRO A O 1
ATOM 3160 N N . ILE A 1 395 ? -19.657 11.095 39.215 1.00 92.81 395 ILE A N 1
ATOM 3161 C CA . ILE A 1 395 ? -20.458 9.894 39.460 1.00 92.81 395 ILE A CA 1
ATOM 3162 C C . ILE A 1 395 ? -19.584 8.660 39.254 1.00 92.81 395 ILE A C 1
ATOM 3164 O O . ILE A 1 395 ? -18.682 8.651 38.409 1.00 92.81 395 ILE A O 1
ATOM 3168 N N . ARG A 1 396 ? -19.858 7.603 40.011 1.00 93.19 396 ARG A N 1
ATOM 3169 C CA . ARG A 1 396 ? -19.188 6.305 39.909 1.00 93.19 396 ARG A CA 1
ATOM 3170 C C . ARG A 1 396 ? -20.206 5.220 39.595 1.00 93.19 396 ARG A C 1
ATOM 3172 O O . ARG A 1 396 ? -21.390 5.339 39.896 1.00 93.19 396 ARG A O 1
ATOM 3179 N N . VAL A 1 397 ? -19.735 4.132 38.989 1.00 93.44 397 VAL A N 1
ATOM 3180 C CA . VAL A 1 397 ? -20.564 2.932 38.832 1.00 93.44 397 VAL A CA 1
ATOM 3181 C C . VAL A 1 397 ? -20.936 2.428 40.223 1.00 93.44 397 VAL A C 1
ATOM 3183 O O . VAL A 1 397 ? -20.058 2.142 41.034 1.00 93.44 397 VAL A O 1
ATOM 3186 N N . GLY A 1 398 ? -22.235 2.330 40.480 1.00 90.94 398 GLY A N 1
ATOM 3187 C CA . GLY A 1 398 ? -22.799 1.978 41.773 1.00 90.94 398 GLY A CA 1
ATOM 3188 C C . GLY A 1 398 ? -23.394 3.146 42.560 1.00 90.94 398 GLY A C 1
ATOM 3189 O O . GLY A 1 398 ? -24.105 2.869 43.523 1.00 90.94 398 GLY A O 1
ATOM 3190 N N . ASP A 1 399 ? -23.169 4.396 42.150 1.00 92.94 399 ASP A N 1
ATOM 3191 C CA . ASP A 1 399 ? -23.749 5.559 42.827 1.00 92.94 399 ASP A CA 1
ATOM 3192 C C . ASP A 1 399 ? -25.255 5.670 42.574 1.00 92.94 399 ASP A C 1
ATOM 3194 O O . ASP A 1 399 ? -25.736 5.352 41.481 1.00 92.94 399 ASP A O 1
ATOM 3198 N N . THR A 1 400 ? -25.988 6.170 43.570 1.00 93.19 400 THR A N 1
ATOM 3199 C CA . THR A 1 400 ? -27.394 6.559 43.411 1.00 93.19 400 THR A CA 1
ATOM 3200 C C . THR A 1 400 ? -27.450 8.026 43.019 1.00 93.19 400 THR A C 1
ATOM 3202 O O . THR A 1 400 ? -26.980 8.897 43.755 1.00 93.19 400 THR A O 1
ATOM 3205 N N . VAL A 1 401 ? -28.030 8.312 41.857 1.00 94.00 401 VAL A N 1
ATOM 3206 C CA . VAL A 1 401 ? -28.040 9.652 41.267 1.00 94.00 401 VAL A CA 1
ATOM 3207 C C . VAL A 1 401 ? -29.440 10.053 40.822 1.00 94.00 401 VAL A C 1
ATOM 3209 O O . VAL A 1 401 ? -30.265 9.207 40.478 1.00 94.00 401 VAL A O 1
ATOM 3212 N N . THR A 1 402 ? -29.687 11.359 40.803 1.00 93.25 402 THR A N 1
ATOM 3213 C CA . THR A 1 402 ? -30.872 11.962 40.191 1.00 93.25 402 THR A CA 1
ATOM 3214 C C . THR A 1 402 ? -30.430 13.032 39.195 1.00 93.25 402 THR A C 1
ATOM 3216 O O . THR A 1 402 ? -29.676 13.939 39.557 1.00 93.25 402 THR A O 1
ATOM 3219 N N . ILE A 1 403 ? -30.883 12.915 37.946 1.00 92.12 403 ILE A N 1
ATOM 3220 C CA . ILE A 1 403 ? -30.615 13.846 36.842 1.00 92.12 403 ILE A CA 1
ATOM 3221 C C . ILE A 1 403 ? -31.949 14.164 36.149 1.00 92.12 403 ILE A C 1
ATOM 3223 O O . ILE A 1 403 ? -32.595 13.278 35.588 1.00 92.12 403 ILE A O 1
ATOM 3227 N N . GLY A 1 404 ? -32.409 15.414 36.251 1.00 88.50 404 GLY A N 1
ATOM 3228 C CA . GLY A 1 404 ? -33.767 15.784 35.827 1.00 88.50 404 GLY A CA 1
ATOM 3229 C C . GLY A 1 404 ? -34.832 14.934 36.536 1.00 88.50 404 GLY A C 1
ATOM 3230 O O . GLY A 1 404 ? -34.843 14.863 37.765 1.00 88.50 404 GLY A O 1
ATOM 3231 N N . ASP A 1 405 ? -35.676 14.255 35.755 1.00 87.19 405 ASP A N 1
ATOM 3232 C CA . ASP A 1 405 ? -36.738 13.360 36.245 1.00 87.19 405 ASP A CA 1
ATOM 3233 C C . ASP A 1 405 ? -36.292 11.893 36.394 1.00 87.19 405 ASP A C 1
ATOM 3235 O O . ASP A 1 405 ? -37.082 11.029 36.774 1.00 87.19 405 ASP A O 1
ATOM 3239 N N . VAL A 1 406 ? -35.029 11.580 36.083 1.00 88.56 406 VAL A N 1
ATOM 3240 C CA . VAL A 1 406 ? -34.491 10.216 36.150 1.00 88.56 406 VAL A CA 1
ATOM 3241 C C . VAL A 1 406 ? -33.740 10.030 37.462 1.00 88.56 406 VAL A C 1
ATOM 3243 O O . VAL A 1 406 ? -32.766 10.733 37.732 1.00 88.56 406 VAL A O 1
ATOM 3246 N N . SER A 1 407 ? -34.153 9.047 38.263 1.00 93.00 407 SER A N 1
ATOM 3247 C CA . SER A 1 407 ? -33.453 8.635 39.481 1.00 93.00 407 SER A CA 1
ATOM 3248 C C . SER A 1 407 ? -33.146 7.144 39.441 1.00 93.00 407 SER A C 1
ATOM 3250 O O . SER A 1 407 ? -33.909 6.361 38.886 1.00 93.00 407 SER A O 1
ATOM 3252 N N . GLY A 1 408 ? -32.006 6.746 39.994 1.00 93.88 408 GLY A N 1
ATOM 3253 C CA . GLY A 1 408 ? -31.632 5.341 40.064 1.00 93.88 408 GLY A CA 1
ATOM 3254 C C . GLY A 1 408 ? -30.144 5.137 40.293 1.00 93.88 408 GLY A C 1
ATOM 3255 O O . GLY A 1 408 ? -29.400 6.067 40.614 1.00 93.88 408 GLY A O 1
ATOM 3256 N N . LYS A 1 409 ? -29.700 3.894 40.117 1.00 94.50 409 LYS A N 1
ATOM 3257 C CA . LYS A 1 409 ? -28.311 3.489 40.335 1.00 94.50 409 LYS A CA 1
ATOM 3258 C C . LYS A 1 409 ? -27.532 3.458 39.025 1.00 94.50 409 LYS A C 1
ATOM 3260 O O . LYS A 1 409 ? -27.982 2.870 38.043 1.00 94.50 409 LYS A O 1
ATOM 3265 N N . VAL A 1 410 ? -26.335 4.041 39.003 1.00 95.81 410 VAL A N 1
ATOM 3266 C CA . VAL A 1 410 ? -25.453 4.019 37.827 1.00 95.81 410 VAL A CA 1
ATOM 3267 C C . VAL A 1 410 ? -24.913 2.604 37.608 1.00 95.81 410 VAL A C 1
ATOM 3269 O O . VAL A 1 410 ? -24.144 2.092 38.420 1.00 95.81 410 VAL A O 1
ATOM 3272 N N . CYS A 1 411 ? -25.267 1.975 36.489 1.00 93.94 411 CYS A N 1
ATOM 3273 C CA . CYS A 1 411 ? -24.853 0.605 36.171 1.00 93.94 411 CYS A CA 1
ATOM 3274 C C . CYS A 1 411 ? -23.611 0.544 35.290 1.00 93.94 411 CYS A C 1
ATOM 3276 O O . CYS A 1 411 ? -22.728 -0.284 35.513 1.00 93.94 411 CYS A O 1
ATOM 3278 N N . ARG A 1 412 ? -23.530 1.402 34.270 1.00 94.12 412 ARG A N 1
ATOM 3279 C CA . ARG A 1 412 ? -22.390 1.418 33.349 1.00 94.12 412 ARG A CA 1
ATOM 3280 C C . ARG A 1 412 ? -22.224 2.782 32.704 1.00 94.12 412 ARG A C 1
ATOM 3282 O O . ARG A 1 412 ? -23.170 3.314 32.137 1.00 94.12 412 ARG A O 1
ATOM 3289 N N . ILE A 1 413 ? -20.996 3.287 32.708 1.00 93.81 413 ILE A N 1
ATOM 3290 C CA . ILE A 1 413 ? -20.604 4.498 31.982 1.00 93.81 413 ILE A CA 1
ATOM 3291 C C . ILE A 1 413 ? -19.948 4.056 30.668 1.00 93.81 413 ILE A C 1
ATOM 3293 O O . ILE A 1 413 ? -18.979 3.296 30.681 1.00 93.81 413 ILE A O 1
ATOM 3297 N N . GLN A 1 414 ? -20.496 4.478 29.529 1.00 92.75 414 GLN A N 1
ATOM 3298 C CA . GLN A 1 414 ? -19.922 4.242 28.199 1.00 92.75 414 GLN A CA 1
ATOM 3299 C C . GLN A 1 414 ? -19.451 5.562 27.582 1.00 92.75 414 GLN A C 1
ATOM 3301 O O . GLN A 1 414 ? -19.727 6.637 28.105 1.00 92.75 414 GLN A O 1
ATOM 3306 N N . MET A 1 415 ? -18.797 5.499 26.417 1.00 90.75 415 MET A N 1
ATOM 3307 C CA . MET A 1 415 ? -18.261 6.690 25.742 1.00 90.75 415 MET A CA 1
ATOM 3308 C C . MET A 1 415 ? -19.309 7.776 25.456 1.00 90.75 415 MET A C 1
ATOM 3310 O O . MET A 1 415 ? -18.989 8.950 25.569 1.00 90.75 415 MET A O 1
ATOM 3314 N N . ARG A 1 416 ? -20.547 7.414 25.091 1.00 94.50 416 ARG A N 1
ATOM 3315 C CA . ARG A 1 416 ? -21.585 8.381 24.667 1.00 94.50 416 ARG A CA 1
ATOM 3316 C C . ARG A 1 416 ? -22.775 8.517 25.617 1.00 94.50 416 ARG A C 1
ATOM 3318 O O . ARG A 1 416 ? -23.510 9.494 25.535 1.00 94.50 416 ARG A O 1
ATOM 3325 N N . ALA A 1 417 ? -23.000 7.519 26.459 1.00 95.44 417 ALA A N 1
ATOM 3326 C CA . ALA A 1 417 ? -24.151 7.473 27.343 1.00 95.44 417 ALA A CA 1
ATOM 3327 C C . ALA A 1 417 ? -23.824 6.671 28.601 1.00 95.44 417 ALA A C 1
ATOM 3329 O O . ALA A 1 417 ? -22.961 5.788 28.586 1.00 95.44 417 ALA A O 1
ATOM 3330 N N . THR A 1 418 ? -24.556 6.963 29.666 1.00 95.44 418 THR A N 1
ATOM 3331 C CA . THR A 1 418 ? -24.494 6.257 30.940 1.00 95.44 418 THR A CA 1
ATOM 3332 C C . THR A 1 418 ? -25.827 5.559 31.174 1.00 95.44 418 THR A C 1
ATOM 3334 O O . THR A 1 418 ? -26.889 6.150 30.988 1.00 95.44 418 THR A O 1
ATOM 3337 N N . THR A 1 419 ? -25.773 4.281 31.541 1.00 96.19 419 THR A N 1
ATOM 3338 C CA . THR A 1 419 ? -26.957 3.480 31.858 1.00 96.19 419 THR A CA 1
ATOM 3339 C C . THR A 1 419 ? -27.252 3.580 33.350 1.00 96.19 419 THR A C 1
ATOM 3341 O O . THR A 1 419 ? -26.402 3.215 34.170 1.00 96.19 419 THR A O 1
ATOM 3344 N N . ILE A 1 420 ? -28.451 4.048 33.687 1.00 95.62 420 ILE A N 1
ATOM 3345 C CA . ILE A 1 420 ? -29.000 4.101 35.044 1.00 95.62 420 ILE A CA 1
ATOM 3346 C C . ILE A 1 420 ? -30.095 3.043 35.148 1.00 95.62 420 ILE A C 1
ATOM 3348 O O . ILE A 1 420 ? -30.918 2.932 34.246 1.00 95.62 420 ILE A O 1
ATOM 3352 N N . THR A 1 421 ? -30.115 2.284 36.238 1.00 95.88 421 THR A N 1
ATOM 3353 C CA . THR A 1 421 ? -31.222 1.374 36.540 1.00 95.88 421 THR A CA 1
ATOM 3354 C C . THR A 1 421 ? -32.105 1.989 37.612 1.00 95.88 421 THR A C 1
ATOM 3356 O O . THR A 1 421 ? -31.628 2.296 38.707 1.00 95.88 421 THR A O 1
ATOM 3359 N N . ASP A 1 422 ? -33.373 2.193 37.271 1.00 93.56 422 ASP A N 1
ATOM 3360 C CA . ASP A 1 422 ? -34.399 2.705 38.182 1.00 93.56 422 ASP A CA 1
ATOM 3361 C C . ASP A 1 422 ? -34.817 1.631 39.207 1.00 93.56 422 ASP A C 1
ATOM 3363 O O . ASP A 1 422 ? -34.479 0.451 39.074 1.00 93.56 422 ASP A O 1
ATOM 3367 N N . TRP A 1 423 ? -35.582 2.018 40.225 1.00 89.12 423 TRP A N 1
ATOM 3368 C CA . TRP A 1 423 ? -36.105 1.138 41.275 1.00 89.12 423 TRP A CA 1
ATOM 3369 C C . TRP A 1 423 ? -36.983 0.003 40.720 1.00 89.12 423 TRP A C 1
ATOM 3371 O O . TRP A 1 423 ? -37.005 -1.090 41.283 1.00 89.12 423 TRP A O 1
ATOM 3381 N N . ASP A 1 424 ? -37.610 0.229 39.562 1.00 91.62 424 ASP A N 1
ATOM 3382 C CA . ASP A 1 424 ? -38.374 -0.760 38.785 1.00 91.62 424 ASP A CA 1
ATOM 3383 C C . ASP A 1 424 ? -37.496 -1.709 37.934 1.00 91.62 424 ASP A C 1
ATOM 3385 O O . ASP A 1 424 ? -38.013 -2.458 37.106 1.00 91.62 424 ASP A O 1
ATOM 3389 N N . GLN A 1 425 ? -36.166 -1.656 38.062 1.00 90.06 425 GLN A N 1
ATOM 3390 C CA . GLN A 1 425 ? -35.199 -2.372 37.213 1.00 90.06 425 GLN A CA 1
ATOM 3391 C C . GLN A 1 425 ? -35.258 -2.041 35.710 1.00 90.06 425 GLN A C 1
ATOM 3393 O O . GLN A 1 425 ? -34.822 -2.825 34.865 1.00 90.06 425 GLN A O 1
ATOM 3398 N N . LYS A 1 426 ? -35.765 -0.861 35.346 1.00 92.56 426 LYS A N 1
ATOM 3399 C CA . LYS A 1 426 ? -35.706 -0.362 33.965 1.00 92.56 426 LYS A CA 1
ATOM 3400 C C . LYS A 1 426 ? -34.321 0.229 33.697 1.00 92.56 426 LYS A C 1
ATOM 3402 O O . LYS A 1 426 ? -33.855 1.050 34.480 1.00 92.56 426 LYS A O 1
ATOM 3407 N N . GLU A 1 427 ? -33.686 -0.149 32.587 1.00 94.56 427 GLU A N 1
ATOM 3408 C CA . GLU A 1 427 ? -32.433 0.466 32.130 1.00 94.56 427 GLU A CA 1
ATOM 3409 C C . GLU A 1 427 ? -32.723 1.746 31.330 1.00 94.56 427 GLU A C 1
ATOM 3411 O O . GLU A 1 427 ? -33.245 1.699 30.215 1.00 94.56 427 GLU A O 1
ATOM 3416 N N . LEU A 1 428 ? -32.349 2.901 31.877 1.00 93.69 428 LEU A N 1
ATOM 3417 C CA . LEU A 1 428 ? -32.416 4.195 31.207 1.00 93.69 428 LEU A CA 1
ATOM 3418 C C . LEU A 1 428 ? -31.044 4.568 30.650 1.00 93.69 428 LEU A C 1
ATOM 3420 O O . LEU A 1 428 ? -30.047 4.605 31.370 1.00 93.69 428 LEU A O 1
ATOM 3424 N N . VAL A 1 429 ? -30.989 4.869 29.353 1.00 94.88 429 VAL A N 1
ATOM 3425 C CA . VAL A 1 429 ? -29.765 5.294 28.662 1.00 94.88 429 VAL A CA 1
ATOM 3426 C C . VAL A 1 429 ? -29.761 6.814 28.564 1.00 94.88 429 VAL A C 1
ATOM 3428 O O . VAL A 1 429 ? -30.473 7.387 27.743 1.00 94.88 429 VAL A O 1
ATOM 3431 N N . VAL A 1 430 ? -28.943 7.464 29.390 1.00 94.50 430 VAL A N 1
ATOM 3432 C CA . VAL A 1 430 ? -28.863 8.928 29.465 1.00 94.50 430 VAL A CA 1
ATOM 3433 C C . VAL A 1 430 ? -27.616 9.419 28.715 1.00 94.50 430 VAL A C 1
ATOM 3435 O O . VAL A 1 430 ? -26.521 8.906 28.973 1.00 94.50 430 VAL A O 1
ATOM 3438 N N . PRO A 1 431 ? -27.730 10.386 27.783 1.00 95.62 431 PRO A N 1
ATOM 3439 C CA . PRO A 1 431 ? -26.577 10.974 27.103 1.00 95.62 431 PRO A CA 1
ATOM 3440 C C . PRO A 1 431 ? -25.581 11.576 28.101 1.00 95.62 431 PRO A C 1
ATOM 3442 O O . PRO A 1 431 ? -25.965 12.234 29.064 1.00 95.62 431 PRO A O 1
ATOM 3445 N N . ASN A 1 432 ? -24.281 11.382 27.874 1.00 96.06 432 ASN A N 1
ATOM 3446 C CA . ASN A 1 432 ? -23.265 11.851 28.824 1.00 96.06 432 ASN A CA 1
ATOM 3447 C C . ASN A 1 432 ? -23.240 13.380 28.973 1.00 96.06 432 ASN A C 1
ATOM 3449 O O . ASN A 1 432 ? -22.891 13.877 30.041 1.00 96.06 432 ASN A O 1
ATOM 3453 N N . LYS A 1 433 ? -23.619 14.121 27.923 1.00 95.75 433 LYS A N 1
ATOM 3454 C CA . LYS A 1 433 ? -23.703 15.589 27.942 1.00 95.75 433 LYS A CA 1
ATOM 3455 C C . LYS A 1 433 ? -24.606 16.094 29.068 1.00 95.75 433 LYS A C 1
ATOM 3457 O O . LYS A 1 433 ? -24.221 17.021 29.773 1.00 95.75 433 LYS A O 1
ATOM 3462 N N . THR A 1 434 ? -25.737 15.423 29.288 1.00 94.44 434 THR A N 1
ATOM 3463 C CA . THR A 1 434 ? -26.733 15.754 30.315 1.00 94.44 434 THR A CA 1
ATOM 3464 C C . THR A 1 434 ? -26.111 15.832 31.712 1.00 94.44 434 THR A C 1
ATOM 3466 O O . THR A 1 434 ? -26.374 16.780 32.440 1.00 94.44 434 THR A O 1
ATOM 3469 N N . PHE A 1 435 ? -25.204 14.917 32.068 1.00 93.00 435 PHE A N 1
ATOM 3470 C CA . PHE A 1 435 ? -24.558 14.901 33.391 1.00 93.00 435 PHE A CA 1
ATOM 3471 C C . PHE A 1 435 ? -23.603 16.068 33.650 1.00 93.00 435 PHE A C 1
ATOM 3473 O O . PHE A 1 435 ? -23.259 16.323 34.800 1.00 93.00 435 PHE A O 1
ATOM 3480 N N . ILE A 1 436 ? -23.143 16.741 32.594 1.00 91.62 436 ILE A N 1
ATOM 3481 C CA . ILE A 1 436 ? -22.231 17.884 32.692 1.00 91.62 436 ILE A CA 1
ATOM 3482 C C . ILE A 1 436 ? -22.999 19.204 32.582 1.00 91.62 436 ILE A C 1
ATOM 3484 O O . ILE A 1 436 ? -22.637 20.180 33.232 1.00 91.62 436 ILE A O 1
ATOM 3488 N N . THR A 1 437 ? -24.041 19.257 31.747 1.00 91.94 437 THR A N 1
ATOM 3489 C CA . THR A 1 437 ? -24.778 20.499 31.475 1.00 91.94 437 THR A CA 1
ATOM 3490 C C . THR A 1 437 ? -25.970 20.726 32.397 1.00 91.94 437 THR A C 1
ATOM 3492 O O . THR A 1 437 ? -26.365 21.874 32.590 1.00 91.94 437 THR A O 1
ATOM 3495 N N . GLU A 1 438 ? -26.571 19.665 32.935 1.00 91.69 438 GLU A N 1
ATOM 3496 C CA . GLU A 1 438 ? -27.763 19.751 33.781 1.00 91.69 438 GLU A CA 1
ATOM 3497 C C . GLU A 1 438 ? -27.443 19.554 35.267 1.00 91.69 438 GLU A C 1
ATOM 3499 O O . GLU A 1 438 ? -26.358 19.119 35.657 1.00 91.69 438 GLU A O 1
ATOM 3504 N N . LYS A 1 439 ? -28.414 19.887 36.125 1.00 90.62 439 LYS A N 1
ATOM 3505 C CA . LYS A 1 439 ? -28.281 19.730 37.573 1.00 90.62 439 LYS A CA 1
ATOM 3506 C C . LYS A 1 439 ? -28.313 18.245 37.947 1.00 90.62 439 LYS A C 1
ATOM 3508 O O . LYS A 1 439 ? -29.350 17.594 37.845 1.00 90.62 439 LYS A O 1
ATOM 3513 N N . LEU A 1 440 ? -27.186 17.759 38.455 1.00 92.12 440 LEU A N 1
ATOM 3514 C CA . LEU A 1 440 ? -27.002 16.409 38.979 1.00 92.12 440 LEU A CA 1
ATOM 3515 C C . LEU A 1 440 ? -27.018 16.415 40.512 1.00 92.12 440 LEU A C 1
ATOM 3517 O O . LEU A 1 440 ? -26.321 17.209 41.144 1.00 92.12 440 LEU A O 1
ATOM 3521 N N . VAL A 1 441 ? -27.753 15.479 41.110 1.00 91.88 441 VAL A N 1
ATOM 3522 C CA . VAL A 1 441 ? -27.670 15.164 42.542 1.00 91.88 441 VAL A CA 1
ATOM 3523 C C . VAL A 1 441 ? -27.080 13.767 42.694 1.00 91.88 441 VAL A C 1
ATOM 3525 O O . VAL A 1 441 ? -27.680 12.793 42.247 1.00 91.88 441 VAL A O 1
ATOM 3528 N N . ASN A 1 442 ? -25.908 13.663 43.322 1.00 92.81 442 ASN A N 1
ATOM 3529 C CA . ASN A 1 442 ? -25.308 12.381 43.688 1.00 92.81 442 ASN A CA 1
ATOM 3530 C C . ASN A 1 442 ? -25.502 12.151 45.190 1.00 92.81 442 ASN A C 1
ATOM 3532 O O . ASN A 1 442 ? -24.945 12.873 46.017 1.00 92.81 442 ASN A O 1
ATOM 3536 N N . TRP A 1 443 ? -26.311 11.153 45.531 1.00 89.75 443 TRP A N 1
ATOM 3537 C CA . TRP A 1 443 ? -26.707 10.857 46.906 1.00 89.75 443 TRP A CA 1
ATOM 3538 C C . TRP A 1 443 ? -25.643 10.081 47.685 1.00 89.75 443 TRP A C 1
ATOM 3540 O O . TRP A 1 443 ? -25.725 10.012 48.907 1.00 89.75 443 TRP A O 1
ATOM 3550 N N . THR A 1 444 ? -24.664 9.495 46.992 1.00 87.81 444 THR A N 1
ATOM 3551 C CA . THR A 1 444 ? -23.666 8.582 47.571 1.00 87.81 444 THR A CA 1
ATOM 3552 C C . THR A 1 444 ? -22.223 9.033 47.333 1.00 87.81 444 THR A C 1
ATOM 3554 O O . THR A 1 444 ? -21.295 8.244 47.497 1.00 87.81 444 THR A O 1
ATOM 3557 N N . LEU A 1 445 ? -22.013 10.298 46.940 1.00 83.69 445 LEU A N 1
ATOM 3558 C CA . LEU A 1 445 ? -20.698 10.812 46.534 1.00 83.69 445 LEU A CA 1
ATOM 3559 C C . LEU A 1 445 ? -19.665 10.805 47.674 1.00 83.69 445 LEU A C 1
ATOM 3561 O O . LEU A 1 445 ? -18.523 10.392 47.468 1.00 83.69 445 LEU A O 1
ATOM 3565 N N . THR A 1 446 ? -20.062 11.285 48.856 1.00 81.38 446 THR A N 1
ATOM 3566 C CA . THR A 1 446 ? -19.169 11.451 50.021 1.00 81.38 446 THR A CA 1
ATOM 3567 C C . THR A 1 446 ? -19.476 10.452 51.130 1.00 81.38 446 THR A C 1
ATOM 3569 O O . THR A 1 446 ? -18.556 9.954 51.774 1.00 81.38 446 THR A O 1
ATOM 3572 N N . ASP A 1 447 ? -20.755 10.144 51.344 1.00 75.88 447 ASP A N 1
ATOM 3573 C CA . ASP A 1 447 ? -21.218 9.202 52.359 1.00 75.88 447 ASP A CA 1
ATOM 3574 C C . ASP A 1 447 ? -22.153 8.180 51.703 1.00 75.88 447 ASP A C 1
ATOM 3576 O O . ASP A 1 447 ? -22.985 8.531 50.870 1.00 75.88 447 ASP A O 1
ATOM 3580 N N . THR A 1 448 ? -21.987 6.900 52.033 1.00 66.06 448 THR A N 1
ATOM 3581 C CA . THR A 1 448 ? -22.755 5.799 51.421 1.00 66.06 448 THR A CA 1
ATOM 3582 C C . THR A 1 448 ? -24.115 5.606 52.107 1.00 66.06 448 THR A C 1
ATOM 3584 O O . THR A 1 448 ? -24.965 4.871 51.605 1.00 66.06 448 THR A O 1
ATOM 3587 N N . ILE A 1 449 ? -24.349 6.269 53.246 1.00 69.38 449 ILE A N 1
ATOM 3588 C CA . ILE A 1 449 ? -25.587 6.152 54.022 1.00 69.38 449 ILE A CA 1
ATOM 3589 C C . ILE A 1 449 ? -26.597 7.202 53.548 1.00 69.38 449 ILE A C 1
ATOM 3591 O O . ILE A 1 449 ? -26.548 8.369 53.931 1.00 69.38 449 ILE A O 1
ATOM 3595 N N . THR A 1 450 ? -27.563 6.778 52.736 1.00 62.03 450 THR A N 1
ATOM 3596 C CA . THR A 1 450 ? -28.696 7.624 52.343 1.00 62.03 450 THR A CA 1
ATOM 3597 C C . THR A 1 450 ? -29.789 7.544 53.409 1.00 62.03 450 THR A C 1
ATOM 3599 O O . THR A 1 450 ? -30.338 6.474 53.672 1.00 62.03 450 THR A O 1
ATOM 3602 N N . ARG A 1 451 ? -30.111 8.669 54.058 1.00 58.72 451 ARG A N 1
ATOM 3603 C CA . ARG A 1 451 ? -31.186 8.731 55.058 1.00 58.72 451 ARG A CA 1
ATOM 3604 C C . ARG A 1 451 ? -32.536 8.759 54.335 1.00 58.72 451 ARG A C 1
ATOM 3606 O O . ARG A 1 451 ? -32.852 9.756 53.694 1.00 58.72 451 ARG A O 1
ATOM 3613 N N . MET A 1 452 ? -33.310 7.677 54.425 1.00 54.16 452 MET A N 1
ATOM 3614 C CA . MET A 1 452 ? -34.711 7.684 53.991 1.00 54.16 452 MET A CA 1
ATOM 3615 C C . MET A 1 452 ? -35.522 8.512 54.994 1.00 54.16 452 MET A C 1
ATOM 3617 O O . MET A 1 452 ? -35.442 8.253 56.197 1.00 54.16 452 MET A O 1
ATOM 3621 N N . VAL A 1 453 ? -36.228 9.533 54.506 1.00 46.72 453 VAL A N 1
ATOM 3622 C CA . VAL A 1 453 ? -37.172 10.350 55.286 1.00 46.72 453 VAL A CA 1
ATOM 3623 C C . VAL A 1 453 ? -38.581 9.999 54.858 1.00 46.72 453 VAL A C 1
ATOM 3625 O O . VAL A 1 453 ? -38.789 9.911 53.627 1.00 46.72 453 VAL A O 1
#

Nearest PDB structures (foldseek):
  7uw5-assembly1_A  TM=4.729E-01  e=2.951E-16  Escherichia coli K-12
  7ux1-assembly1_A  TM=4.705E-01  e=1.725E-15  Escherichia coli K-12
  6vxm-assembly1_A  TM=8.037E-01  e=6.777E-06  Arabidopsis thaliana
  4age-assembly1_C  TM=6.332E-01  e=1.012E-06  Escherichia coli
  4agf-assembly1_G  TM=6.334E-01  e=1.592E-06  Escherichia coli

Foldseek 3Di:
DLVVQCPDPPDDLQSVLLSQLCVQLPVVLVVLVVLLQCLDQVHCCCVQLVDDSVQSVLSNVLSVVLSVLVSVLSSLLRSLVSPVVDPCSLVSNLVSLLSNLVSQLVSLLQQLVCCRHPCVVVLVVDVPDPCNVCSVVVSCCSNVQSVVLNVCSVVPVSVLSVLSVVLNVQLVVLLVVLVVQLSVVLSVVVVVLVVVVVVVVVVVVVVVVVVVVVVVDDDDDDPPDDDPPPPSVVVNVLVNLLSVVVSVVSSVVSNCVSCVVCLVVCCVQVVAFPDWDFAQDVNDTDTDTQGPSLVVVLVVLVVVLVVCLVSVLSVLSNPPPDDDPQDPVNSVVVNVVVNVVSVVVSVVSNCVSVPNHVVNVVVVCVVVVVVVCVVCVLVVLLQVLLVCCVVVVPDDQQWFKDQPPDTAGFHDRDRFWTWGQHPVRDTDTGGSNSVVPTDMDTQPRPHNDRDDD

Mean predicted aligned error: 14.53 Å

Secondary structure (DSSP, 8-state):
-HHHHHT-TTS-HHHHHHHHHHHHHHHHHHHHHHHHHHTSTTSHHHHHH---HHHHHHHHHHHHHHHHHHHHHHHHHHHHHH-TTSTTHHHHHHHHHHHHHHHHHHHHHHHH-TTTSTHHHHHHH-TTSHHHHTHHHHHHHHHHHHHHHHHHHHTT-HHHHHHHHHHHHHHHHHHHHHHHHHHHHHHHHHHHHHHHHHHHHHHHHHHHHHHHHHTTS--------------HHHHHHHHHHHHHHHHHHHHHHHHHHHHGGGGGGGGGGGGSEEEEEEEEETTEEEEEEEEHHHHHHHHHHHHHHHHHHHHHHHHHHHHSTTT----HHHHHHHHHHHHHHHHHHHHHHHHHHTT--HHHHHHHHHHHHHHHHHHHHHHHHHHHHHHHHHHH-SS-TT-EEEETTEEE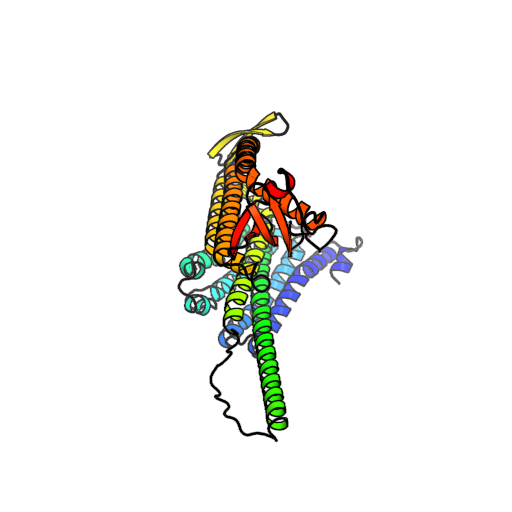EEEEE-SSEEEEE-TT--EEEEEHHHHHHS-EEETTSS-S-----